Protein AF-0000000084981089 (afdb_homodimer)

Sequence (446 aa):
MIETFIQNKDAILKAFVETNLMMIISIVLSLIISIPLGTLLYALNRDFLIKNKVLYQIFSFLLNTLRSIPFLLFIFILIPVNRAIWKTSYGVISSIIPLTLVTVSIYTRFVEQAYININQNIIDRAISMGANKFQIIRYFLFPSITNDLVLSFTSTVISILSYSTVMGVIGAGGLGDYAFRYGYQEYNYQLMYLVILIFILYVFIIQSIGYFIAKKLNKFKGRMIETFIQNKDAILKAFVETNLMMIISIVLSLIISIPLGTLLYALNRDFLIKNKVLYQIFSFLLNTLRSIPFLLFIFILIPVNRAIWKTSYGVISSIIPLTLVTVSIYTRFVEQAYININQNIIDRAISMGANKFQIIRYFLFPSITNDLVLSFTSTVISILSYSTVMGVIGAGGLGDYAFRYGYQEYNYQLMYLVILIFILYVFIIQSIGYFIAKKLNKFKGR

Radius of gyration: 23.17 Å; Cα contacts (8 Å, |Δi|>4): 561; chains: 2; bounding box: 49×65×62 Å

InterPro domains:
  IPR000515 ABC transporter type 1, transmembrane domain MetI-like [PF00528] (35-217)
  IPR000515 ABC transporter type 1, transmembrane domain MetI-like [PS50928] (16-210)
  IPR000515 ABC transporter type 1, transmembrane domain MetI-like [cd06261] (51-206)
  IPR035906 MetI-like superfamily [G3DSA:1.10.3720.10] (7-220)
  IPR035906 MetI-like superfamily [SSF161098] (10-204)
  IPR051322 Amino Acid ABC Transporter Permease [PTHR30450] (4-219)

Nearest PDB structures (foldseek):
  3tuz-assembly2_F  TM=9.517E-01  e=4.193E-11  Escherichia coli K-12
  3tui-assembly2_E  TM=9.534E-01  e=6.677E-11  Escherichia coli K-12
  7mc0-assembly1_B  TM=9.555E-01  e=6.995E-11  Neisseria meningitidis MC58
  3dhw-assembly1_B  TM=9.164E-01  e=2.764E-09  Escherichia coli K-12
  4ymw-assembly1_C  TM=8.299E-01  e=9.519E-06  Caldanaerobacter subterraneus subsp. tengcongensis MB4

Solvent-accessible surface area (backbone atoms only — not comparable to full-atom values): 22230 Å² total; per-residue (Å²): 103,66,66,58,43,66,74,39,41,70,62,49,49,51,16,46,50,39,39,48,50,40,47,51,54,19,49,54,55,19,50,69,49,13,52,58,49,7,52,46,47,44,32,19,73,28,82,88,47,69,44,37,64,66,61,33,49,51,54,50,48,54,34,50,53,56,63,62,44,34,61,74,55,45,46,58,67,40,35,66,56,28,30,71,74,70,71,34,62,44,32,50,75,40,41,36,62,56,50,19,54,51,44,28,37,50,47,15,50,48,42,25,47,39,60,67,67,53,60,64,63,59,56,51,51,37,53,73,72,66,51,50,59,68,49,35,40,64,69,48,48,51,67,70,28,49,51,53,48,38,50,51,45,34,55,45,52,51,48,50,56,31,52,44,34,58,40,7,73,62,46,19,40,16,50,31,17,48,30,45,53,58,5,57,73,62,66,29,58,66,57,26,51,50,47,47,50,52,50,52,50,49,45,52,51,48,50,52,51,28,52,50,54,30,51,55,51,48,57,55,66,81,94,104,67,64,57,44,66,76,41,40,71,61,48,50,50,17,46,49,39,41,49,50,38,46,51,55,20,48,54,54,20,50,66,48,14,52,59,49,8,52,46,46,43,31,18,72,27,83,86,47,68,44,37,63,66,62,32,49,52,54,51,48,53,32,49,55,55,63,64,46,35,60,73,56,46,47,60,68,39,34,66,55,28,32,70,74,70,70,33,60,45,30,48,75,41,41,38,61,56,49,18,54,51,43,27,37,49,46,15,51,49,43,25,48,39,61,68,68,51,58,64,66,58,55,50,50,37,54,73,72,65,49,50,59,69,49,35,41,66,69,49,49,52,67,70,29,49,51,51,48,38,50,51,45,36,56,46,52,51,48,49,56,33,52,44,35,58,41,9,74,62,47,21,41,14,47,32,18,47,30,44,53,58,5,58,73,60,65,28,58,68,56,26,52,48,48,47,51,52,51,53,50,49,44,52,50,49,49,52,51,27,52,50,54,30,52,57,50,49,56,56,65,81,94

Structure (mmCIF, N/CA/C/O backbone):
data_AF-0000000084981089-model_v1
#
loop_
_entity.id
_entity.type
_entity.pdbx_description
1 polymer 'ABC transmembrane type-1 domain-containing protein'
#
loop_
_atom_site.group_PDB
_atom_site.id
_atom_site.type_symbol
_atom_site.label_atom_id
_atom_site.label_alt_id
_atom_site.label_comp_id
_atom_site.label_asym_id
_atom_site.label_entity_id
_atom_site.label_seq_id
_atom_site.pdbx_PDB_ins_code
_atom_site.Cartn_x
_atom_site.Cartn_y
_atom_site.Cartn_z
_atom_site.occupancy
_atom_site.B_iso_or_equiv
_atom_site.auth_seq_id
_atom_site.auth_comp_id
_atom_site.auth_asym_id
_atom_site.auth_atom_id
_atom_site.pdbx_PDB_model_num
ATOM 1 N N . MET A 1 1 ? 4.016 -6.711 -31.047 1 76.06 1 MET A N 1
ATOM 2 C CA . MET A 1 1 ? 3.018 -6.371 -30.047 1 76.06 1 MET A CA 1
ATOM 3 C C . MET A 1 1 ? 1.632 -6.254 -30.672 1 76.06 1 MET A C 1
ATOM 5 O O . MET A 1 1 ? 0.676 -6.871 -30.188 1 76.06 1 MET A O 1
ATOM 9 N N . ILE A 1 2 ? 1.58 -5.699 -31.781 1 75.06 2 ILE A N 1
ATOM 10 C CA . ILE A 1 2 ? 0.289 -5.535 -32.438 1 75.06 2 ILE A CA 1
ATOM 11 C C . ILE A 1 2 ? -0.218 -6.887 -32.938 1 75.06 2 ILE A C 1
ATOM 13 O O . ILE A 1 2 ? -1.4 -7.207 -32.781 1 75.06 2 ILE A O 1
ATOM 17 N N . GLU A 1 3 ? 0.605 -7.633 -33.469 1 81.5 3 GLU A N 1
ATOM 18 C CA . GLU A 1 3 ? 0.234 -8.961 -33.938 1 81.5 3 GLU A CA 1
ATOM 19 C C . GLU A 1 3 ? -0.214 -9.859 -32.781 1 81.5 3 GLU A C 1
ATOM 21 O O . GLU A 1 3 ? -1.192 -10.594 -32.906 1 81.5 3 GLU A O 1
ATOM 26 N N . THR A 1 4 ? 0.502 -9.742 -31.719 1 82.62 4 THR A N 1
ATOM 27 C CA . THR A 1 4 ? 0.154 -10.516 -30.531 1 82.62 4 THR A CA 1
ATOM 28 C C . THR A 1 4 ? -1.212 -10.102 -29.984 1 82.62 4 THR A C 1
ATOM 30 O O . THR A 1 4 ? -1.994 -10.938 -29.547 1 82.62 4 THR A O 1
ATOM 33 N N . PHE A 1 5 ? -1.491 -8.859 -30.109 1 83.06 5 PHE A N 1
ATOM 34 C CA . PHE A 1 5 ? -2.789 -8.359 -29.672 1 83.06 5 PHE A CA 1
ATOM 35 C C . PHE A 1 5 ? -3.904 -8.906 -30.562 1 83.06 5 PHE A C 1
ATOM 37 O O . PHE A 1 5 ? -4.934 -9.367 -30.062 1 83.06 5 PHE A O 1
ATOM 44 N N . ILE A 1 6 ? -3.654 -8.914 -31.828 1 79.75 6 ILE A N 1
ATOM 45 C CA . ILE A 1 6 ? -4.664 -9.367 -32.781 1 79.75 6 ILE A CA 1
ATOM 46 C C . ILE A 1 6 ? -4.93 -10.859 -32.594 1 79.75 6 ILE A C 1
ATOM 48 O O . ILE A 1 6 ? -6.082 -11.297 -32.594 1 79.75 6 ILE A O 1
ATOM 52 N N . GLN A 1 7 ? -3.928 -11.547 -32.25 1 85.06 7 GLN A N 1
ATOM 53 C CA . GLN A 1 7 ? -4.043 -12.992 -32.094 1 85.06 7 GLN A CA 1
ATOM 54 C C . GLN A 1 7 ? -4.762 -13.359 -30.812 1 85.06 7 GLN A C 1
ATOM 56 O O . GLN A 1 7 ? -5.445 -14.383 -30.734 1 85.06 7 GLN A O 1
ATOM 61 N N . ASN A 1 8 ? -4.648 -12.484 -29.766 1 89.06 8 ASN A N 1
ATOM 62 C CA . ASN A 1 8 ? -5.203 -12.773 -28.453 1 89.06 8 ASN A CA 1
ATOM 63 C C . ASN A 1 8 ? -6.293 -11.773 -28.078 1 89.06 8 ASN A C 1
ATOM 65 O O . ASN A 1 8 ? -6.602 -11.602 -26.891 1 89.06 8 ASN A O 1
ATOM 69 N N . LYS A 1 9 ? -6.848 -11.148 -29.062 1 89.81 9 LYS A N 1
ATOM 70 C CA . LYS A 1 9 ? -7.77 -10.031 -28.844 1 89.81 9 LYS A CA 1
ATOM 71 C C . LYS A 1 9 ? -8.984 -10.477 -28.031 1 89.81 9 LYS A C 1
ATOM 73 O O . LYS A 1 9 ? -9.375 -9.812 -27.078 1 89.81 9 LYS A O 1
ATOM 78 N N . ASP A 1 10 ? -9.586 -11.586 -28.406 1 92.5 10 ASP A N 1
ATOM 79 C CA . ASP A 1 10 ? -10.789 -12.047 -27.719 1 92.5 10 ASP A CA 1
ATOM 80 C C . ASP A 1 10 ? -10.492 -12.414 -26.266 1 92.5 10 ASP A C 1
ATOM 82 O O . ASP A 1 10 ? -11.258 -12.078 -25.375 1 92.5 10 ASP A O 1
ATOM 86 N N . ALA A 1 11 ? -9.375 -13.086 -26.047 1 93.69 11 ALA A N 1
ATOM 87 C CA . ALA A 1 11 ? -8.984 -13.484 -24.703 1 93.69 11 ALA A CA 1
ATOM 88 C C . ALA A 1 11 ? -8.633 -12.266 -23.859 1 93.69 11 ALA A C 1
ATOM 90 O O . ALA A 1 11 ? -8.992 -12.211 -22.672 1 93.69 11 ALA A O 1
ATOM 91 N N . ILE A 1 12 ? -8 -11.336 -24.469 1 94.94 12 ILE A N 1
ATOM 92 C CA . ILE A 1 12 ? -7.602 -10.125 -23.75 1 94.94 12 ILE A CA 1
ATOM 93 C C . ILE A 1 12 ? -8.836 -9.297 -23.406 1 94.94 12 ILE A C 1
ATOM 95 O O . ILE A 1 12 ? -8.93 -8.742 -22.312 1 94.94 12 ILE A O 1
ATOM 99 N N . LEU A 1 13 ? -9.758 -9.242 -24.281 1 95.31 13 LEU A N 1
ATOM 100 C CA . LEU A 1 13 ? -10.992 -8.508 -24.031 1 95.31 13 LEU A CA 1
ATOM 101 C C . LEU A 1 13 ? -11.789 -9.156 -22.906 1 95.31 13 LEU A C 1
ATOM 103 O O . LEU A 1 13 ? -12.359 -8.453 -22.062 1 95.31 13 LEU A O 1
ATOM 107 N N . LYS A 1 14 ? -11.867 -10.43 -22.953 1 96.31 14 LYS A N 1
ATOM 108 C CA . LYS A 1 14 ? -12.539 -11.141 -21.875 1 96.31 14 LYS A CA 1
ATOM 109 C C . LYS A 1 14 ? -11.859 -10.867 -20.531 1 96.31 14 LYS A C 1
ATOM 111 O O . LYS A 1 14 ? -12.539 -10.578 -19.531 1 96.31 14 LYS A O 1
ATOM 116 N N . ALA A 1 15 ? -10.539 -10.992 -20.5 1 97.19 15 ALA A N 1
ATOM 117 C CA . ALA A 1 15 ? -9.766 -10.719 -19.297 1 97.19 15 ALA A CA 1
ATOM 118 C C . ALA A 1 15 ? -9.961 -9.273 -18.844 1 97.19 15 ALA A C 1
ATOM 120 O O . ALA A 1 15 ? -10.023 -9.008 -17.641 1 97.19 15 ALA A O 1
ATOM 121 N N . PHE A 1 16 ? -10.062 -8.391 -19.828 1 97.19 16 PHE A N 1
ATOM 122 C CA . PHE A 1 16 ? -10.289 -6.98 -19.562 1 97.19 16 PHE A CA 1
ATOM 123 C C . PHE A 1 16 ? -11.641 -6.77 -18.891 1 97.19 16 PHE A C 1
ATOM 125 O O . PHE A 1 16 ? -11.75 -6.035 -17.906 1 97.19 16 PHE A O 1
ATOM 132 N N . VAL A 1 17 ? -12.641 -7.395 -19.344 1 97.56 17 VAL A N 1
ATOM 133 C CA . VAL A 1 17 ? -13.992 -7.285 -18.797 1 97.56 17 VAL A CA 1
ATOM 134 C C . VAL A 1 17 ? -14.023 -7.871 -17.391 1 97.56 17 VAL A C 1
ATOM 136 O O . VAL A 1 17 ? -14.641 -7.293 -16.5 1 97.56 17 VAL A O 1
ATOM 139 N N . GLU A 1 18 ? -13.359 -8.977 -17.219 1 98.06 18 GLU A N 1
ATOM 140 C CA . GLU A 1 18 ? -13.312 -9.617 -15.898 1 98.06 18 GLU A CA 1
ATOM 141 C C . GLU A 1 18 ? -12.625 -8.711 -14.875 1 98.06 18 GLU A C 1
ATOM 143 O O . GLU A 1 18 ? -13.086 -8.602 -13.734 1 98.06 18 GLU A O 1
ATOM 148 N N . THR A 1 19 ? -11.5 -8.086 -15.305 1 97.94 19 THR A N 1
ATOM 149 C CA . THR A 1 19 ? -10.812 -7.148 -14.422 1 97.94 19 THR A CA 1
ATOM 150 C C . THR A 1 19 ? -11.727 -5.996 -14.031 1 97.94 19 THR A C 1
ATOM 152 O O . THR A 1 19 ? -11.812 -5.633 -12.859 1 97.94 19 THR A O 1
ATOM 155 N N . ASN A 1 20 ? -12.461 -5.461 -14.984 1 97.94 20 ASN A N 1
ATOM 156 C CA . ASN A 1 20 ? -13.359 -4.344 -14.719 1 97.94 20 ASN A CA 1
ATOM 157 C C . ASN A 1 20 ? -14.508 -4.758 -13.805 1 97.94 20 ASN A C 1
ATOM 159 O O . ASN A 1 20 ? -14.922 -3.988 -12.93 1 97.94 20 ASN A O 1
ATOM 163 N N . LEU A 1 21 ? -15 -5.934 -13.977 1 97.69 21 LEU A N 1
ATOM 164 C CA . LEU A 1 21 ? -16.094 -6.426 -13.141 1 97.69 21 LEU A CA 1
ATOM 165 C C . LEU A 1 21 ? -15.648 -6.547 -11.688 1 97.69 21 LEU A C 1
ATOM 167 O O . LEU A 1 21 ? -16.359 -6.109 -10.781 1 97.69 21 LEU A O 1
ATOM 171 N N . MET A 1 22 ? -14.445 -7.164 -11.461 1 96.56 22 MET A N 1
ATOM 172 C CA . MET A 1 22 ? -13.922 -7.293 -10.102 1 96.56 22 MET A CA 1
ATOM 173 C C . MET A 1 22 ? -13.711 -5.922 -9.477 1 96.56 22 MET A C 1
ATOM 175 O O . MET A 1 22 ? -14.023 -5.715 -8.305 1 96.56 22 MET A O 1
ATOM 179 N N . MET A 1 23 ? -13.219 -5.043 -10.281 1 97.31 23 MET A N 1
ATOM 180 C CA . MET A 1 23 ? -12.898 -3.711 -9.781 1 97.31 23 MET A CA 1
ATOM 181 C C . MET A 1 23 ? -14.164 -2.93 -9.453 1 97.31 23 MET A C 1
ATOM 183 O O . MET A 1 23 ? -14.289 -2.361 -8.367 1 97.31 23 MET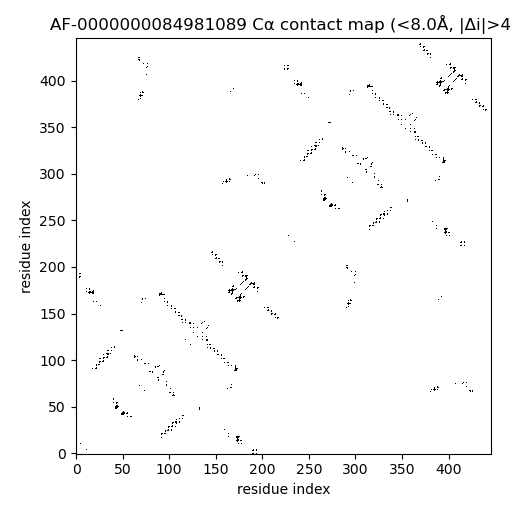 A O 1
ATOM 187 N N . ILE A 1 24 ? -15.148 -2.928 -10.359 1 97.94 24 ILE A N 1
ATOM 188 C CA . ILE A 1 24 ? -16.344 -2.117 -10.211 1 97.94 24 ILE A CA 1
ATOM 189 C C . ILE A 1 24 ? -17.141 -2.582 -8.984 1 97.94 24 ILE A C 1
ATOM 191 O O . ILE A 1 24 ? -17.531 -1.767 -8.148 1 97.94 24 ILE A O 1
ATOM 195 N N . ILE A 1 25 ? -17.281 -3.84 -8.82 1 98.06 25 ILE A N 1
ATOM 196 C CA . ILE A 1 25 ? -18.062 -4.379 -7.715 1 98.06 25 ILE A CA 1
ATOM 197 C C . ILE A 1 25 ? -17.359 -4.07 -6.395 1 98.06 25 ILE A C 1
ATOM 199 O O . ILE A 1 25 ? -17.984 -3.59 -5.449 1 98.06 25 ILE A O 1
ATOM 203 N N . SER A 1 26 ? -16.047 -4.332 -6.316 1 98.06 26 SER A N 1
ATOM 204 C CA . SER A 1 26 ? -15.297 -4.105 -5.09 1 98.06 26 SER A CA 1
ATOM 205 C C . SER A 1 26 ? -15.242 -2.623 -4.734 1 98.06 26 SER A C 1
ATOM 207 O O . SER A 1 26 ? -15.305 -2.258 -3.559 1 98.06 26 SER A O 1
ATOM 209 N N . ILE A 1 27 ? -15.148 -1.764 -5.781 1 97.88 27 ILE A N 1
ATOM 210 C CA . ILE A 1 27 ? -15.094 -0.32 -5.582 1 97.88 27 ILE A CA 1
ATOM 211 C C . ILE A 1 27 ? -16.422 0.173 -5 1 97.88 27 ILE A C 1
ATOM 213 O O . ILE A 1 27 ? -16.422 0.902 -4.004 1 97.88 27 ILE A O 1
ATOM 217 N N . VAL A 1 28 ? -17.516 -0.241 -5.57 1 98.25 28 VAL A N 1
ATOM 218 C CA . VAL A 1 28 ? -18.844 0.205 -5.145 1 98.25 28 VAL A CA 1
ATOM 219 C C . VAL A 1 28 ? -19.094 -0.247 -3.707 1 98.25 28 VAL A C 1
ATOM 221 O O . VAL A 1 28 ? -19.5 0.553 -2.861 1 98.25 28 VAL A O 1
ATOM 224 N N . LEU A 1 29 ? -18.781 -1.465 -3.43 1 98.25 29 LEU A N 1
ATOM 225 C CA . LEU A 1 29 ? -19 -1.995 -2.088 1 98.25 29 LEU A CA 1
ATOM 226 C C . LEU A 1 29 ? -18.094 -1.306 -1.074 1 98.25 29 LEU A C 1
ATOM 228 O O . LEU A 1 29 ? -18.531 -0.994 0.039 1 98.25 29 LEU A O 1
ATOM 232 N N . SER A 1 30 ? -16.859 -1.09 -1.481 1 97.94 30 SER A N 1
ATOM 233 C CA . SER A 1 30 ? -15.906 -0.47 -0.568 1 97.94 30 SER A CA 1
ATOM 234 C C . SER A 1 30 ? -16.281 0.977 -0.271 1 97.94 30 SER A C 1
ATOM 236 O O . SER A 1 30 ? -16.109 1.453 0.853 1 97.94 30 SER A O 1
ATOM 238 N N . LEU A 1 31 ? -16.828 1.69 -1.269 1 97.12 31 LEU A N 1
ATOM 239 C CA . LEU A 1 31 ? -17.234 3.08 -1.08 1 97.12 31 LEU A CA 1
ATOM 240 C C . LEU A 1 31 ? -18.391 3.18 -0.093 1 97.12 31 LEU A C 1
ATOM 242 O O . LEU A 1 31 ? -18.391 4.055 0.776 1 97.12 31 LEU A O 1
ATOM 246 N N . ILE A 1 32 ? -19.281 2.307 -0.213 1 97.94 32 ILE A N 1
ATOM 247 C CA . ILE A 1 32 ? -20.484 2.293 0.624 1 97.94 32 ILE A CA 1
ATOM 248 C C . ILE A 1 32 ? -20.094 2.068 2.082 1 97.94 32 ILE A C 1
ATOM 250 O O . ILE A 1 32 ? -20.688 2.648 2.99 1 97.94 32 ILE A O 1
ATOM 254 N N . ILE A 1 33 ? -19.031 1.335 2.279 1 98.31 33 ILE A N 1
ATOM 255 C CA . ILE A 1 33 ? -18.641 0.968 3.635 1 98.31 33 ILE A CA 1
ATOM 256 C C . ILE A 1 33 ? -17.625 1.97 4.164 1 98.31 33 ILE A C 1
ATOM 258 O O . ILE A 1 33 ? -17.734 2.436 5.301 1 98.31 33 ILE A O 1
ATOM 262 N N . SER A 1 34 ? -16.672 2.344 3.342 1 98.56 34 SER A N 1
ATOM 263 C CA . SER A 1 34 ? -15.5 3.102 3.789 1 98.56 34 SER A CA 1
ATOM 264 C C . SER A 1 34 ? -15.883 4.535 4.148 1 98.56 34 SER A C 1
ATOM 266 O O . SER A 1 34 ? -15.359 5.098 5.113 1 98.56 34 SER A O 1
ATOM 268 N N . ILE A 1 35 ? -16.797 5.176 3.396 1 98 35 ILE A N 1
ATOM 269 C CA . ILE A 1 35 ? -17.141 6.574 3.637 1 98 35 ILE A CA 1
ATOM 270 C C . ILE A 1 35 ? -17.844 6.707 4.984 1 98 35 ILE A C 1
ATOM 272 O O . ILE A 1 35 ? -17.406 7.48 5.844 1 98 35 ILE A O 1
ATOM 276 N N . PRO A 1 36 ? -18.891 5.918 5.254 1 97.88 36 PRO A N 1
ATOM 277 C CA . PRO A 1 36 ? -19.516 5.996 6.57 1 97.88 36 PRO A CA 1
ATOM 278 C C . PRO A 1 36 ? -18.578 5.582 7.703 1 97.88 36 PRO A C 1
ATOM 280 O O . PRO A 1 36 ? -18.578 6.199 8.773 1 97.88 36 PRO A O 1
ATOM 283 N N . LEU A 1 37 ? -17.781 4.578 7.484 1 98.25 37 LEU A N 1
ATOM 284 C CA . LEU A 1 37 ? -16.906 4.078 8.531 1 98.25 37 LEU A CA 1
ATOM 285 C C . LEU A 1 37 ? -15.797 5.078 8.836 1 98.25 37 LEU A C 1
ATOM 287 O O . LEU A 1 37 ? -15.43 5.273 10 1 98.25 37 LEU A O 1
ATOM 291 N N . GLY A 1 38 ? -15.219 5.645 7.773 1 98.25 38 GLY A N 1
ATOM 292 C CA . GLY A 1 38 ? -14.219 6.684 7.98 1 98.25 38 GLY A CA 1
ATOM 293 C C . GLY A 1 38 ? -14.773 7.895 8.711 1 98.25 38 GLY A C 1
ATOM 294 O O . GLY A 1 38 ? -14.102 8.461 9.57 1 98.25 38 GLY A O 1
ATOM 295 N N . THR A 1 39 ? -16 8.273 8.367 1 97.69 39 THR A N 1
ATOM 296 C CA . THR A 1 39 ? -16.672 9.375 9.039 1 97.69 39 THR A CA 1
ATOM 297 C C . THR A 1 39 ? -16.922 9.039 10.508 1 97.69 39 THR A C 1
ATOM 299 O O . THR A 1 39 ? -16.719 9.875 11.383 1 97.69 39 THR A O 1
ATOM 302 N N . LEU A 1 40 ? -17.312 7.809 10.703 1 97.5 40 LEU A N 1
ATOM 303 C CA . LEU A 1 40 ? -17.578 7.352 12.062 1 97.5 40 LEU A CA 1
ATOM 304 C C . LEU A 1 40 ? -16.297 7.352 12.891 1 97.5 40 LEU A C 1
ATOM 306 O O . LEU A 1 40 ? -16.312 7.777 14.047 1 97.5 40 LEU A O 1
ATOM 310 N N . LEU A 1 41 ? -15.266 6.906 12.367 1 97.88 41 LEU A N 1
ATOM 311 C CA . LEU A 1 41 ? -13.992 6.863 13.078 1 97.88 41 LEU A CA 1
ATOM 312 C C . LEU A 1 41 ? -13.547 8.266 13.484 1 97.88 41 LEU A C 1
ATOM 314 O O . LEU A 1 41 ? -13.102 8.477 14.609 1 97.88 41 LEU A O 1
ATOM 318 N N . TYR A 1 42 ? -13.672 9.164 12.516 1 97.38 42 TYR A N 1
ATOM 319 C CA . TYR A 1 42 ? -13.344 10.547 12.852 1 97.38 42 TYR A CA 1
ATOM 320 C C . TYR A 1 42 ? -14.227 11.062 13.984 1 97.38 42 TYR A C 1
ATOM 322 O O . TYR A 1 42 ? -13.727 11.68 14.93 1 97.38 42 TYR A O 1
ATOM 330 N N . ALA A 1 43 ? -15.508 10.781 13.898 1 96.5 43 ALA A N 1
ATOM 331 C CA . ALA A 1 43 ? -16.469 11.266 14.875 1 96.5 43 ALA A CA 1
ATOM 332 C C . ALA A 1 43 ? -16.219 10.648 16.25 1 96.5 43 ALA A C 1
ATOM 334 O O . ALA A 1 43 ? -16.453 11.297 17.281 1 96.5 43 ALA A O 1
ATOM 335 N N . LEU A 1 44 ? -15.75 9.414 16.25 1 96.25 44 LEU A N 1
ATOM 336 C CA . LEU A 1 44 ? -15.523 8.695 17.5 1 96.25 44 LEU A CA 1
ATOM 337 C C . LEU A 1 44 ? -14.305 9.242 18.234 1 96.25 44 LEU A C 1
ATOM 339 O O . LEU A 1 44 ? -14.148 9.023 19.438 1 96.25 44 LEU A O 1
ATOM 343 N N . ASN A 1 45 ? -13.516 9.961 17.531 1 93.12 45 ASN A N 1
ATOM 344 C CA . ASN A 1 45 ? -12.258 10.414 18.109 1 93.12 45 ASN A CA 1
ATOM 345 C C . ASN A 1 45 ? -12.266 11.914 18.375 1 93.12 45 ASN A C 1
ATOM 347 O O . ASN A 1 45 ? -11.211 12.508 18.625 1 93.12 45 ASN A O 1
ATOM 351 N N . ARG A 1 46 ? -13.391 12.531 18.188 1 91.44 46 ARG A N 1
ATOM 352 C CA . ARG A 1 46 ? -13.484 13.977 18.375 1 91.44 46 ARG A CA 1
ATOM 353 C C . ARG A 1 46 ? -14.469 14.312 19.484 1 91.44 46 ARG A C 1
ATOM 355 O O . ARG A 1 46 ? -15.609 13.844 19.484 1 91.44 46 ARG A O 1
ATOM 362 N N . ASP A 1 47 ? -14.023 15.211 20.328 1 88.62 47 ASP A N 1
ATOM 363 C CA . ASP A 1 47 ? -14.812 15.57 21.5 1 88.62 47 ASP A CA 1
ATOM 364 C C . ASP A 1 47 ? -16.109 16.281 21.109 1 88.62 47 ASP A C 1
ATOM 366 O O . ASP A 1 47 ? -17.141 16.109 21.766 1 88.62 47 ASP A O 1
ATOM 370 N N . PHE A 1 48 ? -16.078 17.031 20.031 1 89.75 48 PHE A N 1
ATOM 371 C CA . PHE A 1 48 ? -17.234 17.844 19.656 1 89.75 48 PHE A CA 1
ATOM 372 C C . PHE A 1 48 ? -18.234 17.031 18.844 1 89.75 48 PHE A C 1
ATOM 374 O O . PHE A 1 48 ? -19.312 17.531 18.5 1 89.75 48 PHE A O 1
ATOM 381 N N . LEU A 1 49 ? -17.938 15.711 18.688 1 94.81 49 LEU A N 1
ATOM 382 C CA . LEU A 1 49 ? -18.859 14.82 17.984 1 94.81 49 LEU A CA 1
ATOM 383 C C . LEU A 1 49 ? -19.297 13.672 18.891 1 94.81 49 LEU A C 1
ATOM 385 O O . LEU A 1 49 ? -19.875 13.906 19.953 1 94.81 49 LEU A O 1
ATOM 389 N N . ILE A 1 50 ? -19.141 12.414 18.562 1 90.19 50 ILE A N 1
ATOM 390 C CA . ILE A 1 50 ? -19.656 11.289 19.328 1 90.19 50 ILE A CA 1
ATOM 391 C C . ILE A 1 50 ? -18.703 10.922 20.453 1 90.19 50 ILE A C 1
ATOM 393 O O . ILE A 1 50 ? -19.125 10.633 21.562 1 90.19 50 ILE A O 1
ATOM 397 N N . LYS A 1 51 ? -17.516 11.086 20.344 1 91.06 51 LYS A N 1
ATOM 398 C CA . LYS A 1 51 ? -16.422 10.742 21.25 1 91.06 51 LYS A CA 1
ATOM 399 C C . LYS A 1 51 ? -16.672 9.406 21.922 1 91.06 51 LYS A C 1
ATOM 401 O O . LYS A 1 51 ? -17.453 9.312 22.875 1 91.06 51 LYS A O 1
ATOM 406 N N . ASN A 1 52 ? -16.094 8.352 21.531 1 95.69 52 ASN A N 1
ATOM 407 C CA . ASN A 1 52 ? -16.125 7 22.094 1 95.69 52 ASN A CA 1
ATOM 408 C C . ASN A 1 52 ? -14.812 6.258 21.812 1 95.69 52 ASN A C 1
ATOM 410 O O . ASN A 1 52 ? -14.68 5.598 20.781 1 95.69 52 ASN A O 1
ATOM 414 N N . LYS A 1 53 ? -14.008 6.23 22.719 1 94.5 53 LYS A N 1
ATOM 415 C CA . LYS A 1 53 ? -12.648 5.723 22.547 1 94.5 53 LYS A CA 1
ATOM 416 C C . LYS A 1 53 ? -12.648 4.207 22.375 1 94.5 53 LYS A C 1
ATOM 418 O O . LYS A 1 53 ? -11.852 3.672 21.594 1 94.5 53 LYS A O 1
ATOM 423 N N . VAL A 1 54 ? -13.539 3.58 23.062 1 96.25 54 VAL A N 1
ATOM 424 C CA . VAL A 1 54 ? -13.578 2.123 23 1 96.25 54 VAL A CA 1
ATOM 425 C C . VAL A 1 54 ? -14 1.675 21.609 1 96.25 54 VAL A C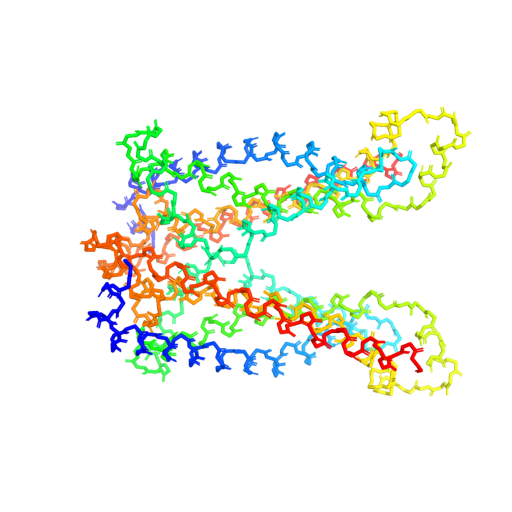 1
ATOM 427 O O . VAL A 1 54 ? -13.352 0.82 21 1 96.25 54 VAL A O 1
ATOM 430 N N . LEU A 1 55 ? -15.031 2.277 21.094 1 96.69 55 LEU A N 1
ATOM 431 C CA . LEU A 1 55 ? -15.508 1.93 19.766 1 96.69 55 LEU A CA 1
ATOM 432 C C . LEU A 1 55 ? -14.477 2.303 18.703 1 96.69 55 LEU A C 1
ATOM 434 O O . LEU A 1 55 ? -14.297 1.578 17.719 1 96.69 55 LEU A O 1
ATOM 438 N N . TYR A 1 56 ? -13.859 3.428 18.906 1 97.19 56 TYR A N 1
ATOM 439 C CA . TYR A 1 56 ? -12.789 3.836 18 1 97.19 56 TYR A CA 1
ATOM 440 C C . TYR A 1 56 ? -11.68 2.791 17.953 1 97.19 56 TYR A C 1
ATOM 442 O O . TYR A 1 56 ? -11.234 2.398 16.875 1 97.19 56 TYR A O 1
ATOM 450 N N . GLN A 1 57 ? -11.336 2.326 19.109 1 95.19 57 GLN A N 1
ATOM 451 C CA . GLN A 1 57 ? -10.234 1.378 19.219 1 95.19 57 GLN A CA 1
ATOM 452 C C . GLN A 1 57 ? -10.602 0.039 18.578 1 95.19 57 GLN A C 1
ATOM 454 O O . GLN A 1 57 ? -9.758 -0.612 17.953 1 95.19 57 GLN A O 1
ATOM 459 N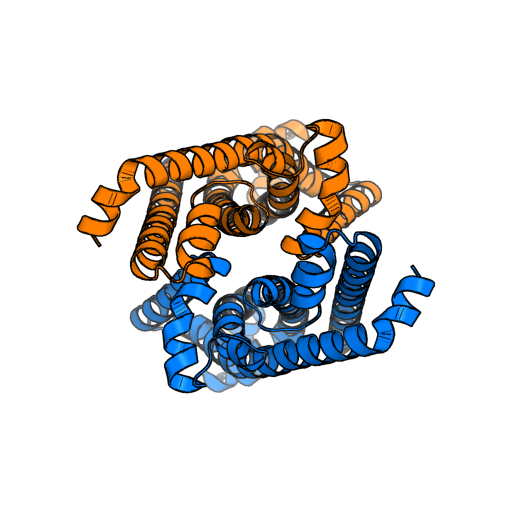 N . ILE A 1 58 ? -11.766 -0.32 18.719 1 96.38 58 ILE A N 1
ATOM 460 C CA . ILE A 1 58 ? -12.219 -1.583 18.156 1 96.38 58 ILE A CA 1
ATOM 461 C C . ILE A 1 58 ? -12.164 -1.515 16.625 1 96.38 58 ILE A C 1
ATOM 463 O O . ILE A 1 58 ? -11.555 -2.371 15.984 1 96.38 58 ILE A O 1
ATOM 467 N N . PHE A 1 59 ? -12.758 -0.457 16.062 1 97 59 PHE A N 1
ATOM 468 C CA . PHE A 1 59 ? -12.766 -0.315 14.609 1 97 59 PHE A CA 1
ATOM 469 C C . PHE A 1 59 ? -11.359 -0.105 14.07 1 97 59 PHE A C 1
ATOM 471 O O . PHE A 1 59 ? -10.984 -0.671 13.039 1 97 59 PHE A O 1
ATOM 478 N N . SER A 1 60 ? -10.641 0.646 14.805 1 94.38 60 SER A N 1
ATOM 479 C CA . SER A 1 60 ? -9.258 0.915 14.414 1 94.38 60 SER A CA 1
ATOM 480 C C . SER A 1 60 ? -8.43 -0.362 14.414 1 94.38 60 SER A C 1
ATOM 482 O O . SER A 1 60 ? -7.641 -0.597 13.492 1 94.38 60 SER A O 1
ATOM 484 N N . PHE A 1 61 ? -8.664 -1.149 15.391 1 90.69 61 PHE A N 1
ATOM 485 C CA . PHE A 1 61 ? -7.941 -2.408 15.508 1 90.69 61 PHE A CA 1
ATOM 486 C C . PHE A 1 61 ? -8.312 -3.354 14.367 1 90.69 61 PHE A C 1
ATOM 488 O O . PHE A 1 61 ? -7.438 -3.992 13.773 1 90.69 61 PHE A O 1
ATOM 495 N N . LEU A 1 62 ? -9.492 -3.42 14.062 1 94.56 62 LEU A N 1
ATOM 496 C CA . LEU A 1 62 ? -9.961 -4.297 13 1 94.56 62 LEU A CA 1
ATOM 497 C C . LEU A 1 62 ? -9.383 -3.871 11.656 1 94.56 62 LEU A C 1
ATOM 499 O O . LEU A 1 62 ? -8.922 -4.711 10.883 1 94.56 62 LEU A O 1
ATOM 503 N N . LEU A 1 63 ? -9.352 -2.598 11.406 1 94.81 63 LEU A N 1
ATOM 504 C CA . LEU A 1 63 ? -8.836 -2.08 10.148 1 94.81 63 LEU A CA 1
ATOM 505 C C . LEU A 1 63 ? -7.328 -2.297 10.047 1 94.81 63 LEU A C 1
ATOM 507 O O . LEU A 1 63 ? -6.82 -2.691 9 1 94.81 63 LEU A O 1
ATOM 511 N N . ASN A 1 64 ? -6.684 -2.184 11.141 1 87.75 64 ASN A N 1
ATOM 512 C CA . ASN A 1 64 ? -5.234 -2.371 11.172 1 87.75 64 ASN A CA 1
ATOM 513 C C . ASN A 1 64 ? -4.855 -3.836 10.984 1 87.75 64 ASN A C 1
ATOM 515 O O . ASN A 1 64 ? -3.863 -4.141 10.32 1 87.75 64 ASN A O 1
ATOM 519 N N . THR A 1 65 ? -5.609 -4.621 11.562 1 87.25 65 THR A N 1
ATOM 520 C CA . THR A 1 65 ? -5.371 -6.055 11.43 1 87.25 65 THR A CA 1
ATOM 521 C C . THR A 1 65 ? -5.547 -6.492 9.977 1 87.25 65 THR A C 1
ATOM 523 O O . THR A 1 65 ? -4.73 -7.254 9.453 1 87.25 65 THR A O 1
ATOM 526 N N . LEU A 1 66 ? -6.535 -5.992 9.352 1 91.5 66 LEU A N 1
ATOM 527 C CA . LEU A 1 66 ? -6.789 -6.328 7.957 1 91.5 66 LEU A CA 1
ATOM 528 C C . LEU A 1 66 ? -5.656 -5.836 7.062 1 91.5 66 LEU A C 1
ATOM 530 O O . LEU A 1 66 ? -5.246 -6.535 6.133 1 91.5 66 LEU A O 1
ATOM 534 N N . ARG A 1 67 ? -5.148 -4.758 7.387 1 85.69 67 ARG A N 1
ATOM 535 C CA . ARG A 1 67 ? -4.133 -4.133 6.551 1 85.69 67 ARG A CA 1
ATOM 536 C C . ARG A 1 67 ? -2.77 -4.785 6.766 1 85.69 67 ARG A C 1
ATOM 538 O O . ARG A 1 67 ? -1.906 -4.734 5.887 1 85.69 67 ARG A O 1
ATOM 545 N N . SER A 1 68 ? -2.611 -5.391 7.918 1 83.25 68 SER A N 1
ATOM 546 C CA . SER A 1 68 ? -1.314 -5.953 8.281 1 83.25 68 SER A CA 1
ATOM 547 C C . SER A 1 68 ? -1.109 -7.328 7.648 1 83.25 68 SER A C 1
ATOM 549 O O . SER A 1 68 ? 0.014 -7.832 7.594 1 83.25 68 SER A O 1
ATOM 551 N N . ILE A 1 69 ? -2.135 -7.941 7.176 1 91 69 ILE A N 1
ATOM 552 C CA . ILE A 1 69 ? -2.039 -9.258 6.559 1 91 69 ILE A CA 1
ATOM 553 C C . ILE A 1 69 ? -1.604 -9.117 5.102 1 91 69 ILE A C 1
ATOM 555 O O . ILE A 1 69 ? -2.262 -8.43 4.312 1 91 69 ILE A O 1
ATOM 559 N N . PRO A 1 70 ? -0.479 -9.734 4.777 1 93.88 70 PRO A N 1
ATOM 560 C CA . PRO A 1 70 ? -0.108 -9.719 3.359 1 93.88 70 PRO A CA 1
ATOM 561 C C . PRO A 1 70 ? -1.234 -10.203 2.449 1 93.88 70 PRO A C 1
ATOM 563 O O . PRO A 1 70 ? -1.863 -11.227 2.73 1 93.88 70 PRO A O 1
ATOM 566 N N . PHE A 1 71 ? -1.469 -9.555 1.372 1 96.06 71 PHE A N 1
ATOM 567 C CA . PHE A 1 71 ? -2.684 -9.742 0.59 1 96.06 71 PHE A CA 1
ATOM 568 C C . PHE A 1 71 ? -2.77 -11.172 0.053 1 96.06 71 PHE A C 1
ATOM 570 O O . PHE A 1 71 ? -3.844 -11.773 0.051 1 96.06 71 PHE A O 1
ATOM 577 N N . LEU A 1 72 ? -1.673 -11.68 -0.435 1 95.5 72 LEU A N 1
ATOM 578 C CA . LEU A 1 72 ? -1.692 -13.047 -0.956 1 95.5 72 LEU A CA 1
ATOM 579 C C . LEU A 1 72 ? -2.172 -14.031 0.109 1 95.5 72 LEU A C 1
ATOM 581 O O . LEU A 1 72 ? -2.986 -14.906 -0.175 1 95.5 72 LEU A O 1
ATOM 585 N N . LEU A 1 73 ? -1.673 -13.836 1.259 1 94.94 73 LEU A N 1
ATOM 586 C CA . LEU A 1 73 ? -2.055 -14.719 2.355 1 94.94 73 LEU A CA 1
ATOM 587 C C . LEU A 1 73 ? -3.494 -14.453 2.789 1 94.94 73 LEU A C 1
ATOM 589 O O . LEU A 1 73 ? -4.195 -15.375 3.215 1 94.94 73 LEU A O 1
ATOM 593 N N . PHE A 1 74 ? -3.832 -13.203 2.668 1 95.94 74 PHE A N 1
ATOM 594 C CA . PHE A 1 74 ? -5.207 -12.836 2.988 1 95.94 74 PHE A CA 1
ATOM 595 C C . PHE A 1 74 ? -6.188 -13.57 2.082 1 95.94 74 PHE A C 1
ATOM 597 O O . PHE A 1 74 ? -7.227 -14.047 2.543 1 95.94 74 PHE A O 1
ATOM 604 N N . ILE A 1 75 ? -5.84 -13.688 0.792 1 96.44 75 ILE A N 1
ATOM 605 C CA . ILE A 1 75 ? -6.656 -14.43 -0.164 1 96.44 75 ILE A CA 1
ATOM 606 C C . ILE A 1 75 ? -6.781 -15.883 0.283 1 96.44 75 ILE A C 1
ATOM 608 O O . ILE A 1 75 ? -7.875 -16.453 0.253 1 96.44 75 ILE A O 1
ATOM 612 N N . PHE A 1 76 ? -5.684 -16.453 0.747 1 95 76 PHE A N 1
ATOM 613 C CA . PHE A 1 76 ? -5.688 -17.844 1.183 1 95 76 PHE A CA 1
ATOM 614 C C . PHE A 1 76 ? -6.598 -18.031 2.391 1 95 76 PHE A C 1
ATOM 616 O O . PHE A 1 76 ? -7.336 -19.016 2.475 1 95 76 PHE A O 1
ATOM 623 N N . ILE A 1 77 ? -6.508 -17.078 3.273 1 94.5 77 ILE A N 1
ATOM 624 C CA . ILE A 1 77 ? -7.312 -17.125 4.488 1 94.5 77 ILE A CA 1
ATOM 625 C C . ILE A 1 77 ? -8.797 -17.141 4.129 1 94.5 77 ILE A C 1
ATOM 627 O O . ILE A 1 77 ? -9.594 -17.797 4.797 1 94.5 77 ILE A O 1
ATOM 631 N N . LEU A 1 78 ? -9.188 -16.547 3.041 1 96 78 LEU A N 1
ATOM 632 C CA . LEU A 1 78 ? -10.586 -16.328 2.709 1 96 78 LEU A CA 1
ATOM 633 C C . LEU A 1 78 ? -11.109 -17.422 1.792 1 96 78 LEU A C 1
ATOM 635 O O . LEU A 1 78 ? -12.281 -17.422 1.415 1 96 78 LEU A O 1
ATOM 639 N N . ILE A 1 79 ? -10.258 -18.406 1.46 1 94.69 79 ILE A N 1
ATOM 640 C CA . ILE A 1 79 ? -10.656 -19.484 0.562 1 94.69 79 ILE A CA 1
ATOM 641 C C . ILE A 1 79 ? -11.859 -20.219 1.142 1 94.69 79 ILE A C 1
ATOM 643 O O . ILE A 1 79 ? -12.883 -20.375 0.471 1 94.69 79 ILE A O 1
ATOM 647 N N . PRO A 1 80 ? -11.805 -20.609 2.438 1 93.56 80 PRO A N 1
ATOM 648 C CA . PRO A 1 80 ? -12.969 -21.312 2.984 1 93.56 80 PRO A CA 1
ATOM 649 C C . PRO A 1 80 ? -14.219 -20.438 3.031 1 93.56 80 PRO A C 1
ATOM 651 O O . PRO A 1 80 ? -15.328 -20.938 2.871 1 93.56 80 PRO A O 1
ATOM 654 N N . VAL A 1 81 ? -14.055 -19.172 3.219 1 95.81 81 VAL A N 1
ATOM 655 C CA . VAL A 1 81 ? -15.172 -18.234 3.25 1 95.81 81 VAL A CA 1
ATOM 656 C C . VAL A 1 81 ? -15.805 -18.141 1.862 1 95.81 81 VAL A C 1
ATOM 658 O O . VAL A 1 81 ? -17.031 -18.219 1.72 1 95.81 81 VAL A O 1
ATOM 661 N N . ASN A 1 82 ? -14.992 -18.016 0.86 1 96 82 ASN A N 1
ATOM 662 C CA . ASN A 1 82 ? -15.477 -17.938 -0.514 1 96 82 ASN A CA 1
ATOM 663 C C . ASN A 1 82 ? -16.188 -19.219 -0.919 1 96 82 ASN A C 1
ATOM 665 O O . ASN A 1 82 ? -17.234 -19.188 -1.568 1 96 82 ASN A O 1
ATOM 669 N N . ARG A 1 83 ? -15.594 -20.344 -0.536 1 95.06 83 ARG A N 1
ATOM 670 C CA . ARG A 1 83 ? -16.219 -21.625 -0.859 1 95.06 83 ARG A CA 1
ATOM 671 C C . ARG A 1 83 ? -17.578 -21.75 -0.178 1 95.06 83 ARG A C 1
ATOM 673 O O . ARG A 1 83 ? -18.516 -22.297 -0.766 1 95.06 83 ARG A O 1
ATOM 680 N N . ALA A 1 84 ? -17.672 -21.312 1.015 1 96.06 84 ALA A N 1
ATOM 681 C CA . ALA A 1 84 ? -18.906 -21.406 1.777 1 96.06 84 ALA A CA 1
ATOM 682 C C . ALA A 1 84 ? -19.984 -20.5 1.186 1 96.06 84 ALA A C 1
ATOM 684 O O . ALA A 1 84 ? -21.156 -20.891 1.109 1 96.06 84 ALA A O 1
ATOM 685 N N . ILE A 1 85 ? -19.625 -19.312 0.705 1 96.31 85 ILE A N 1
ATOM 686 C CA . ILE A 1 85 ? -20.594 -18.312 0.271 1 96.31 85 ILE A CA 1
ATOM 687 C C . ILE A 1 85 ? -20.891 -18.5 -1.217 1 96.31 85 ILE A C 1
ATOM 689 O O . ILE A 1 85 ? -22.047 -18.516 -1.626 1 96.31 85 ILE A O 1
ATOM 693 N N . TRP A 1 86 ? -19.797 -18.656 -2.01 1 95.62 86 TRP A N 1
ATOM 694 C CA . TRP A 1 86 ? -19.953 -18.672 -3.461 1 95.62 86 TRP A CA 1
ATOM 695 C C . TRP A 1 86 ? -19.828 -20.094 -4.012 1 95.62 86 TRP A C 1
ATOM 697 O O . TRP A 1 86 ? -20 -20.312 -5.211 1 95.62 86 TRP A O 1
ATOM 707 N N . LYS A 1 87 ? -19.438 -21.109 -3.182 1 95.12 87 LYS A N 1
ATOM 708 C CA . LYS A 1 87 ? -19.25 -22.5 -3.555 1 95.12 87 LYS A CA 1
ATOM 709 C C . LYS A 1 87 ? -18.031 -22.672 -4.453 1 95.12 87 LYS A C 1
ATOM 711 O O . LYS A 1 87 ? -17.875 -23.703 -5.121 1 95.12 87 LYS A O 1
ATOM 716 N N . THR A 1 88 ? -17.25 -21.578 -4.547 1 93.19 88 THR A N 1
ATOM 717 C CA . THR A 1 88 ? -15.992 -21.625 -5.293 1 93.19 88 THR A CA 1
ATOM 718 C C . THR A 1 88 ? -14.953 -20.719 -4.652 1 93.19 88 THR A C 1
ATOM 720 O O . THR A 1 88 ? -15.305 -19.797 -3.906 1 93.19 88 THR A O 1
ATOM 723 N N . SER A 1 89 ? -13.703 -21.047 -4.949 1 91.5 89 SER A N 1
ATOM 724 C CA . SER A 1 89 ? -12.609 -20.203 -4.473 1 91.5 89 SER A CA 1
ATOM 725 C C . SER A 1 89 ? -11.844 -19.578 -5.637 1 91.5 89 SER A C 1
ATOM 727 O O . SER A 1 89 ? -10.797 -18.969 -5.434 1 91.5 89 SER A O 1
ATOM 729 N N . TYR A 1 90 ? -12.289 -19.781 -6.855 1 92.12 90 TYR A N 1
ATOM 730 C CA . TYR A 1 90 ? -11.688 -19.219 -8.055 1 92.12 90 TYR A CA 1
ATOM 731 C C . TYR A 1 90 ? -12.727 -18.484 -8.891 1 92.12 90 TYR A C 1
ATOM 733 O O . TYR A 1 90 ? -13.906 -18.438 -8.531 1 92.12 90 TYR A O 1
ATOM 741 N N . GLY A 1 91 ? -12.281 -17.797 -9.852 1 95.62 91 GLY A N 1
ATOM 742 C CA . GLY A 1 91 ? -13.195 -17.016 -10.68 1 95.62 91 GLY A CA 1
ATOM 743 C C . GLY A 1 91 ? -13.383 -15.594 -10.195 1 95.62 91 GLY A C 1
ATOM 744 O O . GLY A 1 91 ? -13.031 -15.266 -9.062 1 95.62 91 GLY A O 1
ATOM 745 N N . VAL A 1 92 ? -14.039 -14.844 -11 1 96.75 92 VAL A N 1
ATOM 746 C CA . VAL A 1 92 ? -14.195 -13.414 -10.758 1 96.75 92 VAL A CA 1
ATOM 747 C C . VAL A 1 92 ? -14.93 -13.195 -9.438 1 96.75 92 VAL A C 1
ATOM 749 O O . VAL A 1 92 ? -14.57 -12.305 -8.664 1 96.75 92 VAL A O 1
ATOM 752 N N . ILE A 1 93 ? -15.844 -14.047 -9.102 1 96.81 93 ILE A N 1
ATOM 753 C CA . ILE A 1 93 ? -16.703 -13.867 -7.938 1 96.81 93 ILE A CA 1
ATOM 754 C C . ILE A 1 93 ? -15.875 -14.031 -6.664 1 96.81 93 ILE A C 1
ATOM 756 O O . ILE A 1 93 ? -16.188 -13.414 -5.637 1 96.81 93 ILE A O 1
ATOM 760 N N . SER A 1 94 ? -14.836 -14.844 -6.746 1 96.75 94 SER A N 1
ATOM 761 C CA . SER A 1 94 ? -14 -15.109 -5.582 1 96.75 94 SER A CA 1
ATOM 762 C C . SER A 1 94 ? -13.195 -13.875 -5.18 1 96.75 94 SER A C 1
ATOM 764 O O . SER A 1 94 ? -12.648 -13.812 -4.078 1 96.75 94 SER A O 1
ATOM 766 N N . SER A 1 95 ? -13.109 -12.852 -6.062 1 97.75 95 SER A N 1
ATOM 767 C CA . SER A 1 95 ? -12.297 -11.664 -5.82 1 97.75 95 SER A CA 1
ATOM 768 C C . SER A 1 95 ? -13.062 -10.625 -5.016 1 97.75 95 SER A C 1
ATOM 770 O O . SER A 1 95 ? -12.461 -9.703 -4.449 1 97.75 95 SER A O 1
ATOM 772 N N . ILE A 1 96 ? -14.344 -10.727 -4.879 1 97.5 96 ILE A N 1
ATOM 773 C CA . ILE A 1 96 ? -15.211 -9.68 -4.344 1 97.5 96 ILE A 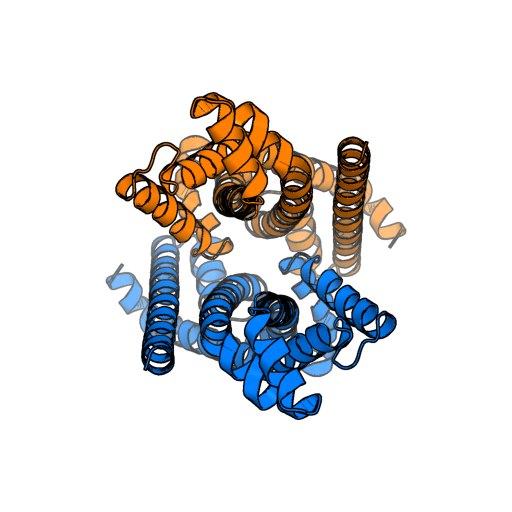CA 1
ATOM 774 C C . ILE A 1 96 ? -14.891 -9.453 -2.867 1 97.5 96 ILE A C 1
ATOM 776 O O . ILE A 1 96 ? -14.625 -8.32 -2.453 1 97.5 96 ILE A O 1
ATOM 780 N N . ILE A 1 97 ? -14.828 -10.516 -2.123 1 97.94 97 ILE A N 1
ATOM 781 C CA . ILE A 1 97 ? -14.68 -10.383 -0.677 1 97.94 97 ILE A CA 1
ATOM 782 C C . ILE A 1 97 ? -13.273 -9.898 -0.344 1 97.94 97 ILE A C 1
ATOM 784 O O . ILE A 1 97 ? -13.109 -8.883 0.335 1 97.94 97 ILE A O 1
ATOM 788 N N . PRO A 1 98 ? -12.211 -10.539 -0.877 1 97.94 98 PRO A N 1
ATOM 789 C CA . PRO A 1 98 ? -10.859 -10.078 -0.531 1 97.94 98 PRO A CA 1
ATOM 790 C C . PRO A 1 98 ? -10.594 -8.648 -0.979 1 97.94 98 PRO A C 1
ATOM 792 O O . PRO A 1 98 ? -10.055 -7.848 -0.21 1 97.94 98 PRO A O 1
ATOM 795 N N . LEU A 1 99 ? -11.023 -8.305 -2.209 1 98.25 99 LEU A N 1
ATOM 796 C CA . LEU A 1 99 ? -10.773 -6.969 -2.732 1 98.25 99 LEU A CA 1
ATOM 797 C C . LEU A 1 99 ? -11.562 -5.918 -1.953 1 98.25 99 LEU A C 1
ATOM 799 O O . LEU A 1 99 ? -11.039 -4.84 -1.66 1 98.25 99 LEU A O 1
ATOM 803 N N . THR A 1 100 ? -12.742 -6.238 -1.595 1 98.5 100 THR A N 1
ATOM 804 C CA . THR A 1 100 ? -13.578 -5.301 -0.854 1 98.5 100 THR A CA 1
ATOM 805 C C . THR A 1 100 ? -13.008 -5.051 0.539 1 98.5 100 THR A C 1
ATOM 807 O O . THR A 1 100 ? -12.852 -3.9 0.952 1 98.5 100 THR A O 1
ATOM 810 N N . LEU A 1 101 ? -12.625 -6.078 1.204 1 98.12 101 LEU A N 1
ATOM 811 C CA . LEU A 1 101 ? -12.172 -5.953 2.586 1 98.12 101 LEU A CA 1
ATOM 812 C C . LEU A 1 101 ? -10.852 -5.195 2.66 1 98.12 101 LEU A C 1
ATOM 814 O O . LEU A 1 101 ? -10.68 -4.324 3.518 1 98.12 101 LEU A O 1
ATOM 818 N N . VAL A 1 102 ? -9.969 -5.531 1.751 1 97.12 102 VAL A N 1
ATOM 819 C CA . VAL A 1 102 ? -8.688 -4.836 1.768 1 97.12 102 VAL A CA 1
ATOM 820 C C . VAL A 1 102 ? -8.891 -3.365 1.415 1 97.12 102 VAL A C 1
ATOM 822 O O . VAL A 1 102 ? -8.266 -2.484 2.016 1 97.12 102 VAL A O 1
ATOM 825 N N . THR A 1 103 ? -9.734 -3.098 0.5 1 97.69 103 THR A N 1
ATOM 826 C CA . THR A 1 103 ? -10.008 -1.732 0.066 1 97.69 103 THR A CA 1
ATOM 827 C C . THR A 1 103 ? -10.664 -0.931 1.187 1 97.69 103 THR A C 1
ATOM 829 O O . THR A 1 103 ? -10.352 0.243 1.385 1 97.69 103 THR A O 1
ATOM 832 N N . VAL A 1 104 ? -11.547 -1.567 1.911 1 98.12 104 VAL A N 1
ATOM 833 C CA . VAL A 1 104 ? -12.195 -0.911 3.039 1 98.12 104 VAL A CA 1
ATOM 834 C C . VAL A 1 104 ? -11.148 -0.509 4.078 1 98.12 104 VAL A C 1
ATOM 836 O O . VAL A 1 104 ? -11.203 0.596 4.621 1 98.12 104 VAL A O 1
ATOM 839 N N . SER A 1 105 ? -10.234 -1.391 4.305 1 96.56 105 SER A N 1
ATOM 840 C CA . SER A 1 105 ? -9.203 -1.115 5.305 1 96.56 105 SER A CA 1
ATOM 841 C C . SER A 1 105 ? -8.328 0.062 4.887 1 96.56 105 SER A C 1
ATOM 843 O O . SER A 1 105 ? -7.848 0.813 5.738 1 96.56 105 SER A O 1
ATOM 845 N N . ILE A 1 106 ? -8.203 0.252 3.615 1 95.38 106 ILE A N 1
ATOM 846 C CA . ILE A 1 106 ? -7.336 1.298 3.09 1 95.38 106 ILE A CA 1
ATOM 847 C C . ILE A 1 106 ? -8.109 2.611 2.99 1 95.38 106 ILE A C 1
ATOM 849 O O . ILE A 1 106 ? -7.723 3.611 3.604 1 95.38 106 ILE A O 1
ATOM 853 N N . TYR A 1 107 ? -9.188 2.59 2.354 1 97.75 107 TYR A N 1
ATOM 854 C CA . TYR A 1 107 ? -9.883 3.828 2.018 1 97.75 107 TYR A CA 1
ATOM 855 C C . TYR A 1 107 ? -10.547 4.434 3.25 1 97.75 107 TYR A C 1
ATOM 857 O O . TYR A 1 107 ? -10.648 5.66 3.365 1 97.75 107 TYR A O 1
ATOM 865 N N . THR A 1 108 ? -10.953 3.594 4.227 1 98.44 108 THR A N 1
ATOM 866 C CA . THR A 1 108 ? -11.523 4.105 5.465 1 98.44 108 THR A CA 1
ATOM 867 C C . THR A 1 108 ? -10.539 5.031 6.176 1 98.44 108 THR A C 1
ATOM 869 O O . THR A 1 108 ? -10.922 6.098 6.664 1 98.44 108 THR A O 1
ATOM 872 N N . ARG A 1 109 ? -9.352 4.641 6.121 1 95.12 109 ARG A N 1
ATOM 873 C CA . ARG A 1 109 ? -8.32 5.445 6.766 1 95.12 109 ARG A CA 1
ATOM 874 C C . ARG A 1 109 ? -8.094 6.75 6.008 1 95.12 109 ARG A C 1
ATOM 876 O O . ARG A 1 109 ? -7.828 7.789 6.613 1 95.12 109 ARG A O 1
ATOM 883 N N . PHE A 1 110 ? -8.156 6.656 4.738 1 95.5 110 PHE A N 1
ATOM 884 C CA . PHE A 1 110 ? -8.016 7.863 3.936 1 95.5 110 PHE A CA 1
ATOM 885 C C . PHE A 1 110 ? -9.156 8.836 4.215 1 95.5 110 PHE A C 1
ATOM 887 O O . PHE A 1 110 ? -8.93 10.047 4.316 1 95.5 110 PHE A O 1
ATOM 894 N N . VAL A 1 111 ? -10.312 8.281 4.383 1 97.56 111 VAL A N 1
ATOM 895 C CA . VAL A 1 111 ? -11.469 9.117 4.695 1 97.56 111 VAL A CA 1
ATOM 896 C C . VAL A 1 111 ? -11.273 9.773 6.062 1 97.56 111 VAL A C 1
ATOM 898 O O . VAL A 1 111 ? -11.469 10.984 6.207 1 97.56 111 VAL A O 1
ATOM 901 N N . GLU A 1 112 ? -10.898 9 7.008 1 97.19 112 GLU A N 1
ATOM 902 C CA . GLU A 1 112 ? -10.648 9.531 8.344 1 97.19 112 GLU A CA 1
ATOM 903 C C . GLU A 1 112 ? -9.586 10.625 8.312 1 97.19 112 GLU A C 1
ATOM 905 O O . GLU A 1 112 ? -9.766 11.68 8.93 1 97.19 112 GLU A O 1
ATOM 910 N N . GLN A 1 113 ? -8.547 10.328 7.531 1 93.19 113 GLN A N 1
ATOM 911 C CA . GLN A 1 113 ? -7.445 11.273 7.438 1 93.19 113 GLN A CA 1
ATOM 912 C C . GLN A 1 113 ? -7.891 12.578 6.773 1 93.19 113 GLN A C 1
ATOM 914 O O . GLN A 1 113 ? -7.434 13.656 7.145 1 93.19 113 GLN A O 1
ATOM 919 N N . ALA A 1 114 ? -8.695 12.461 5.781 1 94.94 114 ALA A N 1
ATOM 920 C CA . ALA A 1 114 ? -9.219 13.656 5.121 1 94.94 114 ALA A CA 1
ATOM 921 C C . ALA A 1 114 ? -9.938 14.562 6.117 1 94.94 114 ALA A C 1
ATOM 923 O O . ALA A 1 114 ? -9.789 15.789 6.074 1 94.94 114 ALA A O 1
ATOM 924 N N . TYR A 1 115 ? -10.672 13.992 7.059 1 96.44 115 TYR A N 1
ATOM 925 C CA . TYR A 1 115 ? -11.375 14.75 8.086 1 96.44 115 TYR A CA 1
ATOM 926 C C . TYR A 1 115 ? -10.398 15.391 9.055 1 96.44 115 TYR A C 1
ATOM 928 O O . TYR A 1 115 ? -10.594 16.531 9.492 1 96.44 115 TYR A O 1
ATOM 936 N N . ILE A 1 116 ? -9.391 14.664 9.367 1 93.81 116 ILE A N 1
ATOM 937 C CA . ILE A 1 116 ? -8.414 15.125 10.344 1 93.81 116 ILE A CA 1
ATOM 938 C C . ILE A 1 116 ? -7.688 16.359 9.805 1 93.81 116 ILE A C 1
ATOM 940 O O . ILE A 1 116 ? -7.344 17.266 10.562 1 93.81 116 ILE A O 1
ATOM 944 N N . ASN A 1 117 ? -7.574 16.469 8.531 1 89.75 117 ASN A N 1
ATOM 945 C CA . ASN A 1 117 ? -6.797 17.531 7.898 1 89.75 117 ASN A CA 1
ATOM 946 C C . ASN A 1 117 ? -7.617 18.797 7.734 1 89.75 117 ASN A C 1
ATOM 948 O O . ASN A 1 117 ? -7.098 19.828 7.285 1 89.75 117 ASN A O 1
ATOM 952 N N . ILE A 1 118 ? -8.797 18.797 8.172 1 93.69 118 ILE A N 1
ATOM 953 C CA . ILE A 1 118 ? -9.664 19.953 8.023 1 93.69 118 ILE A CA 1
ATOM 954 C C . ILE A 1 118 ? -9.164 21.094 8.906 1 93.69 118 ILE A C 1
ATOM 956 O O . ILE A 1 118 ? -8.758 20.859 10.055 1 93.69 118 ILE A O 1
ATOM 960 N N . ASN A 1 119 ? -9.203 22.25 8.383 1 91.81 119 ASN A N 1
ATOM 961 C CA . ASN A 1 119 ? -8.836 23.438 9.148 1 91.81 119 ASN A CA 1
ATOM 962 C C . ASN A 1 119 ? -9.773 23.656 10.336 1 91.81 119 ASN A C 1
ATOM 964 O O . ASN A 1 119 ? -11 23.578 10.188 1 91.81 119 ASN A O 1
ATOM 968 N N . GLN A 1 120 ? -9.188 23.984 11.367 1 92.5 120 GLN A N 1
ATOM 969 C CA . GLN A 1 120 ? -9.93 24.188 12.602 1 92.5 120 GLN A CA 1
ATOM 970 C C . GLN A 1 120 ? -10.945 25.328 12.461 1 92.5 120 GLN A C 1
ATOM 972 O O . GLN A 1 120 ? -12 25.297 13.094 1 92.5 120 GLN A O 1
ATOM 977 N N . ASN A 1 121 ? -10.688 26.203 11.539 1 93.69 121 ASN A N 1
ATOM 978 C CA . ASN A 1 121 ? -11.586 27.328 11.336 1 93.69 121 ASN A CA 1
ATOM 979 C C . ASN A 1 121 ? -12.969 26.875 10.883 1 93.69 121 ASN A C 1
ATOM 981 O O . ASN A 1 121 ? -13.984 27.469 11.258 1 93.69 121 ASN A O 1
ATOM 985 N N . ILE A 1 122 ? -13.023 25.875 10.117 1 94.75 122 ILE A N 1
ATOM 986 C CA . ILE A 1 122 ? -14.281 25.344 9.609 1 94.75 122 ILE A CA 1
ATOM 987 C C . ILE A 1 122 ? -15.086 24.734 10.758 1 94.75 122 ILE A C 1
ATOM 989 O O . ILE A 1 122 ? -16.297 24.938 10.852 1 94.75 122 ILE A O 1
ATOM 993 N N . ILE A 1 123 ? -14.414 24.078 11.664 1 94.69 123 ILE A N 1
ATOM 994 C CA . ILE A 1 123 ? -15.039 23.438 12.812 1 94.69 123 ILE A CA 1
ATOM 995 C C . ILE A 1 123 ? -15.57 24.5 13.773 1 94.69 123 ILE A C 1
ATOM 997 O O . ILE A 1 123 ? -16.719 24.438 14.211 1 94.69 123 ILE A O 1
ATOM 1001 N N . ASP A 1 124 ? -14.742 25.5 14.031 1 94.88 124 ASP A N 1
ATOM 1002 C CA . ASP A 1 124 ? -15.117 26.578 14.945 1 94.88 124 ASP A CA 1
ATOM 1003 C C . ASP A 1 124 ? -16.328 27.344 14.43 1 94.88 124 ASP A C 1
ATOM 1005 O O . ASP A 1 124 ? -17.219 27.703 15.211 1 94.88 124 ASP A O 1
ATOM 1009 N N . ARG A 1 125 ? -16.297 27.562 13.141 1 95.44 125 ARG A N 1
ATOM 1010 C CA . ARG A 1 125 ? -17.422 28.266 12.523 1 95.44 125 ARG A CA 1
ATOM 1011 C C . ARG A 1 125 ? -18.703 27.469 12.672 1 95.44 125 ARG A C 1
ATOM 1013 O O . ARG A 1 125 ? -19.766 28.031 13 1 95.44 125 ARG A O 1
ATOM 1020 N N . ALA A 1 126 ? -18.656 26.203 12.445 1 95.19 126 ALA A N 1
ATOM 1021 C CA . ALA A 1 126 ? -19.828 25.359 12.562 1 95.19 126 ALA A CA 1
ATOM 1022 C C . ALA A 1 126 ? -20.375 25.344 13.984 1 95.19 126 ALA A C 1
ATOM 1024 O O . ALA A 1 126 ? -21.594 25.453 14.195 1 95.19 126 ALA A O 1
ATOM 1025 N N . ILE A 1 127 ? -19.453 25.297 14.969 1 94.56 127 ILE A N 1
ATOM 1026 C CA . ILE A 1 127 ? -19.828 25.281 16.375 1 94.56 127 ILE A CA 1
ATOM 1027 C C . ILE A 1 127 ? -20.438 26.625 16.781 1 94.56 127 ILE A C 1
ATOM 1029 O O . ILE A 1 127 ? -21.438 26.672 17.484 1 94.56 127 ILE A O 1
ATOM 1033 N N . SER A 1 128 ? -19.828 27.672 16.281 1 96.25 128 SER A N 1
ATOM 1034 C CA . SER A 1 128 ? -20.312 29 16.594 1 96.25 128 SER A CA 1
ATOM 1035 C C . SER A 1 128 ? -21.719 29.219 16.047 1 96.25 128 SER A C 1
ATOM 1037 O O . SER A 1 128 ? -22.5 29.984 16.609 1 96.25 128 SER A O 1
ATOM 1039 N N . MET A 1 129 ? -22.078 28.578 14.961 1 96.38 129 MET A N 1
ATOM 1040 C CA . MET A 1 129 ? -23.375 28.688 14.32 1 96.38 129 MET A CA 1
ATOM 1041 C C . MET A 1 129 ? -24.422 27.828 15.031 1 96.38 129 MET A C 1
ATOM 1043 O O . MET A 1 129 ? -25.609 27.891 14.711 1 96.38 129 MET A O 1
ATOM 1047 N N . GLY A 1 130 ? -24.016 27.031 16.031 1 93.81 130 GLY A N 1
ATOM 1048 C CA . GLY A 1 130 ? -24.922 26.203 16.812 1 93.81 130 GLY A CA 1
ATOM 1049 C C . GLY A 1 130 ? -25.328 24.938 16.078 1 93.81 130 GLY A C 1
ATOM 1050 O O . GLY A 1 130 ? -26.391 24.375 16.359 1 93.81 130 GLY A O 1
ATOM 1051 N N . ALA A 1 131 ? -24.547 24.5 15.086 1 95.19 131 ALA A N 1
ATOM 1052 C CA . ALA A 1 131 ? -24.844 23.281 14.344 1 95.19 131 ALA A CA 1
ATOM 1053 C C . ALA A 1 131 ? -24.75 22.047 15.242 1 95.19 131 ALA A C 1
ATOM 1055 O O . ALA A 1 131 ? -23.859 21.969 16.109 1 95.19 131 ALA A O 1
ATOM 1056 N N . ASN A 1 132 ? -25.734 21.109 15.047 1 94.81 132 ASN A N 1
ATOM 1057 C CA . ASN A 1 132 ? -25.625 19.844 15.773 1 94.81 132 ASN A CA 1
ATOM 1058 C C . ASN A 1 132 ? -24.625 18.906 15.117 1 94.81 132 ASN A C 1
ATOM 1060 O O . ASN A 1 132 ? -24.078 19.203 14.055 1 94.81 132 ASN A O 1
ATOM 1064 N N . LYS A 1 133 ? -24.359 17.781 15.68 1 94.88 133 LYS A N 1
ATOM 1065 C CA . LYS A 1 133 ? -23.297 16.875 15.25 1 94.88 133 LYS A CA 1
ATOM 1066 C C . LYS A 1 133 ? -23.516 16.422 13.812 1 94.88 133 LYS A C 1
ATOM 1068 O O . LYS A 1 133 ? -22.578 16.406 13.016 1 94.88 133 LYS A O 1
ATOM 1073 N N . PHE A 1 134 ? -24.688 16.078 13.508 1 95.62 134 PHE A N 1
ATOM 1074 C CA . PHE A 1 134 ? -25 15.609 12.156 1 95.62 134 PHE A CA 1
ATOM 1075 C C . PHE A 1 134 ? -24.859 16.75 11.156 1 95.62 134 PHE A C 1
ATOM 1077 O O . PHE A 1 134 ? -24.359 16.547 10.047 1 95.62 134 PHE A O 1
ATOM 1084 N N . GLN A 1 135 ? -25.219 17.984 11.547 1 95.81 135 GLN A N 1
ATOM 1085 C CA . GLN A 1 135 ? -25.125 19.156 10.695 1 95.81 135 GLN A CA 1
ATOM 1086 C C . GLN A 1 135 ? -23.656 19.531 10.461 1 95.81 135 GLN A C 1
ATOM 1088 O O . GLN A 1 135 ? -23.281 19.906 9.352 1 95.81 135 GLN A O 1
ATOM 1093 N N . ILE A 1 136 ? -22.906 19.391 11.516 1 96.38 136 ILE A N 1
ATOM 1094 C CA . ILE A 1 136 ? -21.484 19.703 11.406 1 96.38 136 ILE A CA 1
ATOM 1095 C C . ILE A 1 136 ? -20.828 18.797 10.359 1 96.38 136 ILE A C 1
ATOM 1097 O O . ILE A 1 136 ? -20.109 19.266 9.484 1 96.38 136 ILE A O 1
ATOM 1101 N N . ILE A 1 137 ? -21.219 17.531 10.383 1 96.94 137 ILE A N 1
ATOM 1102 C CA . ILE A 1 137 ? -20.609 16.547 9.484 1 96.94 137 ILE A CA 1
ATOM 1103 C C . ILE A 1 137 ? -21.141 16.75 8.07 1 96.94 137 ILE A C 1
ATOM 1105 O O . ILE A 1 137 ? -20.375 16.875 7.117 1 96.94 137 ILE A O 1
ATOM 1109 N N . ARG A 1 138 ? -22.391 16.875 7.945 1 96.12 138 ARG A N 1
ATOM 1110 C CA . ARG A 1 138 ? -23.047 16.844 6.645 1 96.12 138 ARG A CA 1
ATOM 1111 C C . ARG A 1 138 ? -22.812 18.156 5.891 1 96.12 138 ARG A C 1
ATOM 1113 O O . ARG A 1 138 ? -22.578 18.141 4.68 1 96.12 138 ARG A O 1
ATOM 1120 N N . TYR A 1 139 ? -22.734 19.297 6.629 1 95.69 139 TYR A N 1
ATOM 1121 C CA . TYR A 1 139 ? -22.766 20.578 5.941 1 95.69 139 TYR A CA 1
ATOM 1122 C C . TYR A 1 139 ? -21.406 21.266 6 1 95.69 139 TYR A C 1
ATOM 1124 O O . TYR A 1 139 ? -21.109 22.156 5.184 1 95.69 139 TYR A O 1
ATOM 1132 N N . PHE A 1 140 ? -20.578 20.922 6.926 1 95.56 140 PHE A N 1
ATOM 1133 C CA . PHE A 1 140 ? -19.328 21.641 7.07 1 95.56 140 PHE A CA 1
ATOM 1134 C C . PHE A 1 140 ? -18.141 20.719 6.793 1 95.56 140 PHE A C 1
ATOM 1136 O O . PHE A 1 140 ? -17.297 21 5.938 1 95.56 140 PHE A O 1
ATOM 1143 N N . LEU A 1 141 ? -18.156 19.562 7.398 1 96.56 141 LEU A N 1
ATOM 1144 C CA . LEU A 1 141 ? -16.984 18.703 7.324 1 96.56 141 LEU A CA 1
ATOM 1145 C C . LEU A 1 141 ? -16.938 17.953 6 1 96.56 141 LEU A C 1
ATOM 1147 O O . LEU A 1 141 ? -15.953 18.031 5.266 1 96.56 141 LEU A O 1
ATOM 1151 N N . PHE A 1 142 ? -18.016 17.297 5.621 1 96.56 142 PHE A N 1
ATOM 1152 C CA . PHE A 1 142 ? -18.031 16.422 4.453 1 96.56 142 PHE A CA 1
ATOM 1153 C C . PHE A 1 142 ? -17.781 17.234 3.182 1 96.56 142 PHE A C 1
ATOM 1155 O O . PHE A 1 142 ? -16.938 16.844 2.359 1 96.56 142 PHE A O 1
ATOM 1162 N N . PRO A 1 143 ? -18.422 18.391 3.035 1 95.25 143 PRO A N 1
ATOM 1163 C CA . PRO A 1 143 ? -18.172 19.203 1.834 1 95.25 143 PRO A CA 1
ATOM 1164 C C . PRO A 1 143 ? -16.734 19.703 1.746 1 95.25 143 PRO A C 1
ATOM 1166 O O . PRO A 1 143 ? -16.234 19.953 0.647 1 95.25 143 PRO A O 1
ATOM 1169 N N . SER A 1 144 ? -16.062 19.828 2.854 1 95 144 SER A N 1
ATOM 1170 C CA . SER A 1 144 ? -14.734 20.406 2.893 1 95 144 SER A CA 1
ATOM 1171 C C . SER A 1 144 ? -13.672 19.391 2.486 1 95 144 SER A C 1
ATOM 1173 O O . SER A 1 144 ? -12.539 19.766 2.18 1 95 144 SER A O 1
ATOM 1175 N N . ILE A 1 145 ? -14.062 18.078 2.387 1 95.62 145 ILE A N 1
ATOM 1176 C CA . ILE A 1 145 ? -13.023 17.078 2.152 1 95.62 145 ILE A CA 1
ATOM 1177 C C . ILE A 1 145 ? -13.273 16.375 0.821 1 95.62 145 ILE A C 1
ATOM 1179 O O . ILE A 1 145 ? -12.648 15.352 0.529 1 95.62 145 ILE A O 1
ATOM 1183 N N . THR A 1 146 ? -14.141 16.906 0.016 1 95 146 THR A N 1
ATOM 1184 C CA . THR A 1 146 ? -14.547 16.25 -1.218 1 95 146 THR A CA 1
ATOM 1185 C C . THR A 1 146 ? -13.367 16.094 -2.164 1 95 146 THR A C 1
ATOM 1187 O O . THR A 1 146 ? -13.188 15.031 -2.773 1 95 146 THR A O 1
ATOM 1190 N N . ASN A 1 147 ? -12.5 17.094 -2.248 1 93.62 147 ASN A N 1
ATOM 1191 C CA . ASN A 1 147 ? -11.312 17.016 -3.096 1 93.62 147 ASN A CA 1
ATOM 1192 C C . ASN A 1 147 ? -10.328 15.969 -2.584 1 93.62 147 ASN A C 1
ATOM 1194 O O . ASN A 1 147 ? -9.797 15.172 -3.363 1 93.62 147 ASN A O 1
ATOM 1198 N N . ASP A 1 148 ? -10.164 15.93 -1.287 1 93.25 148 ASP A N 1
ATOM 1199 C CA . ASP A 1 148 ? -9.281 14.945 -0.668 1 93.25 148 ASP A CA 1
ATOM 1200 C C . ASP A 1 148 ? -9.812 13.531 -0.871 1 93.25 148 ASP A C 1
ATOM 1202 O O . ASP A 1 148 ? -9.031 12.594 -1.074 1 93.25 148 ASP A O 1
ATOM 1206 N N . LEU A 1 149 ? -11.109 13.43 -0.873 1 96.25 149 LEU A N 1
ATOM 1207 C CA . LEU A 1 149 ? -11.734 12.125 -1.049 1 96.25 149 LEU A CA 1
ATOM 1208 C C . LEU A 1 149 ? -11.531 11.617 -2.473 1 96.25 149 LEU A C 1
ATOM 1210 O O . LEU A 1 149 ? -11.266 10.43 -2.68 1 96.25 149 LEU A O 1
ATOM 1214 N N . VAL A 1 150 ? -11.602 12.531 -3.367 1 95.56 150 VAL A N 1
ATOM 1215 C CA . VAL A 1 150 ? -11.445 12.141 -4.766 1 95.56 150 VAL A CA 1
ATOM 1216 C C . VAL A 1 150 ? -10 11.711 -5.027 1 95.56 150 VAL A C 1
ATOM 1218 O O . VAL A 1 150 ? -9.766 10.68 -5.66 1 95.56 150 VAL A O 1
ATOM 1221 N N . LEU A 1 151 ? -9.094 12.43 -4.57 1 92.75 151 LEU A N 1
ATOM 1222 C CA . LEU A 1 151 ? -7.684 12.125 -4.793 1 92.75 151 LEU A CA 1
ATOM 1223 C C . LEU A 1 151 ? -7.297 10.82 -4.098 1 92.75 151 LEU A C 1
ATOM 1225 O O . LEU A 1 151 ? -6.633 9.969 -4.691 1 92.75 151 LEU A O 1
ATOM 1229 N N . SER A 1 152 ? -7.773 10.672 -2.867 1 94.75 152 SER A N 1
ATOM 1230 C CA . SER A 1 152 ? -7.457 9.445 -2.145 1 94.75 152 SER A CA 1
ATOM 1231 C C . SER A 1 152 ? -8.172 8.25 -2.754 1 94.75 152 SER A C 1
ATOM 1233 O O . SER A 1 152 ? -7.645 7.133 -2.744 1 94.75 152 SER A O 1
ATOM 1235 N N . PHE A 1 153 ? -9.328 8.508 -3.275 1 96.5 153 PHE A N 1
ATOM 1236 C CA . PHE A 1 153 ? -10.062 7.441 -3.941 1 96.5 153 PHE A CA 1
ATOM 1237 C C . PHE A 1 153 ? -9.336 6.984 -5.203 1 96.5 153 PHE A C 1
ATOM 1239 O O . PHE A 1 153 ? -9.312 5.793 -5.516 1 96.5 153 PHE A O 1
ATOM 1246 N N . THR A 1 154 ? -8.812 7.922 -5.922 1 94.69 154 THR A N 1
ATOM 1247 C CA . THR A 1 154 ? -8.039 7.594 -7.113 1 94.69 154 THR A CA 1
ATOM 1248 C C . THR A 1 154 ? -6.883 6.66 -6.773 1 94.69 154 THR A C 1
ATOM 1250 O O . THR A 1 154 ? -6.68 5.641 -7.438 1 94.69 154 THR A O 1
ATOM 1253 N N . SER A 1 155 ? -6.176 6.934 -5.699 1 92.69 155 SER A N 1
ATOM 1254 C CA . SER A 1 155 ? -5.082 6.082 -5.242 1 92.69 155 SER A CA 1
ATOM 1255 C C . SER A 1 155 ? -5.59 4.707 -4.828 1 92.69 155 SER A C 1
ATOM 1257 O O . SER A 1 155 ? -4.922 3.695 -5.066 1 92.69 155 SER A O 1
ATOM 1259 N N . THR A 1 156 ? -6.762 4.715 -4.262 1 95.69 156 THR A N 1
ATOM 1260 C CA . THR A 1 156 ? -7.363 3.461 -3.8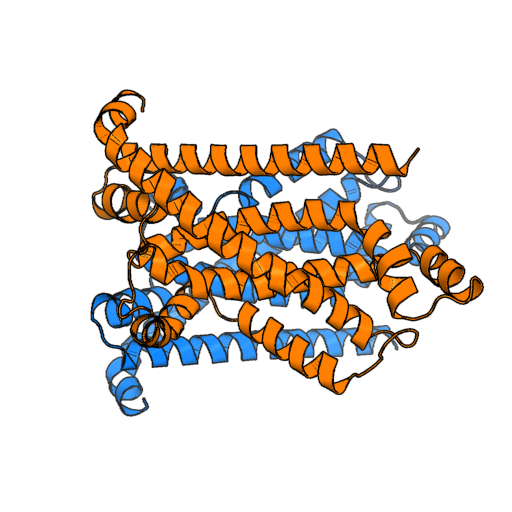26 1 95.69 156 THR A CA 1
ATOM 1261 C C . THR A 1 156 ? -7.73 2.592 -5.023 1 95.69 156 THR A C 1
ATOM 1263 O O . THR A 1 156 ? -7.52 1.377 -5.004 1 95.69 156 THR A O 1
ATOM 1266 N N . VAL A 1 157 ? -8.281 3.227 -6.027 1 96.62 157 VAL A N 1
ATOM 1267 C CA . VAL A 1 157 ? -8.656 2.496 -7.234 1 96.62 157 VAL A CA 1
ATOM 1268 C C . VAL A 1 157 ? -7.41 1.877 -7.871 1 96.62 157 VAL A C 1
ATOM 1270 O O . VAL A 1 157 ? -7.449 0.734 -8.336 1 96.62 157 VAL A O 1
ATOM 1273 N N . ILE A 1 158 ? -6.367 2.572 -7.875 1 94.75 158 ILE A N 1
ATOM 1274 C CA . ILE A 1 158 ? -5.109 2.059 -8.414 1 94.75 158 ILE A CA 1
ATOM 1275 C C . ILE A 1 158 ? -4.633 0.88 -7.566 1 94.75 158 ILE A C 1
ATOM 1277 O O . ILE A 1 158 ? -4.137 -0.114 -8.102 1 94.75 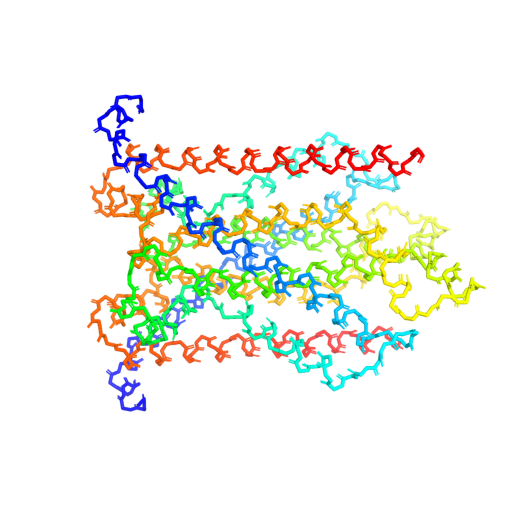158 ILE A O 1
ATOM 1281 N N . SER A 1 159 ? -4.84 0.943 -6.273 1 94.44 159 SER A N 1
ATOM 1282 C CA . SER A 1 159 ? -4.488 -0.16 -5.383 1 94.44 159 SER A CA 1
ATOM 1283 C C . SER A 1 159 ? -5.316 -1.403 -5.695 1 94.44 159 SER A C 1
ATOM 1285 O O . SER A 1 159 ? -4.785 -2.518 -5.715 1 94.44 159 SER A O 1
ATOM 1287 N N . ILE A 1 160 ? -6.582 -1.185 -5.934 1 97 160 ILE A N 1
ATOM 1288 C CA . ILE A 1 160 ? -7.461 -2.305 -6.258 1 97 160 ILE A CA 1
ATOM 1289 C C . ILE A 1 160 ? -6.992 -2.973 -7.547 1 97 160 ILE A C 1
ATOM 1291 O O . ILE A 1 160 ? -6.988 -4.203 -7.648 1 97 160 ILE A O 1
ATOM 1295 N N . LEU A 1 161 ? -6.656 -2.145 -8.5 1 96.81 161 LEU A N 1
ATOM 1296 C CA . LEU A 1 161 ? -6.113 -2.672 -9.742 1 96.81 161 LEU A CA 1
ATOM 1297 C C . LEU A 1 161 ? -4.887 -3.535 -9.484 1 96.81 161 LEU A C 1
ATOM 1299 O O . LEU A 1 161 ? -4.758 -4.625 -10.047 1 96.81 161 LEU A O 1
ATOM 1303 N N . SER A 1 162 ? -4.035 -3.088 -8.617 1 95.75 162 SER A N 1
ATOM 1304 C CA . SER A 1 162 ? -2.828 -3.822 -8.25 1 95.75 162 SER A CA 1
ATOM 1305 C C . SER A 1 162 ? -3.17 -5.137 -7.562 1 95.75 162 SER A C 1
ATOM 1307 O O . SER A 1 162 ? -2.613 -6.188 -7.898 1 95.75 162 SER A O 1
ATOM 1309 N N . TYR A 1 163 ? -4.086 -5.078 -6.637 1 96.81 163 TYR A N 1
ATOM 1310 C CA . TYR A 1 163 ? -4.484 -6.273 -5.902 1 96.81 163 TYR A CA 1
ATOM 1311 C C . TYR A 1 163 ? -5.168 -7.277 -6.824 1 96.81 163 TYR A C 1
ATOM 1313 O O . TYR A 1 163 ? -5.059 -8.492 -6.625 1 96.81 163 TYR A O 1
ATOM 1321 N N . SER A 1 164 ? -5.855 -6.742 -7.828 1 97.25 164 SER A N 1
ATOM 1322 C CA . SER A 1 164 ? -6.543 -7.621 -8.766 1 97.25 164 SER A CA 1
ATOM 1323 C C . SER A 1 164 ? -5.559 -8.508 -9.523 1 97.25 164 SER A C 1
ATOM 1325 O O . SER A 1 164 ? -5.895 -9.625 -9.914 1 97.25 164 SER A O 1
ATOM 1327 N N . THR A 1 165 ? -4.352 -8.039 -9.75 1 96.81 165 THR A N 1
ATOM 1328 C CA . THR A 1 165 ? -3.342 -8.852 -10.422 1 96.81 165 THR A CA 1
ATOM 1329 C C . THR A 1 165 ? -2.961 -10.055 -9.562 1 96.81 165 THR A C 1
ATOM 1331 O O . THR A 1 165 ? -2.732 -11.148 -10.086 1 96.81 165 THR A O 1
ATOM 1334 N N . VAL A 1 166 ? -2.932 -9.875 -8.258 1 96.69 166 VAL A N 1
ATOM 1335 C CA . VAL A 1 166 ? -2.586 -10.961 -7.34 1 96.69 166 VAL A CA 1
ATOM 1336 C C . VAL A 1 166 ? -3.732 -11.961 -7.273 1 96.69 166 VAL A C 1
ATOM 1338 O O . VAL A 1 166 ? -3.502 -13.172 -7.152 1 96.69 166 VAL A O 1
ATOM 1341 N N . MET A 1 167 ? -4.961 -11.438 -7.387 1 96.75 167 MET A N 1
ATOM 1342 C CA . MET A 1 167 ? -6.109 -12.336 -7.469 1 96.75 167 MET A CA 1
ATOM 1343 C C . MET A 1 167 ? -5.98 -13.273 -8.664 1 96.75 167 MET A C 1
ATOM 1345 O O . MET A 1 167 ? -6.453 -14.414 -8.617 1 96.75 167 MET A O 1
ATOM 1349 N N . GLY A 1 168 ? -5.383 -12.781 -9.703 1 96 168 GLY A N 1
ATOM 1350 C CA . GLY A 1 168 ? -5.184 -13.578 -10.898 1 96 168 GLY A CA 1
ATOM 1351 C C . GLY A 1 168 ? -4.328 -14.805 -10.656 1 96 168 GLY A C 1
ATOM 1352 O O . GLY A 1 168 ? -4.484 -15.82 -11.344 1 96 168 GLY A O 1
ATOM 1353 N N . VAL A 1 169 ? -3.488 -14.719 -9.672 1 95.25 169 VAL A N 1
ATOM 1354 C CA . VAL A 1 169 ? -2.564 -15.805 -9.367 1 95.25 169 VAL A CA 1
ATOM 1355 C C . VAL A 1 169 ? -3.342 -17.031 -8.883 1 95.25 169 VAL A C 1
ATOM 1357 O O . VAL A 1 169 ? -2.934 -18.172 -9.117 1 95.25 169 VAL A O 1
ATOM 1360 N N . ILE A 1 170 ? -4.523 -16.766 -8.258 1 93.94 170 ILE A N 1
ATOM 1361 C CA . ILE A 1 170 ? -5.281 -17.891 -7.715 1 93.94 170 ILE A CA 1
ATOM 1362 C C . ILE A 1 170 ? -6.43 -18.25 -8.664 1 93.94 170 ILE A C 1
ATOM 1364 O O . ILE A 1 170 ? -7.383 -18.922 -8.273 1 93.94 170 ILE A O 1
ATOM 1368 N N . GLY A 1 171 ? -6.422 -17.703 -9.828 1 95.12 171 GLY A N 1
ATOM 1369 C CA . GLY A 1 171 ? -7.395 -18.109 -10.836 1 95.12 171 GLY A CA 1
ATOM 1370 C C . GLY A 1 171 ? -8.68 -17.297 -10.781 1 95.12 171 GLY A C 1
ATOM 1371 O O . GLY A 1 171 ? -9.75 -17.797 -11.117 1 95.12 171 GLY A O 1
ATOM 1372 N N . ALA A 1 172 ? -8.57 -16.094 -10.305 1 96.06 172 ALA A N 1
ATOM 1373 C CA . ALA A 1 172 ? -9.758 -15.242 -10.242 1 96.06 172 ALA A CA 1
ATOM 1374 C C . ALA A 1 172 ? -10.117 -14.711 -11.625 1 96.06 172 ALA A C 1
ATOM 1376 O O . ALA A 1 172 ? -11.18 -14.102 -11.797 1 96.06 172 ALA A O 1
ATOM 1377 N N . GLY A 1 173 ? -9.258 -14.914 -12.562 1 96.38 173 GLY A N 1
ATOM 1378 C CA . GLY A 1 173 ? -9.484 -14.367 -13.891 1 96.38 173 GLY A CA 1
ATOM 1379 C C . GLY A 1 173 ? -8.953 -12.953 -14.055 1 96.38 173 GLY A C 1
ATOM 1380 O O . GLY A 1 173 ? -8.188 -12.477 -13.211 1 96.38 173 GLY A O 1
ATOM 1381 N N . GLY A 1 174 ? -9.227 -12.352 -15.234 1 97.12 174 GLY A N 1
ATOM 1382 C CA . GLY A 1 174 ? -8.789 -10.984 -15.5 1 97.12 174 GLY A CA 1
ATOM 1383 C C . GLY A 1 174 ? -7.434 -10.914 -16.172 1 97.12 174 GLY A C 1
ATOM 1384 O O . GLY A 1 174 ? -6.828 -11.945 -16.484 1 97.12 174 GLY A O 1
ATOM 1385 N N . LEU A 1 175 ? -7.043 -9.75 -16.359 1 96.69 175 LEU A N 1
ATOM 1386 C CA . LEU A 1 175 ? -5.773 -9.5 -17.031 1 96.69 175 LEU A CA 1
ATOM 1387 C C . LEU A 1 175 ? -4.609 -10.047 -16.203 1 96.69 175 LEU A C 1
ATOM 1389 O O . LEU A 1 175 ? -3.613 -10.516 -16.766 1 96.69 175 LEU A O 1
ATOM 1393 N N . GLY A 1 176 ? -4.746 -9.953 -14.906 1 95.38 176 GLY A N 1
ATOM 1394 C CA . GLY A 1 176 ? -3.711 -10.508 -14.055 1 95.38 176 GLY A CA 1
ATOM 1395 C C . GLY A 1 176 ? -3.516 -12 -14.242 1 95.38 176 GLY A C 1
ATOM 1396 O O . GLY A 1 176 ? -2.383 -12.477 -14.352 1 95.38 176 GLY A O 1
ATOM 1397 N N . ASP A 1 177 ? -4.602 -12.703 -14.266 1 96.81 177 ASP A N 1
ATOM 1398 C CA . ASP A 1 177 ? -4.57 -14.141 -14.508 1 96.81 177 ASP A CA 1
ATOM 1399 C C . ASP A 1 177 ? -3.99 -14.453 -15.891 1 96.81 177 ASP A C 1
ATOM 1401 O O . ASP A 1 177 ? -3.197 -15.391 -16.031 1 96.81 177 ASP A O 1
ATOM 1405 N N . TYR A 1 178 ? -4.422 -13.68 -16.828 1 95.75 178 TYR A N 1
ATOM 1406 C CA . TYR A 1 178 ? -3.963 -13.883 -18.203 1 95.75 178 TYR A CA 1
ATOM 1407 C C . TYR A 1 178 ? -2.457 -13.672 -18.312 1 95.75 178 TYR A C 1
ATOM 1409 O O . TYR A 1 178 ? -1.76 -14.445 -18.969 1 95.75 178 TYR A O 1
ATOM 1417 N N . ALA A 1 179 ? -1.931 -12.664 -17.688 1 94.88 179 ALA A N 1
ATOM 1418 C CA . ALA A 1 179 ? -0.495 -12.398 -17.672 1 94.88 179 ALA A CA 1
ATOM 1419 C C . ALA A 1 179 ? 0.264 -13.492 -16.922 1 94.88 179 ALA A C 1
ATOM 1421 O O . ALA A 1 179 ? 1.35 -13.898 -17.344 1 94.88 179 ALA A O 1
ATOM 1422 N N . PHE A 1 180 ? -0.297 -13.984 -15.883 1 95.38 180 PHE A N 1
ATOM 1423 C CA . PHE A 1 180 ? 0.365 -14.977 -15.039 1 95.38 180 PHE A CA 1
ATOM 1424 C C . PHE A 1 180 ? 0.397 -16.328 -15.727 1 95.38 180 PHE A C 1
ATOM 1426 O O . PHE A 1 180 ? 1.466 -16.922 -15.891 1 95.38 180 PHE A O 1
ATOM 1433 N N . ARG A 1 181 ? -0.688 -16.781 -16.219 1 94.69 181 ARG A N 1
ATOM 1434 C CA . ARG A 1 181 ? -0.802 -18.125 -16.766 1 94.69 181 ARG A CA 1
ATOM 1435 C C . ARG A 1 181 ? -0.241 -18.188 -18.188 1 94.69 181 ARG A C 1
ATOM 1437 O O . ARG A 1 181 ? 0.616 -19.016 -18.484 1 94.69 181 ARG A O 1
ATOM 1444 N N . TYR A 1 182 ? -0.702 -17.25 -19 1 93.88 182 TYR A N 1
ATOM 1445 C CA . TYR A 1 182 ? -0.398 -17.359 -20.422 1 93.88 182 TYR A CA 1
ATOM 1446 C C . TYR A 1 182 ? 0.813 -16.516 -20.797 1 93.88 182 TYR A C 1
ATOM 1448 O O . TYR A 1 182 ? 1.42 -16.719 -21.844 1 93.88 182 TYR A O 1
ATOM 1456 N N . GLY A 1 183 ? 1.158 -15.633 -19.984 1 93.25 183 GLY A N 1
ATOM 1457 C CA . GLY A 1 183 ? 2.373 -14.859 -20.188 1 93.25 183 GLY A CA 1
ATOM 1458 C C . GLY A 1 183 ? 3.574 -15.438 -19.453 1 93.25 183 GLY A C 1
ATOM 1459 O O . GLY A 1 183 ? 4.5 -15.945 -20.078 1 93.25 183 GLY A O 1
ATOM 1460 N N . TYR A 1 184 ? 3.502 -15.508 -18.188 1 93.19 184 TYR A N 1
ATOM 1461 C CA . TYR A 1 184 ? 4.641 -15.852 -17.344 1 93.19 184 TYR A CA 1
ATOM 1462 C C . TYR A 1 184 ? 4.855 -17.359 -17.312 1 93.19 184 TYR A C 1
ATOM 1464 O O . TYR A 1 184 ? 5.938 -17.844 -17.656 1 93.19 184 TYR A O 1
ATOM 1472 N N . GLN A 1 185 ? 3.814 -18.141 -17.016 1 92.44 185 GLN A N 1
ATOM 1473 C CA . GLN A 1 185 ? 3.975 -19.578 -16.828 1 92.44 185 GLN A CA 1
ATOM 1474 C C . GLN A 1 185 ? 4.254 -20.266 -18.172 1 92.44 185 GLN A C 1
ATOM 1476 O O . GLN A 1 185 ? 4.965 -21.266 -18.203 1 92.44 185 GLN A O 1
ATOM 1481 N N . GLU A 1 186 ? 3.762 -19.703 -19.25 1 93.75 186 GLU A N 1
ATOM 1482 C CA . GLU A 1 186 ? 3.971 -20.297 -20.562 1 93.75 186 GLU A CA 1
ATOM 1483 C C . GLU A 1 186 ? 5.168 -19.672 -21.266 1 93.75 186 GLU A C 1
ATOM 1485 O O . GLU A 1 186 ? 5.422 -19.953 -22.438 1 93.75 186 GLU A O 1
ATOM 1490 N N . TYR A 1 187 ? 5.758 -18.734 -20.656 1 91.31 187 TYR A N 1
ATOM 1491 C CA . TYR A 1 187 ? 6.965 -18.078 -21.141 1 91.31 187 TYR A CA 1
ATOM 1492 C C . TYR A 1 187 ? 6.695 -17.328 -22.438 1 91.31 187 TYR A C 1
ATOM 1494 O O . TYR A 1 187 ? 7.523 -17.328 -23.344 1 91.31 187 TYR A O 1
ATOM 1502 N N . ASN A 1 188 ? 5.492 -16.844 -22.562 1 93.19 188 ASN A N 1
ATOM 1503 C CA . ASN A 1 188 ? 5.133 -15.938 -23.656 1 93.19 188 ASN A CA 1
ATOM 1504 C C . ASN A 1 188 ? 5.359 -14.477 -23.266 1 93.19 188 ASN A C 1
ATOM 1506 O O . ASN A 1 188 ? 4.414 -13.773 -22.922 1 93.19 188 ASN A O 1
ATOM 1510 N N . TYR A 1 189 ? 6.547 -14.07 -23.453 1 90.19 189 TYR A N 1
ATOM 1511 C CA . TYR A 1 189 ? 6.969 -12.758 -22.969 1 90.19 189 TYR A CA 1
ATOM 1512 C C . TYR A 1 189 ? 6.293 -11.641 -23.75 1 90.19 189 TYR A C 1
ATOM 1514 O O . TYR A 1 189 ? 6 -10.578 -23.203 1 90.19 189 TYR A O 1
ATOM 1522 N N . GLN A 1 190 ? 6.066 -11.891 -24.984 1 91.44 190 GLN A N 1
ATOM 1523 C CA . GLN A 1 190 ? 5.391 -10.875 -25.797 1 91.44 190 GLN A CA 1
ATOM 1524 C C . GLN A 1 190 ? 4 -10.57 -25.25 1 91.44 190 GLN A C 1
ATOM 1526 O O . GLN A 1 190 ? 3.621 -9.406 -25.109 1 91.44 190 GLN A O 1
ATOM 1531 N N . LEU A 1 191 ? 3.305 -11.625 -24.922 1 92.94 191 LEU A N 1
ATOM 1532 C CA . LEU A 1 191 ? 1.974 -11.461 -24.344 1 92.94 191 LEU A CA 1
ATOM 1533 C C . LEU A 1 191 ? 2.051 -10.797 -22.984 1 92.94 191 LEU A C 1
ATOM 1535 O O . LEU A 1 191 ? 1.233 -9.93 -22.656 1 92.94 191 LEU A O 1
ATOM 1539 N N . MET A 1 192 ? 3.025 -11.25 -22.219 1 92.75 192 MET A N 1
ATOM 1540 C CA . MET A 1 192 ? 3.211 -10.711 -20.875 1 92.75 192 MET A CA 1
ATOM 1541 C C . MET A 1 192 ? 3.418 -9.203 -20.922 1 92.75 192 MET A C 1
ATOM 1543 O O . MET A 1 192 ? 2.758 -8.461 -20.188 1 92.75 192 MET A O 1
ATOM 1547 N N . TYR A 1 193 ? 4.254 -8.758 -21.797 1 93 193 TYR A N 1
ATOM 1548 C CA . TYR A 1 193 ? 4.582 -7.336 -21.859 1 93 193 TYR A CA 1
ATOM 1549 C C . TYR A 1 193 ? 3.424 -6.539 -22.453 1 93 193 TYR A C 1
ATOM 1551 O O . TYR A 1 193 ? 3.207 -5.379 -22.094 1 93 193 TYR A O 1
ATOM 1559 N N . LEU A 1 194 ? 2.674 -7.168 -23.312 1 94 194 LEU A N 1
ATOM 1560 C CA . LEU A 1 194 ? 1.478 -6.516 -23.828 1 94 194 LEU A CA 1
ATOM 1561 C C . LEU A 1 194 ? 0.483 -6.234 -22.703 1 94 194 LEU A C 1
ATOM 1563 O O . LEU A 1 194 ? -0.064 -5.129 -22.625 1 94 194 LEU A O 1
ATOM 1567 N N . VAL A 1 195 ? 0.24 -7.234 -21.844 1 94.69 195 VAL A N 1
ATOM 1568 C CA . VAL A 1 195 ? -0.699 -7.074 -20.734 1 94.69 195 VAL A CA 1
ATOM 1569 C C . VAL A 1 195 ? -0.174 -6.023 -19.766 1 94.69 195 VAL A C 1
ATOM 1571 O O . VAL A 1 195 ? -0.944 -5.215 -19.234 1 94.69 195 VAL A O 1
ATOM 1574 N N . ILE A 1 196 ? 1.14 -6.02 -19.562 1 93.94 196 ILE A N 1
ATOM 1575 C CA . ILE A 1 196 ? 1.764 -5.027 -18.688 1 93.94 196 ILE A CA 1
ATOM 1576 C C . ILE A 1 196 ? 1.514 -3.625 -19.25 1 93.94 196 ILE A C 1
ATOM 1578 O O . ILE A 1 196 ? 1.166 -2.711 -18.484 1 93.94 196 ILE A O 1
ATOM 1582 N N . LEU A 1 197 ? 1.637 -3.465 -20.516 1 94.06 197 LEU A N 1
ATOM 1583 C CA . LEU A 1 197 ? 1.39 -2.178 -21.141 1 94.06 197 LEU A CA 1
ATOM 1584 C C . LEU A 1 197 ? -0.06 -1.745 -20.953 1 94.06 197 LEU A C 1
ATOM 1586 O O . LEU A 1 197 ? -0.335 -0.567 -20.719 1 94.06 197 LEU A O 1
ATOM 1590 N N . ILE A 1 198 ? -0.943 -2.676 -21.047 1 95 198 ILE A N 1
ATOM 1591 C CA . ILE A 1 198 ? -2.359 -2.391 -20.844 1 95 198 ILE A CA 1
ATOM 1592 C C . ILE A 1 198 ? -2.584 -1.899 -19.406 1 95 198 ILE A C 1
ATOM 1594 O O . ILE A 1 198 ? -3.318 -0.935 -19.188 1 95 198 ILE A O 1
ATOM 1598 N N . PHE A 1 199 ? -1.92 -2.555 -18.453 1 94.62 199 PHE A N 1
ATOM 1599 C CA . PHE A 1 199 ? -2.059 -2.148 -17.062 1 94.62 199 PHE A CA 1
ATOM 1600 C C . PHE A 1 199 ? -1.493 -0.751 -16.844 1 94.62 199 PHE A C 1
ATOM 1602 O O . PHE A 1 199 ? -2.07 0.051 -16.109 1 94.62 199 PHE A O 1
ATOM 1609 N N . ILE A 1 200 ? -0.367 -0.48 -17.484 1 91.94 200 ILE A N 1
ATOM 1610 C CA . ILE A 1 200 ? 0.243 0.839 -17.375 1 91.94 200 ILE A CA 1
ATOM 1611 C C . ILE A 1 200 ? -0.713 1.901 -17.906 1 91.94 200 ILE A C 1
ATOM 1613 O O . ILE A 1 200 ? -0.929 2.934 -17.266 1 91.94 200 ILE A O 1
ATOM 1617 N N . LEU A 1 201 ? -1.311 1.632 -19 1 93.88 201 LEU A N 1
ATOM 1618 C CA . LEU A 1 201 ? -2.287 2.547 -19.578 1 93.88 201 LEU A CA 1
ATOM 1619 C C . LEU A 1 201 ? -3.494 2.711 -18.672 1 93.88 201 LEU A C 1
ATOM 1621 O O . LEU A 1 201 ? -4.027 3.812 -18.531 1 93.88 201 LEU A O 1
ATOM 1625 N N . TYR A 1 202 ? -3.877 1.604 -18.047 1 94.81 202 TYR A N 1
ATOM 1626 C CA . TYR A 1 202 ? -4.996 1.62 -17.109 1 94.81 202 TYR A CA 1
ATOM 1627 C C . TYR A 1 202 ? -4.723 2.57 -15.953 1 94.81 202 TYR A C 1
ATOM 1629 O O . TYR A 1 202 ? -5.582 3.375 -15.586 1 94.81 202 TYR A O 1
ATOM 1637 N N . VAL A 1 203 ? -3.559 2.496 -15.406 1 92.75 203 VAL A N 1
ATOM 1638 C CA . VAL A 1 203 ? -3.16 3.326 -14.273 1 92.75 203 VAL A CA 1
ATOM 1639 C C . VAL A 1 203 ? -3.156 4.797 -14.688 1 92.75 203 VAL A C 1
ATOM 1641 O O . VAL A 1 203 ? -3.66 5.652 -13.961 1 92.75 203 VAL A O 1
ATOM 1644 N N . PHE A 1 204 ? -2.684 5.094 -15.883 1 91.44 204 PHE A N 1
ATOM 1645 C CA . PHE A 1 204 ? -2.635 6.465 -16.375 1 91.44 204 PHE A CA 1
ATOM 1646 C C . PHE A 1 204 ? -4.043 7.016 -16.578 1 91.44 204 PHE A C 1
ATOM 1648 O O . PHE A 1 204 ? -4.305 8.18 -16.281 1 91.44 204 PHE A O 1
ATOM 1655 N N . ILE A 1 205 ? -4.871 6.23 -17.062 1 95.38 205 ILE A N 1
ATOM 1656 C CA . ILE A 1 205 ? -6.25 6.648 -17.297 1 95.38 205 ILE A CA 1
ATOM 1657 C C . ILE A 1 205 ? -6.938 6.949 -15.977 1 95.38 205 ILE A C 1
ATOM 1659 O O . ILE A 1 205 ? -7.574 7.992 -15.82 1 95.38 205 ILE A O 1
ATOM 1663 N N . ILE A 1 206 ? -6.762 6.043 -15 1 94.88 206 ILE A N 1
ATOM 1664 C CA . ILE A 1 206 ? -7.371 6.223 -13.688 1 94.88 206 ILE A CA 1
ATOM 1665 C C . ILE A 1 206 ? -6.836 7.5 -13.047 1 94.88 206 ILE A C 1
ATOM 1667 O O . ILE A 1 206 ? -7.605 8.297 -12.508 1 94.88 206 ILE A O 1
ATOM 1671 N N . GLN A 1 207 ? -5.574 7.648 -13.141 1 90.44 207 GLN A N 1
ATOM 1672 C CA . GLN A 1 207 ? -4.949 8.836 -12.562 1 90.44 207 GLN A CA 1
ATOM 1673 C C . GLN A 1 207 ? -5.461 10.109 -13.234 1 90.44 207 GLN A C 1
ATOM 1675 O O . GLN A 1 207 ? -5.793 11.078 -12.562 1 90.44 207 GLN A O 1
ATOM 1680 N N . SER A 1 208 ? -5.555 10.148 -14.531 1 92.62 208 SER A N 1
ATOM 1681 C CA . SER A 1 208 ? -6.004 11.312 -15.281 1 92.62 208 SER A CA 1
ATOM 1682 C C . SER A 1 208 ? -7.453 11.664 -14.953 1 92.62 208 SER A C 1
ATOM 1684 O O . SER A 1 208 ? -7.789 12.836 -14.773 1 92.62 208 SER A O 1
ATOM 1686 N N . ILE A 1 209 ? -8.219 10.672 -14.805 1 95 209 ILE A N 1
ATOM 1687 C CA . ILE A 1 209 ? -9.617 10.883 -14.469 1 95 209 ILE A CA 1
ATOM 1688 C C . ILE A 1 209 ? -9.734 11.461 -13.062 1 95 209 ILE A C 1
ATOM 1690 O O . ILE A 1 209 ? -10.461 12.43 -12.836 1 95 209 ILE A O 1
ATOM 1694 N N . GLY A 1 210 ? -8.984 10.844 -12.172 1 92.31 210 GLY A N 1
ATOM 1695 C CA . GLY A 1 210 ? -9 11.336 -10.805 1 92.31 210 GLY A CA 1
ATOM 1696 C C . GLY A 1 210 ? -8.555 12.789 -10.68 1 92.31 210 GLY A C 1
ATOM 1697 O O . GLY A 1 210 ? -9.211 13.586 -10.008 1 92.31 210 GLY A O 1
ATOM 1698 N N . TYR A 1 211 ? -7.52 13.141 -11.344 1 88.81 211 TYR A N 1
ATOM 1699 C CA . TYR A 1 211 ? -7 14.508 -11.32 1 88.81 211 TYR A CA 1
ATOM 1700 C C . TYR A 1 211 ? -7.992 15.477 -11.953 1 88.81 211 TYR A C 1
ATOM 1702 O O . TYR A 1 211 ? -8.18 16.594 -11.461 1 88.81 211 TYR A O 1
ATOM 1710 N N . PHE A 1 212 ? -8.594 15.07 -12.992 1 93 212 PHE A N 1
ATOM 1711 C CA . PHE A 1 212 ? -9.562 15.914 -13.688 1 93 212 PHE A CA 1
ATOM 1712 C C . PHE A 1 212 ? -10.758 16.203 -12.797 1 93 212 PHE A C 1
ATOM 1714 O O . PHE A 1 212 ? -11.211 17.359 -12.711 1 93 212 PHE A O 1
ATOM 1721 N N . ILE A 1 213 ? -11.219 15.203 -12.125 1 94.56 213 ILE A N 1
ATOM 1722 C CA . ILE A 1 213 ? -12.375 15.367 -11.25 1 94.56 213 ILE A CA 1
ATOM 1723 C C . ILE A 1 213 ? -12 16.281 -10.07 1 94.56 213 ILE A C 1
ATOM 1725 O O . ILE A 1 213 ? -12.773 17.156 -9.695 1 94.56 213 ILE A O 1
ATOM 1729 N N . ALA A 1 214 ? -10.852 16.078 -9.547 1 90.44 214 ALA A N 1
ATOM 1730 C CA . ALA A 1 214 ? -10.383 16.875 -8.422 1 90.44 214 ALA A CA 1
ATOM 1731 C C . ALA A 1 214 ? -10.242 18.344 -8.82 1 90.44 214 ALA A C 1
ATOM 1733 O O . ALA A 1 214 ? -10.609 19.25 -8.055 1 90.44 214 ALA A O 1
ATOM 1734 N N . LYS A 1 215 ? -9.789 18.641 -9.961 1 90.06 215 LYS A N 1
ATOM 1735 C CA . LYS A 1 215 ? -9.617 20 -10.461 1 90.06 215 LYS A CA 1
ATOM 1736 C C . LYS A 1 215 ? -10.961 20.688 -10.672 1 90.06 215 LYS A C 1
ATOM 1738 O O . LYS A 1 215 ? -11.117 21.875 -10.367 1 90.06 215 LYS A O 1
ATOM 1743 N N . LYS A 1 216 ? -11.805 19.953 -11.148 1 91.62 216 LYS A N 1
ATOM 1744 C CA . LYS A 1 216 ? -13.133 20.516 -11.391 1 91.62 216 LYS A CA 1
ATOM 1745 C C . LYS A 1 216 ? -13.828 20.859 -10.078 1 91.62 216 LYS A C 1
ATOM 1747 O O . LYS A 1 216 ? -14.516 21.891 -9.984 1 91.62 216 LYS A O 1
ATOM 1752 N N . LEU A 1 217 ? -13.625 20.031 -9.117 1 88.56 217 LEU A N 1
ATOM 1753 C CA . LEU A 1 217 ? -14.219 20.281 -7.809 1 88.56 217 LEU A CA 1
ATOM 1754 C C . LEU A 1 217 ? -13.594 21.5 -7.148 1 88.56 217 LEU A C 1
ATOM 1756 O O . LEU A 1 217 ? -14.281 22.266 -6.461 1 88.56 217 LEU A O 1
ATOM 1760 N N . ASN A 1 218 ? -12.32 21.656 -7.242 1 81.25 218 ASN A N 1
ATOM 1761 C CA . ASN A 1 218 ? -11.625 22.797 -6.672 1 81.25 218 ASN A CA 1
ATOM 1762 C C . ASN A 1 218 ? -12.07 24.109 -7.328 1 81.25 218 ASN A C 1
ATOM 1764 O O . ASN A 1 218 ? -12.164 25.141 -6.66 1 81.25 218 ASN A O 1
ATOM 1768 N N . LYS A 1 219 ? -12.367 24.109 -8.5 1 72.5 219 LYS A N 1
ATOM 1769 C CA . LYS A 1 219 ? -12.836 25.297 -9.211 1 72.5 219 LYS A CA 1
ATOM 1770 C C . LYS A 1 219 ? -14.203 25.75 -8.688 1 72.5 219 LYS A C 1
ATOM 1772 O O . LYS A 1 219 ? -14.469 26.953 -8.578 1 72.5 219 LYS A O 1
ATOM 1777 N N . PHE A 1 220 ? -14.797 24.828 -8.297 1 63.09 220 PHE A N 1
ATOM 1778 C CA . PHE A 1 220 ? -16.109 25.156 -7.773 1 63.09 220 PHE A CA 1
ATOM 1779 C C . PHE A 1 220 ? -16.016 25.703 -6.355 1 63.09 220 PHE A C 1
ATOM 1781 O O . PHE A 1 220 ? -16.781 26.594 -5.969 1 63.09 220 PHE A O 1
ATOM 1788 N N . LYS A 1 221 ? -15.016 25.25 -5.582 1 62.25 221 LYS A N 1
ATOM 1789 C CA . LYS A 1 221 ? -14.875 25.703 -4.203 1 62.25 221 LYS A CA 1
ATOM 1790 C C . LYS A 1 221 ? -14.227 27.078 -4.148 1 62.25 221 LYS A C 1
ATOM 1792 O O . LYS A 1 221 ? -14.469 27.859 -3.215 1 62.25 221 LYS A O 1
ATOM 1797 N N . GLY A 1 222 ? -13.227 27.484 -4.949 1 48.09 222 GLY A N 1
ATOM 1798 C CA . GLY A 1 222 ? -12.664 28.812 -5.02 1 48.09 222 GLY A CA 1
ATOM 1799 C C . GLY A 1 222 ? -13.641 29.844 -5.539 1 48.09 222 GLY A C 1
ATOM 1800 O O . GLY A 1 222 ? -13.359 31.047 -5.508 1 48.09 222 GLY A O 1
ATOM 1801 N N . ARG A 1 223 ? -14.758 29.406 -6.09 1 40 223 ARG A N 1
ATOM 1802 C CA . ARG A 1 223 ? -15.75 30.422 -6.422 1 40 223 ARG A CA 1
ATOM 1803 C C . ARG A 1 223 ? -16.781 30.562 -5.309 1 40 223 ARG A C 1
ATOM 1805 O O . ARG A 1 223 ? -17.172 29.578 -4.691 1 40 223 ARG A O 1
ATOM 1812 N N . MET B 1 1 ? -1.6 -28.688 13.734 1 75.94 1 MET B N 1
ATOM 1813 C CA . MET B 1 1 ? -0.678 -27.594 13.414 1 75.94 1 MET B CA 1
ATOM 1814 C C . MET B 1 1 ? 0.716 -27.891 13.953 1 75.94 1 MET B C 1
ATOM 1816 O O . MET B 1 1 ? 1.703 -27.797 13.227 1 75.94 1 MET B O 1
ATOM 1820 N N . ILE B 1 2 ? 0.768 -28.422 15.07 1 75.06 2 ILE B N 1
ATOM 1821 C CA . ILE B 1 2 ? 2.064 -28.719 15.672 1 75.06 2 ILE B CA 1
ATOM 1822 C C . ILE B 1 2 ? 2.715 -29.891 14.938 1 75.06 2 ILE B C 1
ATOM 1824 O O . ILE B 1 2 ? 3.914 -29.875 14.648 1 75.06 2 ILE B O 1
ATOM 1828 N N . GLU B 1 3 ? 1.977 -30.844 14.648 1 81.44 3 GLU B N 1
ATOM 1829 C CA . GLU B 1 3 ? 2.488 -32 13.914 1 81.44 3 GLU B CA 1
ATOM 1830 C C . GLU B 1 3 ? 2.967 -31.609 12.523 1 81.44 3 GLU B C 1
ATOM 1832 O O . GLU B 1 3 ? 4.02 -32.062 12.07 1 81.44 3 GLU B O 1
ATOM 1837 N N . THR B 1 4 ? 2.199 -30.781 11.906 1 82.88 4 THR B N 1
ATOM 1838 C CA . THR B 1 4 ? 2.564 -30.297 10.578 1 82.88 4 THR B CA 1
ATOM 1839 C C . THR B 1 4 ? 3.857 -29.484 10.633 1 82.88 4 THR B C 1
ATOM 1841 O O . THR B 1 4 ? 4.695 -29.578 9.734 1 82.88 4 THR B O 1
ATOM 1844 N N . PHE B 1 5 ? 4.031 -28.797 11.688 1 83.25 5 PHE B N 1
ATOM 1845 C CA . PHE B 1 5 ? 5.254 -28.016 11.875 1 83.25 5 PHE B CA 1
ATOM 1846 C C . PHE B 1 5 ? 6.457 -28.938 12.047 1 83.25 5 PHE B C 1
ATOM 1848 O O . PHE B 1 5 ? 7.5 -28.719 11.422 1 83.25 5 PHE B O 1
ATOM 1855 N N . ILE B 1 6 ? 6.27 -29.953 12.812 1 79.94 6 ILE B N 1
ATOM 1856 C CA . ILE B 1 6 ? 7.359 -30.875 13.094 1 79.94 6 ILE B CA 1
ATOM 1857 C C . ILE B 1 6 ? 7.758 -31.625 11.812 1 79.94 6 ILE B C 1
ATOM 1859 O O . ILE B 1 6 ? 8.945 -31.781 11.531 1 79.94 6 ILE B O 1
ATOM 1863 N N . GLN B 1 7 ? 6.809 -31.891 11.016 1 85.19 7 GLN B N 1
ATOM 1864 C CA . GLN B 1 7 ? 7.051 -32.625 9.789 1 85.19 7 GLN B CA 1
ATOM 1865 C C . GLN B 1 7 ? 7.738 -31.781 8.742 1 85.19 7 GLN B C 1
ATOM 1867 O O . GLN B 1 7 ? 8.508 -32.281 7.918 1 85.19 7 GLN B O 1
ATOM 1872 N N . ASN B 1 8 ? 7.5 -30.438 8.781 1 89.25 8 ASN B N 1
ATOM 1873 C CA . ASN B 1 8 ? 8.016 -29.531 7.766 1 89.25 8 ASN B CA 1
ATOM 1874 C C . ASN B 1 8 ? 8.992 -28.531 8.359 1 89.25 8 ASN B C 1
ATOM 1876 O O . ASN B 1 8 ? 9.227 -27.469 7.777 1 89.25 8 ASN B O 1
ATOM 1880 N N . LYS B 1 9 ? 9.539 -28.859 9.484 1 90 9 LYS B N 1
ATOM 1881 C CA . LYS B 1 9 ? 10.344 -27.922 10.258 1 90 9 LYS B CA 1
ATOM 1882 C C . LYS B 1 9 ? 11.562 -27.453 9.461 1 90 9 LYS B C 1
ATOM 1884 O O . LYS B 1 9 ? 11.844 -26.25 9.406 1 90 9 LYS B O 1
ATOM 1889 N N . ASP B 1 10 ? 12.266 -28.375 8.859 1 92.56 10 ASP B N 1
ATOM 1890 C CA . ASP B 1 10 ? 13.477 -28.016 8.125 1 92.56 10 ASP B CA 1
ATOM 1891 C C . ASP B 1 10 ? 13.148 -27.141 6.922 1 92.56 10 ASP B C 1
ATOM 1893 O O . ASP B 1 10 ? 13.844 -26.156 6.66 1 92.56 10 ASP B O 1
ATOM 1897 N N . ALA B 1 11 ? 12.094 -27.469 6.207 1 93.75 11 ALA B N 1
ATOM 1898 C CA . ALA B 1 11 ? 11.68 -26.703 5.039 1 93.75 11 ALA B CA 1
ATOM 1899 C C . ALA B 1 11 ? 11.18 -25.312 5.449 1 93.75 11 ALA B C 1
ATOM 1901 O O . ALA B 1 11 ? 11.477 -24.328 4.777 1 93.75 11 ALA B O 1
ATOM 1902 N N . ILE B 1 12 ? 10.5 -25.281 6.535 1 95 12 ILE B N 1
ATOM 1903 C CA . ILE B 1 12 ? 9.961 -24.016 7.031 1 95 12 ILE B CA 1
ATOM 1904 C C . ILE B 1 12 ? 11.094 -23.125 7.516 1 95 12 ILE B C 1
ATOM 1906 O O . ILE B 1 12 ? 11.094 -21.922 7.27 1 95 12 ILE B O 1
ATOM 1910 N N . LEU B 1 13 ? 12.047 -23.703 8.141 1 95.38 13 LEU B N 1
ATOM 1911 C CA . LEU B 1 13 ? 13.195 -22.938 8.609 1 95.38 13 LEU B CA 1
ATOM 1912 C C . LEU B 1 13 ? 14 -22.375 7.438 1 95.38 13 LEU B C 1
ATOM 1914 O O . LEU B 1 13 ? 14.469 -21.234 7.488 1 95.38 13 LEU B O 1
ATOM 1918 N N . LYS B 1 14 ? 14.188 -23.203 6.473 1 96.38 14 LYS B N 1
ATOM 1919 C CA . LYS B 1 14 ? 14.875 -22.719 5.27 1 96.38 14 LYS B CA 1
ATOM 1920 C C . LYS B 1 14 ? 14.117 -21.562 4.629 1 96.38 14 LYS B C 1
ATOM 1922 O O . LYS B 1 14 ? 14.719 -20.547 4.266 1 96.38 14 LYS B O 1
ATOM 1927 N N . ALA B 1 15 ? 12.812 -21.75 4.461 1 97.25 15 ALA B N 1
ATOM 1928 C CA . ALA B 1 15 ? 11.961 -20.703 3.896 1 97.25 15 ALA B CA 1
ATOM 1929 C C . ALA B 1 15 ? 12 -19.438 4.746 1 97.25 15 ALA B C 1
ATOM 1931 O O . ALA B 1 15 ? 11.984 -18.328 4.219 1 97.25 15 ALA B O 1
ATOM 1932 N N . PHE B 1 16 ? 12.07 -19.656 6.059 1 97.25 16 PHE B N 1
ATOM 1933 C CA . PHE B 1 16 ? 12.156 -18.547 7.004 1 97.25 16 PHE B CA 1
ATOM 1934 C C . PHE B 1 16 ? 13.453 -17.781 6.812 1 97.25 16 PHE B C 1
ATOM 1936 O O . PHE B 1 16 ? 13.453 -16.547 6.781 1 97.25 16 PHE B O 1
ATOM 1943 N N . VAL B 1 17 ? 14.531 -18.438 6.648 1 97.56 17 VAL B N 1
ATOM 1944 C CA . VAL B 1 17 ? 15.836 -17.812 6.453 1 97.56 17 VAL B CA 1
ATOM 1945 C C . VAL B 1 17 ? 15.859 -17.062 5.121 1 97.56 17 VAL B C 1
ATOM 1947 O O . VAL B 1 17 ? 16.375 -15.945 5.039 1 97.56 17 VAL B O 1
ATOM 1950 N N . GLU B 1 18 ? 15.297 -17.672 4.117 1 98.12 18 GLU B N 1
ATOM 1951 C CA . GLU B 1 18 ? 15.242 -17.031 2.801 1 98.12 18 GLU B CA 1
ATOM 1952 C C . GLU B 1 18 ? 14.43 -15.75 2.838 1 98.12 18 GLU B C 1
ATOM 1954 O O . GLU B 1 18 ? 14.828 -14.742 2.238 1 98.12 18 GLU B O 1
ATOM 1959 N N . THR B 1 19 ? 13.273 -15.797 3.547 1 97.94 19 THR B N 1
ATOM 1960 C CA . THR B 1 19 ? 12.461 -14.594 3.703 1 97.94 19 THR B CA 1
ATOM 1961 C C . THR B 1 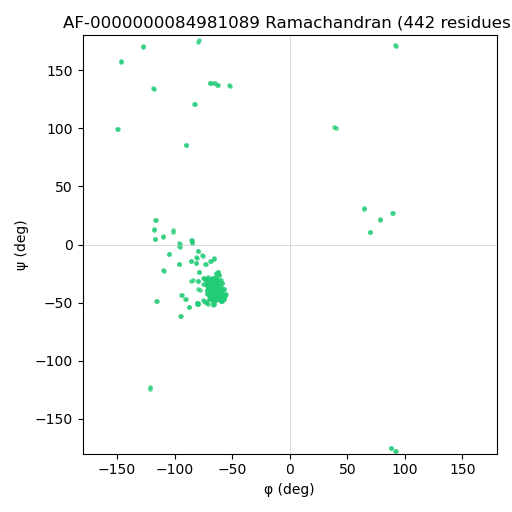19 ? 13.25 -13.492 4.402 1 97.94 19 THR B C 1
ATOM 1963 O O . THR B 1 19 ? 13.242 -12.344 3.959 1 97.94 19 THR B O 1
ATOM 1966 N N . ASN B 1 20 ? 13.977 -13.844 5.441 1 97.88 20 ASN B N 1
ATOM 1967 C CA . ASN B 1 20 ? 14.758 -12.859 6.184 1 97.88 20 ASN B CA 1
ATOM 1968 C C . ASN B 1 20 ? 15.891 -12.297 5.34 1 97.88 20 ASN B C 1
ATOM 1970 O O . ASN B 1 20 ? 16.203 -11.102 5.422 1 97.88 20 ASN B O 1
ATOM 1974 N N . LEU B 1 21 ? 16.484 -13.109 4.551 1 97.75 21 LEU B N 1
ATOM 1975 C CA . LEU B 1 21 ? 17.578 -12.656 3.691 1 97.75 21 LEU B CA 1
ATOM 1976 C C . LEU B 1 21 ? 17.078 -11.633 2.674 1 97.75 21 LEU B C 1
ATOM 1978 O O . LEU B 1 21 ? 17.719 -10.594 2.48 1 97.75 21 LEU B O 1
ATOM 1982 N N . MET B 1 22 ? 15.945 -11.953 2.002 1 96.62 22 MET B N 1
ATOM 1983 C CA . MET B 1 22 ? 15.375 -11.016 1.038 1 96.62 22 MET B CA 1
ATOM 1984 C C . MET B 1 22 ? 15.008 -9.695 1.711 1 96.62 22 MET B C 1
ATOM 1986 O O . MET B 1 22 ? 15.25 -8.625 1.157 1 96.62 22 MET B O 1
ATOM 1990 N N . MET B 1 23 ? 14.477 -9.836 2.883 1 97.31 23 MET B N 1
ATOM 1991 C CA . MET B 1 23 ? 14.008 -8.648 3.596 1 97.31 23 MET B CA 1
ATOM 1992 C C . MET B 1 23 ? 15.188 -7.797 4.062 1 97.31 23 MET B C 1
ATOM 1994 O O . MET B 1 23 ? 15.203 -6.586 3.844 1 97.31 23 MET B O 1
ATOM 1998 N N . ILE B 1 24 ? 16.203 -8.406 4.668 1 97.94 24 ILE B N 1
ATOM 1999 C CA . ILE B 1 24 ? 17.312 -7.672 5.262 1 97.94 24 ILE B CA 1
ATOM 2000 C C . ILE B 1 24 ? 18.078 -6.926 4.172 1 97.94 24 ILE B C 1
ATOM 2002 O O . ILE B 1 24 ? 18.359 -5.734 4.309 1 97.94 24 ILE B O 1
ATOM 2006 N N . ILE B 1 25 ? 18.344 -7.562 3.09 1 98.06 25 ILE B N 1
ATOM 2007 C CA . ILE B 1 25 ? 19.109 -6.953 2.012 1 98.06 25 ILE B CA 1
ATOM 2008 C C . ILE B 1 25 ? 18.328 -5.797 1.403 1 98.06 25 ILE B C 1
ATOM 2010 O O . ILE B 1 25 ? 18.859 -4.703 1.219 1 98.06 25 ILE B O 1
ATOM 2014 N N . SER B 1 26 ? 17.047 -6.027 1.099 1 98.06 26 SER B N 1
ATOM 2015 C CA . SER B 1 26 ? 16.203 -5.004 0.48 1 98.06 26 SER B CA 1
ATOM 2016 C C . SER B 1 26 ? 16 -3.816 1.417 1 98.06 26 SER B C 1
ATOM 2018 O O . SER B 1 26 ? 15.977 -2.666 0.973 1 98.06 26 SER B O 1
ATOM 2020 N N . ILE B 1 27 ? 15.875 -4.109 2.736 1 97.88 27 ILE B N 1
ATOM 2021 C CA . ILE B 1 27 ? 15.68 -3.07 3.74 1 97.88 27 ILE B CA 1
ATOM 2022 C C . ILE B 1 27 ? 16.922 -2.186 3.82 1 97.88 27 ILE B C 1
ATOM 2024 O O . ILE B 1 27 ? 16.812 -0.957 3.771 1 97.88 27 ILE B O 1
ATOM 2028 N N . VAL B 1 28 ? 18.078 -2.781 3.9 1 98.25 28 VAL B N 1
ATOM 2029 C CA . VAL B 1 28 ? 19.344 -2.047 4.043 1 98.25 28 VAL B CA 1
ATOM 2030 C C . VAL B 1 28 ? 19.578 -1.179 2.811 1 98.25 28 VAL B C 1
ATOM 2032 O O . VAL B 1 28 ? 19.859 0.013 2.928 1 98.25 28 VAL B O 1
ATOM 2035 N N . LEU B 1 29 ? 19.359 -1.744 1.667 1 98.25 29 LEU B N 1
ATOM 2036 C CA . LEU B 1 29 ? 19.578 -1.002 0.43 1 98.25 29 LEU B CA 1
ATOM 2037 C C . LEU B 1 29 ? 18.562 0.133 0.298 1 98.25 29 LEU B C 1
ATOM 2039 O O . LEU B 1 29 ? 18.922 1.236 -0.127 1 98.25 29 LEU B O 1
ATOM 2043 N N . SER B 1 30 ? 17.328 -0.172 0.665 1 97.94 30 SER B N 1
ATOM 2044 C CA . SER B 1 30 ? 16.281 0.837 0.538 1 97.94 30 SER B CA 1
ATOM 2045 C C . SER B 1 30 ? 16.5 1.995 1.503 1 97.94 30 SER B C 1
ATOM 2047 O O . SER B 1 30 ? 16.234 3.15 1.169 1 97.94 30 SER B O 1
ATOM 2049 N N . LEU B 1 31 ? 17.031 1.705 2.713 1 97.19 31 LEU B N 1
ATOM 2050 C CA . LEU B 1 31 ? 17.281 2.746 3.701 1 97.19 31 LEU B CA 1
ATOM 2051 C C . LEU B 1 31 ? 18.391 3.686 3.221 1 97.19 31 LEU B C 1
ATOM 2053 O O . LEU B 1 31 ? 18.281 4.906 3.363 1 97.19 31 LEU B O 1
ATOM 2057 N N . ILE B 1 32 ? 19.375 3.141 2.646 1 97.94 32 ILE B N 1
ATOM 2058 C CA . ILE B 1 32 ? 20.516 3.898 2.168 1 97.94 32 ILE B CA 1
ATOM 2059 C C . ILE B 1 32 ? 20.078 4.863 1.07 1 97.94 32 ILE B C 1
ATOM 2061 O O . ILE B 1 32 ? 20.578 5.988 0.991 1 97.94 32 ILE B O 1
ATOM 2065 N N . ILE B 1 33 ? 19.094 4.465 0.328 1 98.31 33 ILE B N 1
ATOM 2066 C CA . ILE B 1 33 ? 18.672 5.262 -0.818 1 98.31 33 ILE B CA 1
ATOM 2067 C C . ILE B 1 33 ? 17.547 6.199 -0.407 1 98.31 33 ILE B C 1
ATOM 2069 O O . ILE B 1 33 ? 17.562 7.387 -0.743 1 98.31 33 ILE B O 1
ATOM 2073 N N . SER B 1 34 ? 16.594 5.699 0.357 1 98.56 34 SER B N 1
ATOM 2074 C CA . SER B 1 34 ? 15.352 6.406 0.622 1 98.56 34 SER B CA 1
ATOM 2075 C C . SER B 1 34 ? 15.578 7.605 1.537 1 98.56 34 SER B C 1
ATOM 2077 O O . SER B 1 34 ? 14.969 8.656 1.354 1 98.56 34 SER B O 1
ATOM 2079 N N . ILE B 1 35 ? 16.469 7.504 2.551 1 98 35 ILE B N 1
ATOM 2080 C CA . ILE B 1 35 ? 16.672 8.578 3.51 1 98 35 ILE B CA 1
ATOM 2081 C C . ILE B 1 35 ? 17.297 9.781 2.809 1 98 35 ILE B C 1
ATOM 2083 O O . ILE B 1 35 ? 16.766 10.891 2.861 1 98 35 ILE B O 1
ATOM 2087 N N . PRO B 1 36 ? 18.406 9.602 2.07 1 97.88 36 PRO B N 1
ATOM 2088 C CA . PRO B 1 36 ? 18.969 10.742 1.339 1 97.88 36 PRO B CA 1
ATOM 2089 C C . PRO B 1 36 ? 18.016 11.281 0.271 1 97.88 36 PRO B C 1
ATOM 2091 O O . PRO B 1 36 ? 17.922 12.5 0.094 1 97.88 36 PRO B O 1
ATOM 2094 N N . LEU B 1 37 ? 17.312 10.422 -0.415 1 98.25 37 LEU B N 1
ATOM 2095 C CA . LEU B 1 37 ? 16.438 10.852 -1.496 1 98.25 37 LEU B CA 1
ATOM 2096 C C . LEU B 1 37 ? 15.234 11.602 -0.948 1 98.25 37 LEU B C 1
ATOM 2098 O O . LEU B 1 37 ? 14.797 12.602 -1.533 1 98.25 37 LEU B O 1
ATOM 2102 N N . GLY B 1 38 ? 14.648 11.062 0.125 1 98.25 38 GLY B N 1
ATOM 2103 C CA . GLY B 1 38 ? 13.555 11.773 0.767 1 98.25 38 GLY B CA 1
ATOM 2104 C C . GLY B 1 38 ? 13.961 13.141 1.288 1 98.25 38 GLY B C 1
ATOM 2105 O O . GLY B 1 38 ? 13.203 14.102 1.166 1 98.25 38 GLY B O 1
ATOM 2106 N N . THR B 1 39 ? 15.156 13.227 1.851 1 97.69 39 THR B N 1
ATOM 2107 C CA . THR B 1 39 ? 15.703 14.492 2.324 1 97.69 39 THR B CA 1
ATOM 2108 C C . THR B 1 39 ? 15.914 15.461 1.161 1 97.69 39 THR B C 1
ATOM 2110 O O . THR B 1 39 ? 15.586 16.641 1.259 1 97.69 39 THR B O 1
ATOM 2113 N N . LEU B 1 40 ? 16.406 14.883 0.094 1 97.5 40 LEU B N 1
ATOM 2114 C CA . LEU B 1 40 ? 16.656 15.695 -1.097 1 97.5 40 LEU B CA 1
ATOM 2115 C C . LEU B 1 40 ? 15.344 16.219 -1.668 1 97.5 40 LEU B C 1
ATOM 2117 O O . LEU B 1 40 ? 15.258 17.391 -2.055 1 97.5 40 LEU B O 1
ATOM 2121 N N . LEU B 1 41 ? 14.375 15.438 -1.74 1 97.88 41 LEU B N 1
ATOM 2122 C CA . LEU B 1 41 ? 13.078 15.852 -2.273 1 97.88 41 LEU B CA 1
ATOM 2123 C C . LEU B 1 41 ? 12.492 16.984 -1.444 1 97.88 41 LEU B C 1
ATOM 2125 O O . LEU B 1 41 ? 11.969 17.953 -1.998 1 97.88 41 LEU B O 1
ATOM 2129 N N . TYR B 1 42 ? 12.578 16.797 -0.136 1 97.31 42 TYR B N 1
ATOM 2130 C CA . TYR B 1 42 ? 12.109 17.875 0.727 1 97.31 42 TYR B CA 1
ATOM 2131 C C . TYR B 1 42 ? 12.883 19.172 0.46 1 97.31 42 TYR B C 1
ATOM 2133 O O . TYR B 1 42 ? 12.289 20.234 0.336 1 97.31 42 TYR B O 1
ATOM 2141 N N . ALA B 1 43 ? 14.18 19.047 0.358 1 96.44 43 ALA B N 1
ATOM 2142 C CA . ALA B 1 43 ? 15.055 20.203 0.173 1 96.44 43 ALA B CA 1
ATOM 2143 C C . ALA B 1 43 ? 14.805 20.875 -1.174 1 96.44 43 ALA B C 1
ATOM 2145 O O . ALA B 1 43 ? 14.914 22.109 -1.297 1 96.44 43 ALA B O 1
ATOM 2146 N N . LEU B 1 44 ? 14.445 20.078 -2.156 1 96.19 44 LEU B N 1
ATOM 2147 C CA . LEU B 1 44 ? 14.234 20.594 -3.506 1 96.19 44 LEU B CA 1
ATOM 2148 C C . LEU B 1 44 ? 12.938 21.391 -3.588 1 96.19 44 LEU B C 1
ATOM 2150 O O . LEU B 1 44 ? 12.75 22.188 -4.512 1 96.19 44 LEU B O 1
ATOM 2154 N N . ASN B 1 45 ? 12.117 21.203 -2.631 1 93 45 ASN B N 1
ATOM 2155 C CA . ASN B 1 45 ? 10.797 21.828 -2.697 1 93 45 ASN B CA 1
ATOM 2156 C C . ASN B 1 45 ? 10.648 22.953 -1.678 1 93 45 ASN B C 1
ATOM 2158 O O . ASN B 1 45 ? 9.539 23.406 -1.409 1 93 45 ASN B O 1
ATOM 2162 N N . ARG B 1 46 ? 11.719 23.281 -1.04 1 91.31 46 ARG B N 1
ATOM 2163 C CA . ARG B 1 46 ? 11.672 24.328 -0.026 1 91.31 46 ARG B CA 1
ATOM 2164 C C . ARG B 1 46 ? 12.578 25.5 -0.404 1 91.31 46 ARG B C 1
ATOM 2166 O O . ARG B 1 46 ? 13.758 25.312 -0.714 1 91.31 46 ARG B O 1
ATOM 2173 N N . ASP B 1 47 ? 12.016 26.672 -0.237 1 88.38 47 ASP B N 1
ATOM 2174 C CA . ASP B 1 47 ? 12.711 27.875 -0.651 1 88.38 47 ASP B CA 1
ATOM 2175 C C . ASP B 1 47 ? 13.945 28.125 0.208 1 88.38 47 ASP B C 1
ATOM 2177 O O . ASP B 1 47 ? 14.961 28.625 -0.284 1 88.38 47 ASP B O 1
ATOM 2181 N N . PHE B 1 48 ? 13.906 27.734 1.462 1 89.62 48 PHE B N 1
ATOM 2182 C CA . PHE B 1 48 ? 14.984 28.062 2.385 1 89.62 48 PHE B CA 1
ATOM 2183 C C . PHE B 1 48 ? 16.109 27.016 2.297 1 89.62 48 PHE B C 1
ATOM 2185 O O . PHE B 1 48 ? 17.141 27.156 2.951 1 89.62 48 PHE B O 1
ATOM 2192 N N . LEU B 1 49 ? 15.93 26.047 1.342 1 94.81 49 LEU B N 1
ATOM 2193 C CA . LEU B 1 49 ? 16.969 25.047 1.124 1 94.81 49 LEU B CA 1
ATOM 2194 C C . LEU B 1 49 ? 17.469 25.078 -0.315 1 94.81 49 LEU B C 1
ATOM 2196 O O . LEU B 1 49 ? 17.969 26.109 -0.773 1 94.81 49 LEU B O 1
ATOM 2200 N N . ILE B 1 50 ? 17.438 24.047 -1.104 1 89.94 50 ILE B N 1
ATOM 2201 C CA . ILE B 1 50 ? 18.031 24 -2.436 1 89.94 50 ILE B CA 1
ATOM 2202 C C . ILE B 1 50 ? 17.047 24.562 -3.459 1 89.94 50 ILE B C 1
ATOM 2204 O O . ILE B 1 50 ? 17.438 25.312 -4.355 1 89.94 50 ILE B O 1
ATOM 2208 N N . LYS B 1 51 ? 15.859 24.453 -3.33 1 90.94 51 LYS B N 1
ATOM 2209 C CA . LYS B 1 51 ? 14.758 24.859 -4.199 1 90.94 51 LYS B CA 1
ATOM 2210 C C . LYS B 1 51 ? 15.094 24.594 -5.668 1 90.94 51 LYS B C 1
ATOM 2212 O O . LYS B 1 51 ? 15.82 25.359 -6.293 1 90.94 51 LYS B O 1
ATOM 2217 N N . ASN B 1 52 ? 14.648 23.578 -6.27 1 95.62 52 ASN B N 1
ATOM 2218 C CA . ASN B 1 52 ? 14.773 23.188 -7.668 1 95.62 52 ASN B CA 1
ATOM 2219 C C . ASN B 1 52 ? 13.555 22.391 -8.133 1 95.62 52 ASN B C 1
ATOM 2221 O O . ASN B 1 52 ? 13.531 21.156 -8.016 1 95.62 52 ASN B O 1
ATOM 2225 N N . LYS B 1 53 ? 12.711 23 -8.758 1 94.44 53 LYS B N 1
ATOM 2226 C CA . LYS B 1 53 ? 11.414 22.438 -9.109 1 94.44 53 LYS B CA 1
ATOM 2227 C C . LYS B 1 53 ? 11.562 21.359 -10.18 1 94.44 53 LYS B C 1
ATOM 2229 O O . LYS B 1 53 ? 10.852 20.344 -10.156 1 94.44 53 LYS B O 1
ATOM 2234 N N . VAL B 1 54 ? 12.477 21.594 -11.055 1 96.19 54 VAL B N 1
ATOM 2235 C CA . VAL B 1 54 ? 12.656 20.656 -12.156 1 96.19 54 VAL B CA 1
ATOM 2236 C C . VAL B 1 54 ? 13.18 19.328 -11.625 1 96.19 54 VAL B C 1
ATOM 2238 O O . VAL B 1 54 ? 12.641 18.266 -11.945 1 96.19 54 VAL B O 1
ATOM 2241 N N . LEU B 1 55 ? 14.164 19.391 -10.797 1 96.62 55 LEU B N 1
ATOM 2242 C CA . LEU B 1 55 ? 14.734 18.188 -10.219 1 96.62 55 LEU B CA 1
ATOM 2243 C C . LEU B 1 55 ? 13.719 17.484 -9.312 1 96.62 55 LEU B C 1
ATOM 2245 O O . LEU B 1 55 ? 13.656 16.266 -9.281 1 96.62 55 LEU B O 1
ATOM 2249 N N . TYR B 1 56 ? 12.992 18.281 -8.602 1 97.12 56 TYR B N 1
ATOM 2250 C CA . TYR B 1 56 ? 11.938 17.734 -7.758 1 97.12 56 TYR B CA 1
ATOM 2251 C C . TYR B 1 56 ? 10.938 16.953 -8.594 1 97.12 56 TYR B C 1
ATOM 2253 O O . TYR B 1 56 ? 10.578 15.82 -8.25 1 97.12 56 TYR B O 1
ATOM 2261 N N . GLN B 1 57 ? 10.578 17.531 -9.688 1 95.19 57 GLN B N 1
ATOM 2262 C CA . GLN B 1 57 ? 9.562 16.922 -10.539 1 95.19 57 GLN B CA 1
ATOM 2263 C C . GLN B 1 57 ? 10.078 15.641 -11.18 1 95.19 57 GLN B C 1
ATOM 2265 O O . GLN B 1 57 ? 9.328 14.672 -11.344 1 95.19 57 GLN B O 1
ATOM 2270 N N . ILE B 1 58 ? 11.266 15.633 -11.5 1 96.38 58 ILE B N 1
ATOM 2271 C CA . ILE B 1 58 ? 11.867 14.453 -12.117 1 96.38 58 ILE B CA 1
ATOM 2272 C C . ILE B 1 58 ? 11.875 13.297 -11.125 1 96.38 58 ILE B C 1
ATOM 2274 O O . ILE B 1 58 ? 11.383 12.211 -11.422 1 96.38 58 ILE B O 1
ATOM 2278 N N . PHE B 1 59 ? 12.391 13.562 -9.914 1 97 59 PHE B N 1
ATOM 2279 C CA . PHE B 1 59 ? 12.453 12.516 -8.898 1 97 59 PHE B CA 1
ATOM 2280 C C . PHE B 1 59 ? 11.055 12.094 -8.469 1 97 59 PHE B C 1
ATOM 2282 O O . PHE B 1 59 ? 10.781 10.906 -8.289 1 97 59 PHE B O 1
ATOM 2289 N N . SER B 1 60 ? 10.234 13.062 -8.359 1 94.25 60 SER B N 1
ATOM 2290 C CA . SER B 1 60 ? 8.859 12.789 -7.965 1 94.25 60 SER B CA 1
ATOM 2291 C C . SER B 1 60 ? 8.141 11.93 -9 1 94.25 60 SER B C 1
ATOM 2293 O O . SER B 1 60 ? 7.422 11 -8.648 1 94.25 60 SER B O 1
ATOM 2295 N N . PHE B 1 61 ? 8.414 12.234 -10.203 1 90.62 61 PHE B N 1
ATOM 2296 C CA . PHE B 1 61 ? 7.805 11.484 -11.297 1 90.62 61 PHE B CA 1
ATOM 2297 C C . PHE B 1 61 ? 8.305 10.047 -11.312 1 90.62 61 PHE B C 1
ATOM 2299 O O . PHE B 1 61 ? 7.523 9.109 -11.477 1 90.62 61 PHE B O 1
ATOM 2306 N N . LEU B 1 62 ? 9.5 9.875 -11.133 1 94.62 62 LEU B N 1
ATOM 2307 C CA . LEU B 1 62 ? 10.094 8.539 -11.133 1 94.62 62 LEU B CA 1
ATOM 2308 C C . LEU B 1 62 ? 9.539 7.699 -9.992 1 94.62 62 LEU B C 1
ATOM 2310 O O . LEU B 1 62 ? 9.188 6.535 -10.188 1 94.62 62 LEU B O 1
ATOM 2314 N N . LEU B 1 63 ? 9.398 8.281 -8.844 1 94.75 63 LEU B N 1
ATOM 2315 C CA . LEU B 1 63 ? 8.898 7.57 -7.676 1 94.75 63 LEU B CA 1
ATOM 2316 C C . LEU B 1 63 ? 7.422 7.219 -7.848 1 94.75 63 LEU B C 1
ATOM 2318 O O . LEU B 1 63 ? 7 6.105 -7.527 1 94.75 63 LEU B O 1
ATOM 2322 N N . ASN B 1 64 ? 6.723 8.094 -8.469 1 87.56 64 ASN B N 1
ATOM 2323 C CA . ASN B 1 64 ? 5.297 7.871 -8.695 1 87.56 64 ASN B CA 1
ATOM 2324 C C . ASN B 1 64 ? 5.062 6.785 -9.742 1 87.56 64 ASN B C 1
ATOM 2326 O O . ASN B 1 64 ? 4.133 5.984 -9.617 1 87.56 64 ASN B O 1
ATOM 2330 N N . THR B 1 65 ? 5.859 6.82 -10.688 1 87.25 65 THR B N 1
ATOM 2331 C CA . THR B 1 65 ? 5.762 5.809 -11.734 1 87.25 65 THR B CA 1
ATOM 2332 C C . THR B 1 65 ? 6.039 4.418 -11.164 1 87.25 65 THR B C 1
ATOM 2334 O O . THR B 1 65 ? 5.324 3.463 -11.477 1 87.25 65 THR B O 1
ATOM 2337 N N . LEU B 1 66 ? 7.012 4.336 -10.344 1 91.5 66 LEU B N 1
ATOM 2338 C CA . LEU B 1 66 ? 7.359 3.059 -9.734 1 91.5 66 LEU B CA 1
ATOM 2339 C C . LEU B 1 66 ? 6.227 2.555 -8.844 1 91.5 66 LEU B C 1
ATOM 2341 O O . LEU B 1 66 ? 5.93 1.359 -8.828 1 91.5 66 LEU B O 1
ATOM 2345 N N . ARG B 1 67 ? 5.613 3.43 -8.227 1 85.5 67 ARG B N 1
ATOM 2346 C CA . ARG B 1 67 ? 4.578 3.064 -7.258 1 85.5 67 ARG B CA 1
ATOM 2347 C C . ARG B 1 67 ? 3.273 2.707 -7.965 1 85.5 67 ARG B C 1
ATOM 2349 O O . ARG B 1 67 ? 2.449 1.97 -7.422 1 85.5 67 ARG B O 1
ATOM 2356 N N . SER B 1 68 ? 3.105 3.217 -9.156 1 83.19 68 SER B N 1
ATOM 2357 C CA . SER B 1 68 ? 1.853 3.035 -9.875 1 83.19 68 SER B CA 1
ATOM 2358 C C . SER B 1 68 ? 1.805 1.675 -10.57 1 83.19 68 SER B C 1
ATOM 2360 O O . SER B 1 68 ? 0.736 1.218 -10.977 1 83.19 68 SER B O 1
ATOM 2362 N N . ILE B 1 69 ? 2.91 1.016 -10.711 1 91 69 ILE B N 1
ATOM 2363 C CA . ILE B 1 69 ? 2.965 -0.288 -11.359 1 91 69 ILE B CA 1
ATOM 2364 C C . ILE B 1 69 ? 2.588 -1.38 -10.359 1 91 69 ILE B C 1
ATOM 2366 O O . ILE B 1 69 ? 3.213 -1.509 -9.305 1 91 69 ILE B O 1
ATOM 2370 N N . PRO B 1 70 ? 1.538 -2.121 -10.695 1 93.81 70 PRO B N 1
ATOM 2371 C CA . PRO B 1 70 ? 1.234 -3.254 -9.812 1 93.81 70 PRO B CA 1
ATOM 2372 C C . PRO B 1 70 ? 2.441 -4.156 -9.578 1 93.81 70 PRO B C 1
ATOM 2374 O O . PRO B 1 70 ? 3.15 -4.508 -10.523 1 93.81 70 PRO B O 1
ATOM 2377 N N . PHE B 1 71 ? 2.664 -4.586 -8.398 1 96.12 71 PHE B N 1
ATOM 2378 C CA . PHE B 1 71 ? 3.928 -5.199 -8 1 96.12 71 PHE B CA 1
ATOM 2379 C C . PHE B 1 71 ? 4.168 -6.492 -8.773 1 96.12 71 PHE B C 1
ATOM 2381 O O . PHE B 1 71 ? 5.293 -6.766 -9.203 1 96.12 71 PHE B O 1
ATOM 2388 N N . LEU B 1 72 ? 3.154 -7.293 -8.93 1 95.5 72 LEU B N 1
ATOM 2389 C CA . LEU B 1 72 ? 3.322 -8.539 -9.664 1 95.5 72 LEU B CA 1
ATOM 2390 C C . LEU B 1 72 ? 3.834 -8.266 -11.078 1 95.5 72 LEU B C 1
ATOM 2392 O O . LEU B 1 72 ? 4.742 -8.953 -11.555 1 95.5 72 LEU B O 1
ATOM 2396 N N . LEU B 1 73 ? 3.271 -7.301 -11.664 1 95 73 LEU B N 1
ATOM 2397 C CA . LEU B 1 73 ? 3.678 -6.949 -13.016 1 95 73 LEU B CA 1
ATOM 2398 C C . LEU B 1 73 ? 5.062 -6.312 -13.023 1 95 73 LEU B C 1
ATOM 2400 O O . LEU B 1 73 ? 5.828 -6.484 -13.977 1 95 73 LEU B O 1
ATOM 2404 N N . PHE B 1 74 ? 5.293 -5.613 -11.953 1 95.88 74 PHE B N 1
ATOM 2405 C CA . PHE B 1 74 ? 6.613 -5.004 -11.812 1 95.88 74 PHE B CA 1
ATOM 2406 C C . PHE B 1 74 ? 7.699 -6.07 -11.781 1 95.88 74 PHE B C 1
ATOM 2408 O O . PHE B 1 74 ? 8.758 -5.906 -12.391 1 95.88 74 PHE B O 1
ATOM 2415 N N . ILE B 1 75 ? 7.418 -7.184 -11.094 1 96.44 75 ILE B N 1
ATOM 2416 C CA . ILE B 1 75 ? 8.344 -8.312 -11.039 1 96.44 75 ILE B CA 1
ATOM 2417 C C . ILE B 1 75 ? 8.586 -8.844 -12.453 1 96.44 75 ILE B C 1
ATOM 2419 O O . ILE B 1 75 ? 9.727 -9.117 -12.836 1 96.44 75 ILE B O 1
ATOM 2423 N N . PHE B 1 76 ? 7.527 -8.938 -13.234 1 95 76 PHE B N 1
ATOM 2424 C CA . PHE B 1 76 ? 7.637 -9.445 -14.594 1 95 76 PHE B CA 1
ATOM 2425 C C . PHE B 1 76 ? 8.5 -8.531 -15.453 1 95 76 PHE B C 1
ATOM 2427 O O . PHE B 1 76 ? 9.32 -9.008 -16.234 1 95 76 PHE B O 1
ATOM 2434 N N . ILE B 1 77 ? 8.289 -7.266 -15.258 1 94.5 77 ILE B N 1
ATOM 2435 C CA . ILE B 1 77 ? 9.039 -6.27 -16.016 1 94.5 77 ILE B CA 1
ATOM 2436 C C . ILE B 1 77 ? 10.531 -6.422 -15.734 1 94.5 77 ILE B C 1
ATOM 2438 O O . ILE B 1 77 ? 11.359 -6.227 -16.625 1 94.5 77 ILE B O 1
ATOM 2442 N N . LEU B 1 78 ? 10.906 -6.859 -14.57 1 96 78 LEU B N 1
ATOM 2443 C CA . LEU B 1 78 ? 12.297 -6.855 -14.133 1 96 78 LEU B CA 1
ATOM 2444 C C . LEU B 1 78 ? 12.961 -8.203 -14.406 1 96 78 LEU B C 1
ATOM 2446 O O . LEU B 1 78 ? 14.141 -8.391 -14.117 1 96 78 LEU B O 1
ATOM 2450 N N . ILE B 1 79 ? 12.211 -9.156 -15 1 94.62 79 ILE B N 1
ATOM 2451 C CA . ILE B 1 79 ? 12.75 -10.484 -15.266 1 94.62 79 ILE B CA 1
ATOM 2452 C C . ILE B 1 79 ? 13.984 -10.375 -16.156 1 94.62 79 ILE B C 1
ATOM 2454 O O . ILE B 1 79 ? 15.047 -10.898 -15.805 1 94.62 79 ILE B O 1
ATOM 2458 N N . PRO B 1 80 ? 13.914 -9.609 -17.266 1 93.44 80 PRO B N 1
ATOM 2459 C CA . PRO B 1 80 ? 15.109 -9.508 -18.094 1 93.44 80 PRO B CA 1
ATOM 2460 C C . PRO B 1 80 ? 16.266 -8.82 -17.391 1 93.44 80 PRO B C 1
ATOM 2462 O O . PRO B 1 80 ? 17.438 -9.148 -17.641 1 93.44 80 PRO B O 1
ATOM 2465 N N . VAL B 1 81 ? 15.984 -7.906 -16.531 1 95.81 81 VAL B N 1
ATOM 2466 C CA . VAL B 1 81 ? 17.016 -7.207 -15.766 1 95.81 81 VAL B CA 1
ATOM 2467 C C . VAL B 1 81 ? 17.688 -8.172 -14.797 1 95.81 81 VAL B C 1
ATOM 2469 O O . VAL B 1 81 ? 18.922 -8.219 -14.719 1 95.81 81 VAL B O 1
ATOM 2472 N N . ASN B 1 82 ? 16.922 -8.953 -14.102 1 95.94 82 ASN B N 1
ATOM 2473 C CA . ASN B 1 82 ? 17.453 -9.938 -13.172 1 95.94 82 ASN B CA 1
ATOM 2474 C C . ASN B 1 82 ? 18.312 -10.984 -13.898 1 95.94 82 ASN B C 1
ATOM 2476 O O . ASN B 1 82 ? 19.375 -11.359 -13.406 1 95.94 82 ASN B O 1
ATOM 2480 N N . ARG B 1 83 ? 17.797 -11.414 -15.031 1 95.06 83 ARG B N 1
ATOM 2481 C CA . ARG B 1 83 ? 18.547 -12.398 -15.805 1 95.06 83 ARG B CA 1
ATOM 2482 C C . ARG B 1 83 ? 19.891 -11.828 -16.281 1 95.06 83 ARG B C 1
ATOM 2484 O O . ARG B 1 83 ? 20.891 -12.531 -16.281 1 95.06 83 ARG B O 1
ATOM 2491 N N . ALA B 1 84 ? 19.875 -10.609 -16.656 1 96.06 84 ALA B N 1
ATOM 2492 C CA . ALA B 1 84 ? 21.094 -9.953 -17.156 1 96.06 84 ALA B CA 1
ATOM 2493 C C . ALA B 1 84 ? 22.109 -9.758 -16.031 1 96.06 84 ALA B C 1
ATOM 2495 O O . ALA B 1 84 ? 23.312 -9.945 -16.234 1 96.06 84 ALA B O 1
ATOM 2496 N N . ILE B 1 85 ? 21.656 -9.438 -14.828 1 96.38 85 ILE B N 1
ATOM 2497 C CA . ILE B 1 85 ? 22.531 -9.07 -13.727 1 96.38 85 ILE B CA 1
ATOM 2498 C C . ILE B 1 85 ? 22.922 -10.312 -12.93 1 96.38 85 ILE B C 1
ATOM 2500 O O . ILE B 1 85 ? 24.094 -10.547 -12.641 1 96.38 85 ILE B O 1
ATOM 2504 N N . TRP B 1 86 ? 21.891 -11.148 -12.617 1 95.69 86 TRP B N 1
ATOM 2505 C CA . TRP B 1 86 ? 22.109 -12.273 -11.719 1 95.69 86 TRP B CA 1
ATOM 2506 C C . TRP B 1 86 ? 22.156 -13.594 -12.484 1 95.69 86 TRP B C 1
ATOM 2508 O O . TRP B 1 86 ? 22.406 -14.648 -11.906 1 95.69 86 TRP B O 1
ATOM 2518 N N . LYS B 1 87 ? 21.828 -13.609 -13.82 1 95.12 87 LYS B N 1
ATOM 2519 C CA . LYS B 1 87 ? 21.781 -14.781 -14.688 1 95.12 87 LYS B CA 1
ATOM 2520 C C . LYS B 1 87 ? 20.625 -15.703 -14.32 1 95.12 87 LYS B C 1
ATOM 2522 O O . LYS B 1 87 ? 20.609 -16.875 -14.703 1 95.12 87 LYS B O 1
ATOM 2527 N N . THR B 1 88 ? 19.75 -15.164 -13.438 1 93.12 88 THR B N 1
ATOM 2528 C CA . THR B 1 88 ? 18.531 -15.891 -13.07 1 93.12 88 THR B CA 1
ATOM 2529 C C . THR B 1 88 ? 17.391 -14.93 -12.797 1 93.12 88 THR B C 1
ATOM 2531 O O . THR B 1 88 ? 17.609 -13.742 -12.523 1 93.12 88 THR B O 1
ATOM 2534 N N . SER B 1 89 ? 16.188 -15.484 -12.922 1 91.44 89 SER B N 1
ATOM 2535 C CA . SER B 1 89 ? 15.008 -14.695 -12.609 1 91.44 89 SER B CA 1
ATOM 2536 C C . SER B 1 89 ? 14.234 -15.289 -11.438 1 91.44 89 SER B C 1
ATOM 2538 O O . SER B 1 89 ? 13.133 -14.852 -11.125 1 91.44 89 SER B O 1
ATOM 2540 N N . TYR B 1 90 ? 14.758 -16.328 -10.828 1 92.25 90 TYR B N 1
ATOM 2541 C CA . TYR B 1 90 ? 14.156 -16.969 -9.664 1 92.25 90 TYR B CA 1
ATOM 2542 C C . TYR B 1 90 ? 15.164 -17.078 -8.523 1 92.25 90 TYR B C 1
ATOM 2544 O O . TYR B 1 90 ? 16.312 -16.656 -8.664 1 92.25 90 TYR B O 1
ATOM 2552 N N . GLY B 1 91 ? 14.695 -17.453 -7.395 1 95.62 91 GLY B N 1
ATOM 2553 C CA . GLY B 1 91 ? 15.578 -17.531 -6.238 1 95.62 91 GLY B CA 1
ATOM 2554 C C . GLY B 1 91 ? 15.609 -16.266 -5.418 1 95.62 91 GLY B C 1
ATOM 2555 O O . GLY B 1 91 ? 15.164 -15.203 -5.879 1 95.62 91 GLY B O 1
ATOM 2556 N N . VAL B 1 92 ? 16.219 -16.359 -4.297 1 96.75 92 VAL B N 1
ATOM 2557 C CA . VAL B 1 92 ? 16.234 -15.273 -3.324 1 96.75 92 VAL B CA 1
ATOM 2558 C C . VAL B 1 92 ? 16.875 -14.031 -3.941 1 96.75 92 VAL B C 1
ATOM 2560 O O . VAL B 1 92 ? 16.406 -12.914 -3.742 1 96.75 92 VAL B O 1
ATOM 2563 N N . ILE B 1 93 ? 17.844 -14.211 -4.781 1 96.81 93 ILE B N 1
ATOM 2564 C CA . ILE B 1 93 ? 18.641 -13.109 -5.328 1 96.81 93 ILE B CA 1
ATOM 2565 C C . ILE B 1 93 ? 17.766 -12.289 -6.281 1 96.81 93 ILE B C 1
ATOM 2567 O O . ILE B 1 93 ? 17.969 -11.078 -6.426 1 96.81 93 ILE B O 1
ATOM 2571 N N . SER B 1 94 ? 16.812 -12.945 -6.918 1 96.75 94 SER B N 1
ATOM 2572 C CA . SER B 1 94 ? 15.953 -12.273 -7.887 1 96.75 94 SER B CA 1
ATOM 2573 C C . SER B 1 94 ? 15.023 -11.273 -7.203 1 96.75 94 SER B C 1
ATOM 2575 O O . SER B 1 94 ? 14.43 -10.422 -7.863 1 96.75 94 SER B O 1
ATOM 2577 N N . SER B 1 95 ? 14.883 -11.344 -5.852 1 97.75 95 SER B N 1
ATOM 2578 C CA . SER B 1 95 ? 13.953 -10.5 -5.109 1 97.75 95 SER B CA 1
ATOM 2579 C C . SER B 1 95 ? 14.586 -9.156 -4.762 1 97.75 95 SER B C 1
ATOM 2581 O O . SER B 1 95 ? 13.883 -8.203 -4.43 1 97.75 95 SER B O 1
ATOM 2583 N N . ILE B 1 96 ? 15.867 -9 -4.879 1 97.44 96 ILE B N 1
ATOM 2584 C CA . ILE B 1 96 ? 16.609 -7.855 -4.359 1 97.44 96 ILE B CA 1
ATOM 2585 C C . ILE B 1 96 ? 16.203 -6.59 -5.105 1 97.44 96 ILE B C 1
ATOM 2587 O O . ILE B 1 96 ? 15.812 -5.594 -4.492 1 97.44 96 ILE B O 1
ATOM 2591 N N . ILE B 1 97 ? 16.203 -6.664 -6.398 1 97.94 97 ILE B N 1
ATOM 2592 C CA . ILE B 1 97 ? 15.977 -5.465 -7.203 1 97.94 97 ILE B CA 1
ATOM 2593 C C . ILE B 1 97 ? 14.516 -5.035 -7.09 1 97.94 97 ILE B C 1
ATOM 2595 O O . ILE B 1 97 ? 14.227 -3.893 -6.727 1 97.94 97 ILE B O 1
ATOM 2599 N N . PRO B 1 98 ? 13.539 -5.949 -7.305 1 97.94 98 PRO B N 1
ATOM 2600 C CA . PRO B 1 98 ? 12.141 -5.52 -7.227 1 97.94 98 PRO B CA 1
ATOM 2601 C C . PRO B 1 98 ? 11.758 -5.012 -5.836 1 97.94 98 PRO B C 1
ATOM 2603 O O . PRO B 1 98 ? 11.109 -3.969 -5.711 1 97.94 98 PRO B O 1
ATOM 2606 N N . LEU B 1 99 ? 12.211 -5.723 -4.781 1 98.25 99 LEU B N 1
ATOM 2607 C CA . LEU B 1 99 ? 11.859 -5.332 -3.42 1 98.25 99 LEU B CA 1
ATOM 2608 C C . LEU B 1 99 ? 12.508 -4.004 -3.049 1 98.25 99 LEU B C 1
ATOM 2610 O O . LEU B 1 99 ? 11.883 -3.158 -2.41 1 98.25 99 LEU B O 1
ATOM 2614 N N . THR B 1 100 ? 13.703 -3.809 -3.475 1 98.44 100 THR B N 1
ATOM 2615 C CA . THR B 1 100 ? 14.414 -2.574 -3.164 1 98.44 100 THR B CA 1
ATOM 2616 C C . THR B 1 100 ? 13.766 -1.384 -3.857 1 98.44 100 THR B C 1
ATOM 2618 O O . THR B 1 100 ? 13.477 -0.367 -3.221 1 98.44 100 THR B O 1
ATOM 2621 N N . LEU B 1 101 ? 13.445 -1.532 -5.09 1 98.12 101 LEU B N 1
ATOM 2622 C CA . LEU B 1 101 ? 12.93 -0.417 -5.871 1 98.12 101 LEU B CA 1
ATOM 2623 C C . LEU B 1 101 ? 11.539 -0.014 -5.387 1 98.12 101 LEU B C 1
ATOM 2625 O O . LEU B 1 101 ? 11.25 1.176 -5.246 1 98.12 101 LEU B O 1
ATOM 2629 N N . VAL B 1 102 ? 10.734 -1.011 -5.117 1 97.12 102 VAL B N 1
ATOM 2630 C CA . VAL B 1 102 ? 9.391 -0.691 -4.641 1 97.12 102 VAL B CA 1
ATOM 2631 C C . VAL B 1 102 ? 9.469 -0.043 -3.26 1 97.12 102 VAL B C 1
ATOM 2633 O O . VAL B 1 102 ? 8.742 0.909 -2.971 1 97.12 102 VAL B O 1
ATOM 2636 N N . THR B 1 103 ? 10.328 -0.518 -2.441 1 97.69 103 THR B N 1
ATOM 2637 C CA . THR B 1 103 ? 10.5 0.009 -1.092 1 97.69 103 THR B CA 1
ATOM 2638 C C . THR B 1 103 ? 11.023 1.439 -1.132 1 97.69 103 THR B C 1
ATOM 2640 O O . THR B 1 103 ? 10.594 2.289 -0.351 1 97.69 103 THR B O 1
ATOM 2643 N N . VAL B 1 104 ? 11.922 1.699 -2.051 1 98.06 104 VAL B N 1
ATOM 2644 C CA . VAL B 1 104 ? 12.453 3.047 -2.211 1 98.06 104 VAL B CA 1
ATOM 2645 C C . VAL B 1 104 ? 11.328 4.008 -2.586 1 98.06 104 VAL B C 1
ATOM 2647 O O . VAL B 1 104 ? 11.258 5.121 -2.057 1 98.06 104 VAL B O 1
ATOM 2650 N N . SER B 1 105 ? 10.5 3.557 -3.455 1 96.5 105 SER B N 1
ATOM 2651 C CA . SER B 1 105 ? 9.406 4.414 -3.904 1 96.5 105 SER B CA 1
ATOM 2652 C C . SER B 1 105 ? 8.445 4.73 -2.764 1 96.5 105 SER B C 1
ATOM 2654 O O . SER B 1 105 ? 7.855 5.812 -2.721 1 96.5 105 SER B O 1
ATOM 2656 N N . ILE B 1 106 ? 8.352 3.838 -1.824 1 95.31 106 ILE B N 1
ATOM 2657 C CA . ILE B 1 106 ? 7.414 3.99 -0.718 1 95.31 106 ILE B CA 1
ATOM 2658 C C . ILE B 1 106 ? 8.07 4.793 0.405 1 95.31 106 ILE B C 1
ATOM 2660 O O . ILE B 1 106 ? 7.57 5.855 0.788 1 95.31 106 ILE B O 1
ATOM 2664 N N . TYR B 1 107 ? 9.172 4.379 0.83 1 97.81 107 TYR B N 1
ATOM 2665 C CA . TYR B 1 107 ? 9.766 4.945 2.039 1 97.81 107 TYR B CA 1
ATOM 2666 C C . TYR B 1 107 ? 10.312 6.344 1.778 1 97.81 107 TYR B C 1
ATOM 2668 O O . TYR B 1 107 ? 10.297 7.195 2.668 1 97.81 107 TYR B O 1
ATOM 2676 N N . THR B 1 108 ? 10.742 6.625 0.534 1 98.44 108 THR B N 1
ATOM 2677 C CA . THR B 1 108 ? 11.219 7.965 0.192 1 98.44 108 THR B CA 1
ATOM 2678 C C . THR B 1 108 ? 10.117 9 0.427 1 98.44 108 THR B C 1
ATOM 2680 O O . THR B 1 108 ? 10.375 10.07 0.979 1 98.44 108 THR B O 1
ATOM 2683 N N . ARG B 1 109 ? 8.977 8.609 0.105 1 95.19 109 ARG B N 1
ATOM 2684 C CA . ARG B 1 109 ? 7.852 9.516 0.287 1 95.19 109 ARG B CA 1
ATOM 2685 C C . ARG B 1 109 ? 7.531 9.703 1.767 1 95.19 109 ARG B C 1
ATOM 2687 O O . ARG B 1 109 ? 7.148 10.789 2.191 1 95.19 109 ARG B O 1
ATOM 2694 N N . PHE B 1 110 ? 7.668 8.664 2.48 1 95.44 110 PHE B N 1
ATOM 2695 C CA . PHE B 1 110 ? 7.453 8.766 3.918 1 95.44 110 PHE B CA 1
ATOM 2696 C C . PHE B 1 110 ? 8.484 9.688 4.559 1 95.44 110 PHE B C 1
ATOM 2698 O O . PHE B 1 110 ? 8.148 10.492 5.426 1 95.44 110 PHE B O 1
ATOM 2705 N N . VAL B 1 111 ? 9.68 9.578 4.074 1 97.56 111 VAL B N 1
ATOM 2706 C CA . VAL B 1 111 ? 10.734 10.445 4.586 1 97.56 111 VAL B CA 1
ATOM 2707 C C . VAL B 1 111 ? 10.422 11.898 4.246 1 97.56 111 VAL B C 1
ATOM 2709 O O . VAL B 1 111 ? 10.5 12.781 5.109 1 97.56 111 VAL B O 1
ATOM 2712 N N . GLU B 1 112 ? 10.07 12.133 3.031 1 97.12 112 GLU B N 1
ATOM 2713 C CA . GLU B 1 112 ? 9.719 13.477 2.604 1 97.12 112 GLU B CA 1
ATOM 2714 C C . GLU B 1 112 ? 8.562 14.039 3.434 1 97.12 112 GLU B C 1
ATOM 2716 O O . GLU B 1 112 ? 8.617 15.18 3.887 1 97.12 112 GLU B O 1
ATOM 2721 N N . GLN B 1 113 ? 7.594 13.141 3.641 1 93.19 113 GLN B N 1
ATOM 2722 C CA . GLN B 1 113 ? 6.414 13.547 4.391 1 93.19 113 GLN B CA 1
ATOM 2723 C C . GLN B 1 113 ? 6.77 13.867 5.84 1 93.19 113 GLN B C 1
ATOM 2725 O O . GLN B 1 113 ? 6.195 14.789 6.434 1 93.19 113 GLN B O 1
ATOM 2730 N N . ALA B 1 114 ? 7.629 13.102 6.402 1 94.94 114 ALA B N 1
ATOM 2731 C CA . ALA B 1 114 ? 8.07 13.367 7.77 1 94.94 114 ALA B CA 1
ATOM 2732 C C . ALA B 1 114 ? 8.656 14.773 7.891 1 94.94 114 ALA B C 1
ATOM 2734 O O . ALA B 1 114 ? 8.398 15.477 8.875 1 94.94 114 ALA B O 1
ATOM 2735 N N . TYR B 1 115 ? 9.391 15.219 6.891 1 96.44 115 TYR B N 1
ATOM 2736 C CA . TYR B 1 115 ? 9.977 16.562 6.883 1 96.44 115 TYR B CA 1
ATOM 2737 C C . TYR B 1 115 ? 8.898 17.625 6.738 1 96.44 115 TYR B C 1
ATOM 2739 O O . TYR B 1 115 ? 8.977 18.688 7.367 1 96.44 115 TYR B O 1
ATOM 2747 N N . ILE B 1 116 ? 7.961 17.328 5.926 1 93.81 116 ILE B N 1
ATOM 2748 C CA . ILE B 1 116 ? 6.898 18.281 5.637 1 93.81 116 ILE B CA 1
ATOM 2749 C C . ILE B 1 116 ? 6.09 18.547 6.902 1 93.81 116 ILE B C 1
ATOM 2751 O O . ILE B 1 116 ? 5.633 19.672 7.125 1 93.81 116 ILE B O 1
ATOM 2755 N N . ASN B 1 117 ? 6.02 17.609 7.777 1 89.69 117 ASN B N 1
ATOM 2756 C CA . ASN B 1 117 ? 5.172 17.703 8.961 1 89.69 117 ASN B CA 1
ATOM 2757 C C . ASN B 1 117 ? 5.879 18.438 10.102 1 89.69 117 ASN B C 1
ATOM 2759 O O . ASN B 1 117 ? 5.285 18.672 11.156 1 89.69 117 ASN B O 1
ATOM 2763 N N . ILE B 1 118 ? 7.031 18.875 9.875 1 93.56 118 ILE B N 1
ATOM 2764 C CA . ILE B 1 118 ? 7.793 19.547 10.922 1 93.56 118 ILE B CA 1
ATOM 2765 C C . ILE B 1 118 ? 7.152 20.906 11.242 1 93.56 118 ILE B C 1
ATOM 2767 O O . ILE B 1 118 ? 6.719 21.625 10.336 1 93.56 118 ILE B O 1
ATOM 2771 N N . ASN B 1 119 ? 7.109 21.203 12.469 1 91.75 119 ASN B N 1
ATOM 2772 C CA . ASN B 1 119 ? 6.605 22.5 12.914 1 91.75 119 ASN B CA 1
ATOM 2773 C C . ASN B 1 119 ? 7.465 23.641 12.391 1 91.75 119 ASN B C 1
ATOM 2775 O O . ASN B 1 119 ? 8.695 23.594 12.469 1 91.75 119 ASN B O 1
ATOM 2779 N N . GLN B 1 120 ? 6.801 24.609 11.984 1 92.44 120 GLN B N 1
ATOM 2780 C CA . GLN B 1 120 ? 7.465 25.766 11.406 1 92.44 120 GLN B CA 1
ATOM 2781 C C . GLN B 1 120 ? 8.383 26.438 12.43 1 92.44 120 GLN B C 1
ATOM 2783 O O . GLN B 1 120 ? 9.398 27.031 12.062 1 92.44 120 GLN B O 1
ATOM 2788 N N . ASN B 1 121 ? 8.086 26.234 13.672 1 93.62 121 ASN B N 1
ATOM 2789 C CA . ASN B 1 121 ? 8.891 26.859 14.727 1 93.62 121 ASN B CA 1
ATOM 2790 C C . ASN B 1 121 ? 10.328 26.344 14.703 1 93.62 121 ASN B C 1
ATOM 2792 O O . ASN B 1 121 ? 11.266 27.094 14.984 1 93.62 121 ASN B O 1
ATOM 2796 N N . ILE B 1 122 ? 10.5 25.141 14.391 1 94.75 122 ILE B N 1
ATOM 2797 C CA . ILE B 1 122 ? 11.828 24.531 14.344 1 94.75 122 ILE B CA 1
ATOM 2798 C C . ILE B 1 122 ? 12.633 25.141 13.195 1 94.75 122 ILE B C 1
ATOM 2800 O O . ILE B 1 122 ? 13.812 25.453 13.352 1 94.75 122 ILE B O 1
ATOM 2804 N N . ILE B 1 123 ? 11.969 25.375 12.094 1 94.62 123 ILE B N 1
ATOM 2805 C CA . ILE B 1 123 ? 12.602 25.953 10.906 1 94.62 123 ILE B CA 1
ATOM 2806 C C . ILE B 1 123 ? 12.984 27.406 11.172 1 94.62 123 ILE B C 1
ATOM 2808 O O . ILE B 1 123 ? 14.117 27.812 10.898 1 94.62 123 ILE B O 1
ATOM 2812 N N . ASP B 1 124 ? 12.07 28.141 11.766 1 94.75 124 ASP B N 1
ATOM 2813 C CA . ASP B 1 124 ? 12.305 29.547 12.055 1 94.75 124 ASP B CA 1
ATOM 2814 C C . ASP B 1 124 ? 13.469 29.734 13.031 1 94.75 124 ASP B C 1
ATOM 2816 O O . ASP B 1 124 ? 14.281 30.641 12.867 1 94.75 124 ASP B O 1
ATOM 2820 N N . ARG B 1 125 ? 13.469 28.844 13.984 1 95.31 125 ARG B N 1
ATOM 2821 C CA . ARG B 1 125 ? 14.547 28.891 14.969 1 95.31 125 ARG B CA 1
ATOM 2822 C C . ARG B 1 125 ? 15.898 28.641 14.312 1 95.31 125 ARG B C 1
ATOM 2824 O O . ARG B 1 125 ? 16.875 29.328 14.602 1 95.31 125 ARG B O 1
ATOM 2831 N N . ALA B 1 126 ? 15.953 27.688 13.469 1 95.12 126 ALA B N 1
ATOM 2832 C CA . ALA B 1 126 ? 17.203 27.359 12.781 1 95.12 126 ALA B CA 1
ATOM 2833 C C . ALA B 1 126 ? 17.672 28.531 11.914 1 95.12 126 ALA B C 1
ATOM 2835 O O . ALA B 1 126 ? 18.859 28.875 11.914 1 95.12 126 ALA B O 1
ATOM 2836 N N . ILE B 1 127 ? 16.734 29.172 11.219 1 94.5 127 ILE B N 1
ATOM 2837 C CA . ILE B 1 127 ? 17.047 30.312 10.344 1 94.5 127 ILE B CA 1
ATOM 2838 C C . ILE B 1 127 ? 17.5 31.5 11.18 1 94.5 127 ILE B C 1
ATOM 2840 O O . ILE B 1 127 ? 18.469 32.188 10.82 1 94.5 127 ILE B O 1
ATOM 2844 N N . SER B 1 128 ? 16.828 31.703 12.266 1 96.25 128 SER B N 1
ATOM 2845 C CA . SER B 1 128 ? 17.172 32.812 13.148 1 96.25 128 SER B CA 1
ATOM 2846 C C . SER B 1 128 ? 18.578 32.656 13.727 1 96.25 128 SER B C 1
ATOM 2848 O O . SER B 1 128 ? 19.25 33.625 14.016 1 96.25 128 SER B O 1
ATOM 2850 N N . MET B 1 129 ? 19.016 31.438 13.914 1 96.38 129 MET B N 1
ATOM 2851 C CA . MET B 1 129 ? 20.344 31.125 14.461 1 96.38 129 MET B CA 1
ATOM 2852 C C . MET B 1 129 ? 21.422 31.25 13.391 1 96.38 129 MET B C 1
ATOM 2854 O O . MET B 1 129 ? 22.609 31.141 13.688 1 96.38 129 MET B O 1
ATOM 2858 N N . GLY B 1 130 ? 21.047 31.5 12.133 1 93.75 130 GLY B N 1
ATOM 2859 C CA . GLY B 1 130 ? 21.984 31.672 11.047 1 93.75 130 GLY B CA 1
ATOM 2860 C C . GLY B 1 130 ? 22.547 30.375 10.516 1 93.75 130 GLY B C 1
ATOM 2861 O O . GLY B 1 130 ? 23.641 30.344 9.953 1 93.75 130 GLY B O 1
ATOM 2862 N N . ALA B 1 131 ? 21.844 29.266 10.75 1 95.19 131 ALA B N 1
ATOM 2863 C CA . ALA B 1 131 ? 22.297 27.953 10.273 1 95.19 131 ALA B CA 1
ATOM 2864 C C . ALA B 1 131 ? 22.266 27.891 8.75 1 95.19 131 ALA B C 1
ATOM 2866 O O . ALA B 1 131 ? 21.359 28.422 8.109 1 95.19 131 ALA B O 1
ATOM 2867 N N . ASN B 1 132 ? 23.344 27.25 8.172 1 94.81 132 ASN B N 1
ATOM 2868 C CA . ASN B 1 132 ? 23.328 27.031 6.727 1 94.81 132 ASN B CA 1
ATOM 2869 C C . ASN B 1 132 ? 22.453 25.828 6.352 1 94.81 132 ASN B C 1
ATOM 2871 O O . ASN B 1 132 ? 21.922 25.156 7.23 1 94.81 132 ASN B O 1
ATOM 2875 N N . LYS B 1 133 ? 22.25 25.578 5.121 1 94.88 133 LYS B N 1
ATOM 2876 C CA . LYS B 1 133 ? 21.297 24.578 4.637 1 94.88 133 LYS B CA 1
ATOM 2877 C C . LYS B 1 133 ? 21.625 23.203 5.184 1 94.88 133 LYS B C 1
ATOM 2879 O O . LYS B 1 133 ? 20.719 22.469 5.621 1 94.88 133 LYS B O 1
ATOM 2884 N N . PHE B 1 134 ? 22.844 22.844 5.141 1 95.62 134 PHE B N 1
ATOM 2885 C CA . PHE B 1 134 ? 23.266 21.531 5.633 1 95.62 134 PHE B CA 1
ATOM 2886 C C . PHE B 1 134 ? 23.062 21.422 7.141 1 95.62 134 PHE B C 1
ATOM 2888 O O . PHE B 1 134 ? 22.625 20.391 7.645 1 95.62 134 PHE B O 1
ATOM 2895 N N . GLN B 1 135 ? 23.281 22.531 7.879 1 95.88 135 GLN B N 1
ATOM 2896 C CA . GLN B 1 135 ? 23.109 22.578 9.328 1 95.88 135 GLN B CA 1
ATOM 2897 C C . GLN B 1 135 ? 21.641 22.484 9.703 1 95.88 135 GLN B C 1
ATOM 2899 O O . GLN B 1 135 ? 21.266 21.812 10.664 1 95.88 135 GLN B O 1
ATOM 2904 N N . ILE B 1 136 ? 20.859 23.156 8.898 1 96.38 136 ILE B N 1
ATOM 2905 C CA . ILE B 1 136 ? 19.406 23.125 9.141 1 96.38 136 ILE B CA 1
ATOM 2906 C C . ILE B 1 136 ? 18.906 21.688 9.055 1 96.38 136 ILE B C 1
ATOM 2908 O O . ILE B 1 136 ? 18.172 21.234 9.938 1 96.38 136 ILE B O 1
ATOM 2912 N N . ILE B 1 137 ? 19.391 20.969 8.078 1 96.88 137 ILE B N 1
ATOM 2913 C CA . ILE B 1 137 ? 18.922 19.609 7.84 1 96.88 137 ILE B CA 1
ATOM 2914 C C . ILE B 1 137 ? 19.5 18.672 8.906 1 96.88 137 ILE B C 1
ATOM 2916 O O . ILE B 1 137 ? 18.766 17.938 9.555 1 96.88 137 ILE B O 1
ATOM 2920 N N . ARG B 1 138 ? 20.719 18.766 9.117 1 96.12 138 ARG B N 1
ATOM 2921 C CA . ARG B 1 138 ? 21.438 17.797 9.938 1 96.12 138 ARG B CA 1
ATOM 2922 C C . ARG B 1 138 ? 21.125 17.984 11.414 1 96.12 138 ARG B C 1
ATOM 2924 O O . ARG B 1 138 ? 20.938 17.016 12.148 1 96.12 138 ARG B O 1
ATOM 2931 N N . TYR B 1 139 ? 20.906 19.266 11.852 1 95.62 139 TYR B N 1
ATOM 2932 C CA . TYR B 1 139 ? 20.859 19.531 13.289 1 95.62 139 TYR B CA 1
ATOM 2933 C C . TYR B 1 139 ? 19.438 19.859 13.727 1 95.62 139 TYR B C 1
ATOM 2935 O O . TYR B 1 139 ? 19.109 19.734 14.906 1 95.62 139 TYR B O 1
ATOM 2943 N N . PHE B 1 140 ? 18.609 20.297 12.828 1 95.56 140 PHE B N 1
ATOM 2944 C CA . PHE B 1 140 ? 17.281 20.734 13.25 1 95.56 140 PHE B CA 1
ATOM 2945 C C . PHE B 1 140 ? 16.203 19.828 12.648 1 95.56 140 PHE B C 1
ATOM 2947 O O . PHE B 1 140 ? 15.391 19.266 13.367 1 95.56 140 PHE B O 1
ATOM 2954 N N . LEU B 1 141 ? 16.312 19.609 11.375 1 96.56 141 LEU B N 1
ATOM 2955 C CA . LEU B 1 141 ? 15.219 18.906 10.703 1 96.56 141 LEU B CA 1
ATOM 2956 C C . LEU B 1 141 ? 15.312 17.406 10.93 1 96.56 141 LEU B C 1
ATOM 2958 O O . LEU B 1 141 ? 14.352 16.797 11.398 1 96.56 141 LEU B O 1
ATOM 2962 N N . PHE B 1 142 ? 16.453 16.812 10.703 1 96.62 142 PHE B N 1
ATOM 2963 C CA . PHE B 1 142 ? 16.609 15.359 10.742 1 96.62 142 PHE B CA 1
ATOM 2964 C C . PHE B 1 142 ? 16.328 14.836 12.148 1 96.62 142 PHE B C 1
ATOM 2966 O O . PHE B 1 142 ? 15.578 13.875 12.32 1 96.62 142 PHE B O 1
ATOM 2973 N N . PRO B 1 143 ? 16.875 15.492 13.18 1 95.25 143 PRO B N 1
ATOM 2974 C CA . PRO B 1 143 ? 16.609 15.023 14.547 1 95.25 143 PRO B CA 1
ATOM 2975 C C . PRO B 1 143 ? 15.141 15.133 14.938 1 95.25 143 PRO B C 1
ATOM 2977 O O . PRO B 1 143 ? 14.664 14.375 15.781 1 95.25 143 PRO B O 1
ATOM 2980 N N . SER B 1 144 ? 14.414 16.016 14.305 1 94.94 144 SER B N 1
ATOM 2981 C CA . SER B 1 144 ? 13.023 16.281 14.68 1 94.94 144 SER B CA 1
ATOM 2982 C C . SER B 1 144 ? 12.086 15.242 14.086 1 94.94 144 SER B C 1
ATOM 2984 O O . SER B 1 144 ? 10.938 15.117 14.516 1 94.94 144 SER B O 1
ATOM 2986 N N . ILE B 1 145 ? 12.602 14.391 13.141 1 95.62 145 ILE B N 1
ATOM 2987 C CA . ILE B 1 145 ? 11.672 13.492 12.461 1 95.62 145 ILE B CA 1
ATOM 2988 C C . ILE B 1 145 ? 12.039 12.047 12.75 1 95.62 145 ILE B C 1
ATOM 2990 O O . ILE B 1 145 ? 11.531 11.125 12.102 1 95.62 145 ILE B O 1
ATOM 2994 N N . THR B 1 146 ? 12.891 11.82 13.703 1 94.94 146 THR B N 1
ATOM 2995 C CA . THR B 1 146 ? 13.414 10.484 13.969 1 94.94 146 THR B CA 1
ATOM 2996 C C . THR B 1 146 ? 12.297 9.539 14.383 1 94.94 146 THR B C 1
ATOM 2998 O O . THR B 1 146 ? 12.242 8.391 13.93 1 94.94 146 THR B O 1
ATOM 3001 N N . ASN B 1 147 ? 11.344 10.023 15.18 1 93.62 147 ASN B N 1
ATOM 3002 C CA . ASN B 1 147 ? 10.219 9.195 15.594 1 93.62 147 ASN B CA 1
ATOM 3003 C C . ASN B 1 147 ? 9.312 8.859 14.414 1 93.62 147 ASN B C 1
ATOM 3005 O O . ASN B 1 147 ? 8.891 7.707 14.258 1 93.62 147 ASN B O 1
ATOM 3009 N N . ASP B 1 148 ? 9.094 9.828 13.578 1 93.25 148 ASP B N 1
ATOM 3010 C CA . ASP B 1 148 ? 8.273 9.617 12.383 1 93.25 148 ASP B CA 1
ATOM 3011 C C . ASP B 1 148 ? 8.938 8.641 11.422 1 93.25 148 ASP B C 1
ATOM 3013 O O . ASP B 1 148 ? 8.266 7.832 10.781 1 93.25 148 ASP B O 1
ATOM 3017 N N . LEU B 1 149 ? 10.234 8.703 11.406 1 96.25 149 LEU B N 1
ATOM 3018 C CA . LEU B 1 149 ? 10.984 7.82 10.516 1 96.25 149 LEU B CA 1
ATOM 3019 C C . LEU B 1 149 ? 10.898 6.371 10.992 1 96.25 149 LEU B C 1
ATOM 3021 O O . LEU B 1 149 ? 10.742 5.457 10.18 1 96.25 149 LEU B O 1
ATOM 3025 N N . VAL B 1 150 ? 10.922 6.242 12.266 1 95.62 150 VAL B N 1
ATOM 3026 C CA . VAL B 1 150 ? 10.859 4.895 12.828 1 95.62 150 VAL B CA 1
ATOM 3027 C C . VAL B 1 150 ? 9.484 4.293 12.578 1 95.62 150 VAL B C 1
ATOM 3029 O O . VAL B 1 150 ? 9.367 3.137 12.164 1 95.62 150 VAL B O 1
ATOM 3032 N N . LEU B 1 151 ? 8.492 5.008 12.82 1 92.81 151 LEU B N 1
ATOM 3033 C CA . LEU B 1 151 ? 7.125 4.512 12.648 1 92.81 151 LEU B CA 1
ATOM 3034 C C . LEU B 1 151 ? 6.832 4.219 11.18 1 92.81 151 LEU B C 1
ATOM 3036 O O . LEU B 1 151 ? 6.273 3.17 10.859 1 92.81 151 LEU B O 1
ATOM 3040 N N . SER B 1 152 ? 7.262 5.141 10.336 1 94.81 152 SER B N 1
ATOM 3041 C CA . SER B 1 152 ? 7.023 4.922 8.914 1 94.81 152 SER B CA 1
ATOM 3042 C C . SER B 1 152 ? 7.875 3.77 8.383 1 94.81 152 SER B C 1
ATOM 3044 O O . SER B 1 152 ? 7.449 3.043 7.48 1 94.81 152 SER B O 1
ATOM 3046 N N . PHE B 1 153 ? 9.023 3.625 8.953 1 96.5 153 PHE B N 1
ATOM 3047 C CA . PHE B 1 153 ? 9.883 2.516 8.57 1 96.5 153 PHE B CA 1
ATOM 3048 C C . PHE B 1 153 ? 9.266 1.182 8.961 1 96.5 153 PHE B C 1
ATOM 3050 O O . PHE B 1 153 ? 9.367 0.2 8.227 1 96.5 153 PHE B O 1
ATOM 3057 N N . THR B 1 154 ? 8.68 1.15 10.117 1 94.81 154 THR B N 1
ATOM 3058 C CA . THR B 1 154 ? 7.996 -0.058 10.562 1 94.81 154 THR B CA 1
ATOM 3059 C C . THR B 1 154 ? 6.918 -0.471 9.57 1 94.81 154 THR B C 1
ATOM 3061 O O . THR B 1 154 ? 6.844 -1.637 9.172 1 94.81 154 THR B O 1
ATOM 3064 N N . SER B 1 155 ? 6.141 0.467 9.094 1 92.69 155 SER B N 1
ATOM 3065 C CA . SER B 1 155 ? 5.109 0.201 8.094 1 92.69 155 SER B CA 1
ATOM 3066 C C . SER B 1 155 ? 5.719 -0.275 6.781 1 92.69 155 SER B C 1
ATOM 3068 O O . SER B 1 155 ? 5.16 -1.145 6.109 1 92.69 155 SER B O 1
ATOM 3070 N N . THR B 1 156 ? 6.859 0.282 6.488 1 95.75 156 THR B N 1
ATOM 3071 C CA . THR B 1 156 ? 7.551 -0.092 5.262 1 95.75 156 THR B CA 1
ATOM 3072 C C . THR B 1 156 ? 8.055 -1.531 5.34 1 95.75 156 THR B C 1
ATOM 3074 O O . THR B 1 156 ? 7.961 -2.281 4.367 1 95.75 156 THR B O 1
ATOM 3077 N N . VAL B 1 157 ? 8.594 -1.878 6.484 1 96.62 157 VAL B N 1
ATOM 3078 C CA . VAL B 1 157 ? 9.086 -3.236 6.68 1 96.62 157 VAL B CA 1
ATOM 3079 C C . VAL B 1 157 ? 7.934 -4.23 6.531 1 96.62 157 VAL B C 1
ATOM 3081 O O . VAL B 1 157 ? 8.102 -5.293 5.926 1 96.62 157 VAL B O 1
ATOM 3084 N N . ILE B 1 158 ? 6.832 -3.898 7.039 1 94.81 158 ILE B N 1
ATOM 3085 C CA . ILE B 1 158 ? 5.656 -4.75 6.914 1 94.81 158 ILE B CA 1
ATOM 3086 C C . ILE B 1 158 ? 5.25 -4.859 5.445 1 94.81 158 ILE B C 1
ATOM 3088 O O . ILE B 1 158 ? 4.871 -5.938 4.977 1 94.81 158 ILE B O 1
ATOM 3092 N N . SER B 1 159 ? 5.383 -3.787 4.699 1 94.44 159 SER B N 1
ATOM 3093 C CA . SER B 1 159 ? 5.098 -3.805 3.27 1 94.44 159 SER B CA 1
ATOM 3094 C C . SER B 1 159 ? 6.047 -4.734 2.525 1 94.44 159 SER B C 1
ATOM 3096 O O . SER B 1 159 ? 5.629 -5.484 1.643 1 94.44 159 SER B O 1
ATOM 3098 N N . ILE B 1 160 ? 7.301 -4.672 2.898 1 97 160 ILE B N 1
ATOM 3099 C CA . ILE B 1 160 ? 8.289 -5.535 2.262 1 97 160 ILE B CA 1
ATOM 3100 C C . ILE B 1 160 ? 7.945 -7 2.52 1 97 160 ILE B C 1
ATOM 3102 O O . ILE B 1 160 ? 8.055 -7.836 1.621 1 97 160 ILE B O 1
ATOM 3106 N N . LEU B 1 161 ? 7.586 -7.262 3.744 1 96.88 161 LEU B N 1
ATOM 3107 C CA . LEU B 1 161 ? 7.152 -8.609 4.086 1 96.88 161 LEU B CA 1
ATOM 3108 C C . LEU B 1 161 ? 6 -9.055 3.193 1 96.88 161 LEU B C 1
ATOM 3110 O O . LEU B 1 161 ? 5.996 -10.18 2.684 1 96.88 161 LEU B O 1
ATOM 3114 N N . SER B 1 162 ? 5.074 -8.18 2.971 1 95.88 162 SER B N 1
ATOM 3115 C CA . SER B 1 162 ? 3.926 -8.469 2.115 1 95.88 162 SER B CA 1
ATOM 3116 C C . SER B 1 162 ? 4.355 -8.703 0.671 1 95.88 162 SER B C 1
ATOM 3118 O O . SER B 1 162 ? 3.914 -9.664 0.037 1 95.88 162 SER B O 1
ATOM 3120 N N . TYR B 1 163 ? 5.223 -7.863 0.181 1 96.88 163 TYR B N 1
ATOM 3121 C CA . TYR B 1 163 ? 5.695 -7.984 -1.192 1 96.88 163 TYR B CA 1
ATOM 3122 C C . TYR B 1 163 ? 6.512 -9.258 -1.375 1 96.88 163 TYR B C 1
ATOM 3124 O O . TYR B 1 163 ? 6.5 -9.867 -2.449 1 96.88 163 TYR B O 1
ATOM 3132 N N . SER B 1 164 ? 7.18 -9.648 -0.301 1 97.31 164 SER B N 1
ATOM 3133 C CA . SER B 1 164 ? 7.992 -10.867 -0.377 1 97.31 164 SER B CA 1
ATOM 3134 C C . SER B 1 164 ? 7.125 -12.094 -0.644 1 97.31 164 SER B C 1
ATOM 3136 O O . SER B 1 164 ? 7.582 -13.055 -1.265 1 97.31 164 SER B O 1
ATOM 3138 N N . THR B 1 165 ? 5.887 -12.094 -0.187 1 96.88 165 THR B N 1
ATOM 3139 C CA . THR B 1 165 ? 4.988 -13.211 -0.455 1 96.88 165 THR B CA 1
ATOM 3140 C C . THR B 1 165 ? 4.68 -13.312 -1.946 1 96.88 165 THR B C 1
ATOM 3142 O O . THR B 1 165 ? 4.574 -14.414 -2.49 1 96.88 165 THR B O 1
ATOM 3145 N N . VAL B 1 166 ? 4.586 -12.18 -2.619 1 96.75 166 VAL B N 1
ATOM 3146 C CA . VAL B 1 166 ? 4.305 -12.156 -4.051 1 96.75 166 VAL B CA 1
ATOM 3147 C C . VAL B 1 166 ? 5.535 -12.625 -4.828 1 96.75 166 VAL B C 1
ATOM 3149 O O . VAL B 1 166 ? 5.414 -13.289 -5.855 1 96.75 166 VAL B O 1
ATOM 3152 N N . MET B 1 167 ? 6.715 -12.273 -4.285 1 96.81 167 MET B N 1
ATOM 3153 C CA . MET B 1 167 ? 7.941 -12.789 -4.883 1 96.81 167 MET B CA 1
ATOM 3154 C C . MET B 1 167 ? 7.953 -14.312 -4.879 1 96.81 167 MET B C 1
ATOM 3156 O O . MET B 1 167 ? 8.523 -14.938 -5.777 1 96.81 167 MET B O 1
ATOM 3160 N N . GLY B 1 168 ? 7.352 -14.867 -3.869 1 96.12 168 GLY B N 1
ATOM 3161 C CA . GLY B 1 168 ? 7.277 -16.312 -3.756 1 96.12 168 GLY B CA 1
ATOM 3162 C C . GLY B 1 168 ? 6.531 -16.969 -4.902 1 96.12 168 GLY B C 1
ATOM 3163 O O . GLY B 1 168 ? 6.812 -18.109 -5.27 1 96.12 168 GLY B O 1
ATOM 3164 N N . VAL B 1 169 ? 5.648 -16.219 -5.488 1 95.31 169 VAL B N 1
ATOM 3165 C CA . VAL B 1 169 ? 4.816 -16.734 -6.57 1 95.31 169 VAL B CA 1
ATOM 3166 C C . VAL B 1 169 ? 5.68 -17.031 -7.793 1 95.31 169 VAL B C 1
ATOM 3168 O O . VAL B 1 169 ? 5.395 -17.953 -8.555 1 95.31 169 VAL B O 1
ATOM 3171 N N . ILE B 1 170 ? 6.801 -16.266 -7.914 1 94.06 170 ILE B N 1
ATOM 3172 C CA . ILE B 1 170 ? 7.637 -16.469 -9.094 1 94.06 170 ILE B CA 1
ATOM 3173 C C . ILE B 1 170 ? 8.852 -17.312 -8.734 1 94.06 170 ILE B C 1
ATOM 3175 O O . ILE B 1 170 ? 9.844 -17.328 -9.469 1 94.06 170 ILE B O 1
ATOM 3179 N N . GLY B 1 171 ? 8.852 -17.906 -7.598 1 95.12 171 GLY B N 1
ATOM 3180 C CA . GLY B 1 171 ? 9.898 -18.844 -7.25 1 95.12 171 GLY B CA 1
ATOM 3181 C C . GLY B 1 171 ? 11.102 -18.188 -6.594 1 95.12 171 GLY B C 1
ATOM 3182 O O . GLY B 1 171 ? 12.227 -18.672 -6.727 1 95.12 171 GLY B O 1
ATOM 3183 N N . ALA B 1 172 ? 10.859 -17.094 -5.949 1 96.12 172 ALA B N 1
ATOM 3184 C CA . ALA B 1 172 ? 11.953 -16.406 -5.27 1 96.12 172 ALA B CA 1
ATOM 3185 C C . ALA B 1 172 ? 12.328 -17.125 -3.973 1 96.12 172 ALA B C 1
ATOM 3187 O O . ALA B 1 172 ? 13.328 -16.781 -3.334 1 96.12 172 ALA B O 1
ATOM 3188 N N . GLY B 1 173 ? 11.539 -18.062 -3.596 1 96.38 173 GLY B N 1
ATOM 3189 C CA . GLY B 1 173 ? 11.773 -18.734 -2.332 1 96.38 173 GLY B CA 1
ATOM 3190 C C . GLY B 1 173 ? 11.117 -18.047 -1.152 1 96.38 173 GLY B C 1
ATOM 3191 O O . GLY B 1 173 ? 10.281 -17.156 -1.333 1 96.38 173 GLY B O 1
ATOM 3192 N N . GLY B 1 174 ? 11.391 -18.578 0.074 1 97.25 174 GLY B N 1
ATOM 3193 C CA . GLY B 1 174 ? 10.844 -17.984 1.285 1 97.25 174 GLY B CA 1
ATOM 3194 C C . GLY B 1 174 ? 9.516 -18.594 1.703 1 97.25 174 GLY B C 1
ATOM 3195 O O . GLY B 1 174 ? 9.023 -19.516 1.059 1 97.25 174 GLY B O 1
ATOM 3196 N N . LEU B 1 175 ? 9.039 -18.062 2.697 1 96.81 175 LEU B N 1
ATOM 3197 C CA . LEU B 1 175 ? 7.781 -18.547 3.256 1 96.81 175 LEU B CA 1
ATOM 3198 C C . LEU B 1 175 ? 6.637 -18.344 2.27 1 96.81 175 LEU B C 1
ATOM 3200 O O . LEU B 1 175 ? 5.715 -19.172 2.207 1 96.81 175 LEU B O 1
ATOM 3204 N N . GLY B 1 176 ? 6.699 -17.266 1.543 1 95.56 176 GLY B N 1
ATOM 3205 C CA . GLY B 1 176 ? 5.68 -17.031 0.53 1 95.56 176 GLY B CA 1
ATOM 3206 C C . GLY B 1 176 ? 5.633 -18.125 -0.526 1 95.56 176 GLY B C 1
ATOM 3207 O O . GLY B 1 176 ? 4.555 -18.609 -0.882 1 95.56 176 GLY B O 1
ATOM 3208 N N . ASP B 1 177 ? 6.777 -18.469 -1.004 1 96.94 177 ASP B N 1
ATOM 3209 C CA . ASP B 1 177 ? 6.891 -19.547 -1.979 1 96.94 177 ASP B CA 1
ATOM 3210 C C . ASP B 1 177 ? 6.402 -20.875 -1.396 1 96.94 177 ASP B C 1
ATOM 3212 O O . ASP B 1 177 ? 5.707 -21.641 -2.068 1 96.94 177 ASP B O 1
ATOM 3216 N N . TYR B 1 178 ? 6.801 -21.094 -0.185 1 95.81 178 TYR B N 1
ATOM 3217 C CA . TYR B 1 178 ? 6.426 -22.344 0.485 1 95.81 178 TYR B CA 1
ATOM 3218 C C . TYR B 1 178 ? 4.914 -22.438 0.648 1 95.81 178 TYR B C 1
ATOM 3220 O O . TYR B 1 178 ? 4.32 -23.484 0.422 1 95.81 178 TYR B O 1
ATOM 3228 N N . ALA B 1 179 ? 4.266 -21.375 1.016 1 95 179 ALA B N 1
ATOM 3229 C CA . ALA B 1 179 ? 2.812 -21.344 1.155 1 95 179 ALA B CA 1
ATOM 3230 C C . ALA B 1 179 ? 2.127 -21.5 -0.198 1 95 179 ALA B C 1
ATOM 3232 O O . ALA B 1 179 ? 1.103 -22.188 -0.304 1 95 179 ALA B O 1
ATOM 3233 N N . PHE B 1 180 ? 2.686 -20.922 -1.199 1 95.44 180 PHE B N 1
ATOM 3234 C CA . PHE B 1 180 ? 2.082 -20.938 -2.527 1 95.44 180 PHE B CA 1
ATOM 3235 C C . PHE B 1 180 ? 2.207 -22.312 -3.168 1 95.44 180 PHE B C 1
ATOM 3237 O O . PHE B 1 180 ? 1.207 -22.906 -3.58 1 95.44 180 PHE B O 1
ATOM 3244 N N . ARG B 1 181 ? 3.352 -22.875 -3.164 1 94.75 181 ARG B N 1
ATOM 3245 C CA . ARG B 1 181 ? 3.613 -24.125 -3.865 1 94.75 181 ARG B CA 1
ATOM 3246 C C . ARG B 1 181 ? 3.125 -25.328 -3.053 1 94.75 181 ARG B C 1
ATOM 3248 O O . ARG B 1 181 ? 2.359 -26.156 -3.553 1 94.75 181 ARG B O 1
ATOM 3255 N N . TYR B 1 182 ? 3.539 -25.344 -1.805 1 94 182 TYR B N 1
ATOM 3256 C CA . TYR B 1 182 ? 3.314 -26.547 -1.022 1 94 182 TYR B CA 1
ATOM 3257 C C . TYR B 1 182 ? 2.049 -26.422 -0.181 1 94 182 TYR B C 1
ATOM 3259 O O . TYR B 1 182 ? 1.516 -27.438 0.299 1 94 182 TYR B O 1
ATOM 3267 N N . GLY B 1 183 ? 1.586 -25.281 -0.023 1 93.31 183 GLY B N 1
ATOM 3268 C CA . GLY B 1 183 ? 0.315 -25.078 0.653 1 93.31 183 GLY B CA 1
ATOM 3269 C C . GLY B 1 183 ? -0.859 -24.969 -0.301 1 93.31 183 GLY B C 1
ATOM 3270 O O . GLY B 1 183 ? -1.698 -25.875 -0.36 1 93.31 183 GLY B O 1
ATOM 3271 N N . TYR B 1 184 ? -0.851 -24 -1.138 1 93.25 184 TYR B N 1
ATOM 3272 C CA . TYR B 1 184 ? -1.988 -23.672 -1.985 1 93.25 184 TYR B CA 1
ATOM 3273 C C . TYR B 1 184 ? -2.064 -24.594 -3.191 1 93.25 184 TYR B C 1
ATOM 3275 O O . TYR B 1 184 ? -3.08 -25.266 -3.41 1 93.25 184 TYR B O 1
ATOM 3283 N N . GLN B 1 185 ? -0.963 -24.75 -3.936 1 92.56 185 GLN B N 1
ATOM 3284 C CA . GLN B 1 185 ? -0.996 -25.516 -5.18 1 92.56 185 GLN B CA 1
ATOM 3285 C C . GLN B 1 185 ? -1.147 -27 -4.906 1 92.56 185 GLN B C 1
ATOM 3287 O O . GLN B 1 185 ? -1.755 -27.734 -5.699 1 92.56 185 GLN B O 1
ATOM 3292 N N . GLU B 1 186 ? -0.667 -27.453 -3.764 1 93.81 186 GLU B N 1
ATOM 3293 C CA . GLU B 1 186 ? -0.758 -28.875 -3.422 1 93.81 186 GLU B CA 1
ATOM 3294 C C . GLU B 1 186 ? -1.977 -29.156 -2.547 1 93.81 186 GLU B C 1
ATOM 3296 O O . GLU B 1 186 ? -2.141 -30.266 -2.041 1 93.81 186 GLU B O 1
ATOM 3301 N N . TYR B 1 187 ? -2.686 -28.141 -2.234 1 91.5 187 TYR B N 1
ATOM 3302 C CA . TYR B 1 187 ? -3.926 -28.234 -1.473 1 91.5 187 TYR B CA 1
ATOM 3303 C C . TYR B 1 187 ? -3.666 -28.75 -0.064 1 91.5 187 TYR B C 1
ATOM 3305 O O . TYR B 1 187 ? -4.449 -29.547 0.467 1 91.5 187 TYR B O 1
ATOM 3313 N N . ASN B 1 188 ? -2.508 -28.438 0.452 1 93.31 188 ASN B N 1
ATOM 3314 C CA . ASN B 1 188 ? -2.184 -28.703 1.851 1 93.31 188 ASN B CA 1
ATOM 3315 C C . ASN B 1 188 ? -2.564 -27.516 2.742 1 93.31 188 ASN B C 1
ATOM 3317 O O . ASN B 1 188 ? -1.707 -26.719 3.123 1 93.31 188 ASN B O 1
ATOM 3321 N N . TYR B 1 189 ? -3.781 -27.531 3.125 1 90.25 189 TYR B N 1
ATOM 3322 C CA . TYR B 1 189 ? -4.344 -26.375 3.828 1 90.25 189 TYR B CA 1
ATOM 3323 C C . TYR B 1 189 ? -3.734 -26.234 5.219 1 90.25 189 TYR B C 1
ATOM 3325 O O . TYR B 1 189 ? -3.568 -25.125 5.719 1 90.25 189 TYR B O 1
ATOM 3333 N N . GLN B 1 190 ? -3.432 -27.344 5.801 1 91.5 190 GLN B N 1
ATOM 3334 C CA . GLN B 1 190 ? -2.816 -27.281 7.121 1 91.5 190 GLN B CA 1
ATOM 3335 C C . GLN B 1 190 ? -1.488 -26.531 7.078 1 91.5 190 GLN B C 1
ATOM 3337 O O . GLN B 1 190 ? -1.225 -25.672 7.926 1 91.5 190 GLN B O 1
ATOM 3342 N N . LEU B 1 191 ? -0.707 -26.875 6.09 1 93.06 191 LEU B N 1
ATOM 3343 C CA . LEU B 1 191 ? 0.577 -26.203 5.918 1 93.06 191 LEU B CA 1
ATOM 3344 C C . LEU B 1 191 ? 0.379 -24.734 5.586 1 93.06 191 LEU B C 1
ATOM 3346 O O . LEU B 1 191 ? 1.098 -23.859 6.098 1 93.06 191 LEU B O 1
ATOM 3350 N N . MET B 1 192 ? -0.586 -24.5 4.715 1 92.88 192 MET B N 1
ATOM 3351 C CA . MET B 1 192 ? -0.879 -23.141 4.293 1 92.88 192 MET B CA 1
ATOM 3352 C C . MET B 1 192 ? -1.222 -22.25 5.492 1 92.88 192 MET B C 1
ATOM 3354 O O . MET B 1 192 ? -0.664 -21.172 5.652 1 92.88 192 MET B O 1
ATOM 3358 N N . TYR B 1 193 ? -2.061 -22.734 6.352 1 93 193 TYR B N 1
ATOM 3359 C CA . TYR B 1 193 ? -2.514 -21.953 7.492 1 93 193 TYR B CA 1
ATOM 3360 C C . TYR B 1 193 ? -1.411 -21.812 8.539 1 93 193 TYR B C 1
ATOM 3362 O O . TYR B 1 193 ? -1.318 -20.797 9.227 1 93 193 TYR B O 1
ATOM 3370 N N . LEU B 1 194 ? -0.565 -22.797 8.594 1 94.12 194 LEU B N 1
ATOM 3371 C CA . LEU B 1 194 ? 0.587 -22.703 9.484 1 94.12 194 LEU B CA 1
ATOM 3372 C C . LEU B 1 194 ? 1.503 -21.547 9.062 1 94.12 194 LEU B C 1
ATOM 3374 O O . LEU B 1 194 ? 1.942 -20.766 9.891 1 94.12 194 LEU B O 1
ATOM 3378 N N . VAL B 1 195 ? 1.795 -21.484 7.754 1 94.75 195 VAL B N 1
ATOM 3379 C CA . VAL B 1 195 ? 2.668 -20.422 7.238 1 94.75 195 VAL B CA 1
ATOM 3380 C C . VAL B 1 195 ? 2.004 -19.062 7.43 1 94.75 195 VAL B C 1
ATOM 3382 O O . VAL B 1 195 ? 2.672 -18.078 7.77 1 94.75 195 VAL B O 1
ATOM 3385 N N . ILE B 1 196 ? 0.683 -19.031 7.254 1 94 196 ILE B N 1
ATOM 3386 C CA . ILE B 1 196 ? -0.068 -17.797 7.461 1 94 196 ILE B CA 1
ATOM 3387 C C . ILE B 1 196 ? 0.075 -17.344 8.906 1 94 196 ILE B C 1
ATOM 3389 O O . ILE B 1 196 ? 0.302 -16.156 9.18 1 94 196 ILE B O 1
ATOM 3393 N N . LEU B 1 197 ? -0.001 -18.234 9.812 1 94.12 197 LEU B N 1
ATOM 3394 C CA . LEU B 1 197 ? 0.153 -17.922 11.227 1 94.12 197 LEU B CA 1
ATOM 3395 C C . LEU B 1 197 ? 1.547 -17.375 11.516 1 94.12 197 LEU B C 1
ATOM 3397 O O . LEU B 1 197 ? 1.701 -16.438 12.297 1 94.12 197 LEU B O 1
ATOM 3401 N N . ILE B 1 198 ? 2.516 -17.938 10.875 1 95.06 198 ILE B N 1
ATOM 3402 C CA . ILE B 1 198 ? 3.887 -17.469 11.039 1 95.06 198 ILE B CA 1
ATOM 3403 C C . ILE B 1 198 ? 4 -16.031 10.547 1 95.06 198 ILE B C 1
ATOM 3405 O O . ILE B 1 198 ? 4.637 -15.195 11.195 1 95.06 198 ILE B O 1
ATOM 3409 N N . PHE B 1 199 ? 3.359 -15.75 9.406 1 94.69 199 PHE B N 1
ATOM 3410 C CA . PHE B 1 199 ? 3.396 -14.398 8.867 1 94.69 199 PHE B CA 1
ATOM 3411 C C . PHE B 1 199 ? 2.693 -13.422 9.805 1 94.69 199 PHE B C 1
ATOM 3413 O O . PHE B 1 199 ? 3.16 -12.297 10 1 94.69 199 PHE B O 1
ATOM 3420 N N . ILE B 1 200 ? 1.58 -13.852 10.359 1 92.06 200 ILE B N 1
ATOM 3421 C CA . ILE B 1 200 ? 0.847 -13.008 11.289 1 92.06 200 ILE B CA 1
ATOM 3422 C C . ILE B 1 200 ? 1.727 -12.68 12.5 1 92.06 200 ILE B C 1
ATOM 3424 O O . ILE B 1 200 ? 1.816 -11.523 12.914 1 92.06 200 ILE B O 1
ATOM 3428 N N . LEU B 1 201 ? 2.391 -13.648 12.992 1 93.94 201 LEU B N 1
ATOM 3429 C CA . LEU B 1 201 ? 3.305 -13.453 14.109 1 93.94 201 LEU B CA 1
ATOM 3430 C C . LEU B 1 201 ? 4.449 -12.516 13.719 1 93.94 201 LEU B C 1
ATOM 3432 O O . LEU B 1 201 ? 4.871 -11.68 14.516 1 93.94 201 LEU B O 1
ATOM 3436 N N . TYR B 1 202 ? 4.906 -12.68 12.5 1 94.88 202 TYR B N 1
ATOM 3437 C CA . TYR B 1 202 ? 5.973 -11.836 11.977 1 94.88 202 TYR B CA 1
ATOM 3438 C C . TYR B 1 202 ? 5.559 -10.367 11.984 1 94.88 202 TYR B C 1
ATOM 3440 O O . TYR B 1 202 ? 6.324 -9.508 12.43 1 94.88 202 TYR B O 1
ATOM 3448 N N . VAL B 1 203 ? 4.387 -10.094 11.539 1 92.81 203 VAL B N 1
ATOM 3449 C CA . VAL B 1 203 ? 3.865 -8.734 11.469 1 92.81 203 VAL B CA 1
ATOM 3450 C C . VAL B 1 203 ? 3.746 -8.148 12.875 1 92.81 203 VAL B C 1
ATOM 3452 O O . VAL B 1 203 ? 4.137 -7.004 13.117 1 92.81 203 VAL B O 1
ATOM 3455 N N . PHE B 1 204 ? 3.305 -8.938 13.828 1 91.62 204 PHE B N 1
ATOM 3456 C CA . PHE B 1 204 ? 3.154 -8.492 15.211 1 91.62 204 PHE B CA 1
ATOM 3457 C C . PHE B 1 204 ? 4.512 -8.18 15.828 1 91.62 204 PHE B C 1
ATOM 3459 O O . PHE B 1 204 ? 4.652 -7.199 16.562 1 91.62 204 PHE B O 1
ATOM 3466 N N . ILE B 1 205 ? 5.434 -8.961 15.539 1 95.44 205 ILE B N 1
ATOM 3467 C CA . ILE B 1 205 ? 6.773 -8.766 16.078 1 95.44 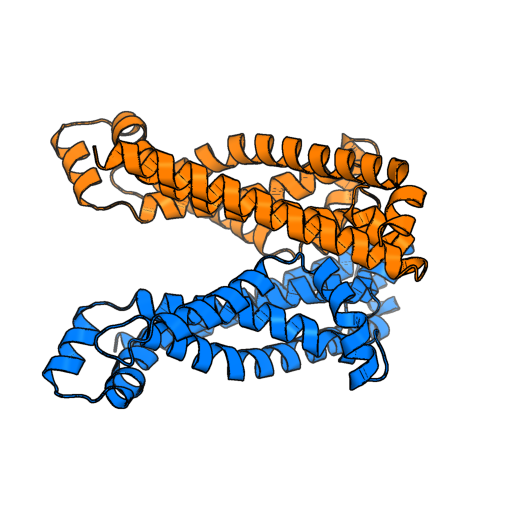205 ILE B CA 1
ATOM 3468 C C . ILE B 1 205 ? 7.371 -7.477 15.516 1 95.44 205 ILE B C 1
ATOM 3470 O O . ILE B 1 205 ? 7.902 -6.656 16.266 1 95.44 205 ILE B O 1
ATOM 3474 N N . ILE B 1 206 ? 7.23 -7.297 14.195 1 94.94 206 ILE B N 1
ATOM 3475 C CA . ILE B 1 206 ? 7.762 -6.102 13.547 1 94.94 206 ILE B CA 1
ATOM 3476 C C . ILE B 1 206 ? 7.082 -4.859 14.125 1 94.94 206 ILE B C 1
ATOM 3478 O O . ILE B 1 206 ? 7.75 -3.875 14.453 1 94.94 206 ILE B O 1
ATOM 3482 N N . GLN B 1 207 ? 5.82 -4.957 14.25 1 90.56 207 GLN B N 1
ATOM 3483 C CA . GLN B 1 207 ? 5.062 -3.834 14.789 1 90.56 207 GLN B CA 1
ATOM 3484 C C . GLN B 1 207 ? 5.484 -3.527 16.219 1 90.56 207 GLN B C 1
ATOM 3486 O O . GLN B 1 207 ? 5.699 -2.365 16.578 1 90.56 207 GLN B O 1
ATOM 3491 N N . SER B 1 208 ? 5.629 -4.5 17.062 1 92.69 208 SER B N 1
ATOM 3492 C CA . SER B 1 208 ? 6.004 -4.328 18.469 1 92.69 208 SER B CA 1
ATOM 3493 C C . SER B 1 208 ? 7.398 -3.727 18.594 1 92.69 208 SER B C 1
ATOM 3495 O O . SER B 1 208 ? 7.617 -2.832 19.422 1 92.69 208 SER B O 1
ATOM 3497 N N . ILE B 1 209 ? 8.242 -4.152 17.766 1 95.12 209 ILE B N 1
ATOM 3498 C CA . ILE B 1 209 ? 9.602 -3.627 17.781 1 95.12 209 ILE B CA 1
ATOM 3499 C C . ILE B 1 209 ? 9.594 -2.156 17.359 1 95.12 209 ILE B C 1
ATOM 3501 O O . ILE B 1 209 ? 10.227 -1.318 18.016 1 95.12 209 ILE B O 1
ATOM 3505 N N . GLY B 1 210 ? 8.867 -1.909 16.297 1 92.44 210 GLY B N 1
ATOM 3506 C CA . GLY B 1 210 ? 8.773 -0.534 15.828 1 92.44 210 GLY B CA 1
ATOM 3507 C C . GLY B 1 210 ? 8.195 0.409 16.859 1 92.44 210 GLY B C 1
ATOM 3508 O O . GLY B 1 210 ? 8.742 1.488 17.109 1 92.44 210 GLY B O 1
ATOM 3509 N N . TYR B 1 211 ? 7.16 0.019 17.516 1 88.94 211 TYR B N 1
ATOM 3510 C CA . TYR B 1 211 ? 6.52 0.828 18.547 1 88.94 211 TYR B CA 1
ATOM 3511 C C . TYR B 1 211 ? 7.449 1.021 19.734 1 88.94 211 TYR B C 1
ATOM 3513 O O . TYR B 1 211 ? 7.512 2.111 20.312 1 88.94 211 TYR B O 1
ATOM 3521 N N . PHE B 1 212 ? 8.133 0.014 20.094 1 93.12 212 PHE B N 1
ATOM 3522 C CA . PHE B 1 212 ? 9.047 0.076 21.234 1 93.12 212 PHE B CA 1
ATOM 3523 C C . PHE B 1 212 ? 10.172 1.069 20.953 1 93.12 212 PHE B C 1
ATOM 3525 O O . PHE B 1 212 ? 10.508 1.88 21.828 1 93.12 212 PHE B O 1
ATOM 3532 N N . ILE B 1 213 ? 10.695 1.016 19.781 1 94.62 213 ILE B N 1
ATOM 3533 C CA . ILE B 1 213 ? 11.789 1.912 19.422 1 94.62 213 ILE B CA 1
ATOM 3534 C C . ILE B 1 213 ? 11.281 3.352 19.375 1 94.62 213 ILE B C 1
ATOM 3536 O O . ILE B 1 213 ? 11.945 4.266 19.859 1 94.62 213 ILE B O 1
ATOM 3540 N N . ALA B 1 214 ? 10.125 3.529 18.844 1 90.62 214 ALA B N 1
ATOM 3541 C CA . ALA B 1 214 ? 9.539 4.863 18.75 1 90.62 214 ALA B CA 1
ATOM 3542 C C . ALA B 1 214 ? 9.273 5.445 20.125 1 90.62 214 ALA B C 1
ATOM 3544 O O . ALA B 1 214 ? 9.531 6.629 20.375 1 90.62 214 ALA B O 1
ATOM 3545 N N . LYS B 1 215 ? 8.852 4.691 21.047 1 90.19 215 LYS B N 1
ATOM 3546 C CA . LYS B 1 215 ? 8.578 5.125 22.406 1 90.19 215 LYS B CA 1
ATOM 3547 C C . LYS B 1 215 ? 9.859 5.508 23.141 1 90.19 215 LYS B C 1
ATOM 3549 O O . LYS B 1 215 ? 9.891 6.484 23.891 1 90.19 215 LYS B O 1
ATOM 3554 N N . LYS B 1 216 ? 10.789 4.762 22.922 1 91.69 216 LYS B N 1
ATOM 3555 C CA . LYS B 1 216 ? 12.07 5.035 23.562 1 91.69 216 LYS B CA 1
ATOM 3556 C C . LYS B 1 216 ? 12.672 6.348 23.047 1 91.69 216 LYS B C 1
ATOM 3558 O O . LYS B 1 216 ? 13.258 7.109 23.828 1 91.69 216 LYS B O 1
ATOM 3563 N N . LEU B 1 217 ? 12.5 6.566 21.781 1 88.62 217 LEU B N 1
ATOM 3564 C CA . LEU B 1 217 ? 13.008 7.797 21.188 1 88.62 217 LEU B CA 1
ATOM 3565 C C . LEU B 1 217 ? 12.242 9.008 21.703 1 88.62 217 LEU B C 1
ATOM 3567 O O . LEU B 1 217 ? 12.82 10.078 21.906 1 88.62 217 LEU B O 1
ATOM 3571 N N . ASN B 1 218 ? 10.969 8.914 21.812 1 81.31 218 ASN B N 1
ATOM 3572 C CA . ASN B 1 218 ? 10.141 10 22.328 1 81.31 218 ASN B CA 1
ATOM 3573 C C . ASN B 1 218 ? 10.492 10.344 23.781 1 81.31 218 ASN B C 1
ATOM 3575 O O . ASN B 1 218 ? 10.461 11.508 24.172 1 81.31 218 ASN B O 1
ATOM 3579 N N . LYS B 1 219 ? 10.844 9.469 24.531 1 72.31 219 LYS B N 1
ATOM 3580 C CA . LYS B 1 219 ? 11.234 9.695 25.922 1 72.31 219 LYS B CA 1
ATOM 3581 C C . LYS B 1 219 ? 12.523 10.508 26.016 1 72.31 219 LYS B C 1
ATOM 3583 O O . LYS B 1 219 ? 12.672 11.359 26.891 1 72.31 219 LYS B O 1
ATOM 3588 N N . PHE B 1 220 ? 13.18 10.289 25.078 1 63.22 220 PHE B N 1
ATOM 3589 C CA . PHE B 1 220 ? 14.438 11.023 25.078 1 63.22 220 PHE B CA 1
ATOM 3590 C C . PHE B 1 220 ? 14.227 12.461 24.625 1 63.22 220 PHE B C 1
ATOM 3592 O O . PHE B 1 220 ? 14.898 13.375 25.094 1 63.22 220 PHE B O 1
ATOM 3599 N N . LYS B 1 221 ? 13.234 12.68 23.734 1 62.47 221 LYS B N 1
ATOM 3600 C CA . LYS B 1 221 ? 12.984 14.031 23.234 1 62.47 221 LYS B CA 1
ATOM 3601 C C . LYS B 1 221 ? 12.227 14.867 24.25 1 62.47 221 LYS B C 1
ATOM 3603 O O . LYS B 1 221 ? 12.359 16.094 24.297 1 62.47 221 LYS B O 1
ATOM 3608 N N . GLY B 1 222 ? 11.234 14.391 25.016 1 48.31 222 GLY B N 1
ATOM 3609 C CA . GLY B 1 222 ? 10.555 15.109 26.078 1 48.31 222 GLY B CA 1
ATOM 3610 C C . GLY B 1 222 ? 11.461 15.422 27.25 1 48.31 222 GLY B C 1
ATOM 3611 O O . GLY B 1 222 ? 11.07 16.141 28.172 1 48.31 222 GLY B O 1
ATOM 3612 N N . ARG B 1 223 ? 12.641 14.836 27.297 1 40.47 223 ARG B N 1
ATOM 3613 C CA . ARG B 1 223 ? 13.555 15.281 28.344 1 40.47 223 ARG B CA 1
ATOM 3614 C C . ARG B 1 223 ? 14.523 16.328 27.812 1 40.47 223 ARG B C 1
ATOM 3616 O O . ARG B 1 223 ? 14.961 16.25 26.672 1 40.47 223 ARG B O 1
#

Secondary structure (DSSP, 8-state):
-HHHHHHTHHHHHHHHHHHHHHHHHHHHHHHHHHHHHHHHHHHHT-TTTT--HHHHHHHHHHHHHHHHS-HHHHHHHTHHHHHHHHS-SSSGGGGHHHHHHHHHHHHHHHHHHHHHTS-HHHHHHHHHTT--HHHIIIIIIHHHTHHHHHHHHHHHHHHHHHHHHHHHHTT--HHHHHIIIIIIITT-HHHHHHHHHHHHHHHHHHHHHHHHHHHHHHHHH--/-HHHHHHTHHHHHHHHHHHHHHHHHHHHHHHHHHHHHHHHHHHHT-TTTT--HHHHHHHHHHHHHHHHS-HHHHHHHTHHHHHHHHS-SSSGGGGHHHHHHHHHHHHHHHHHHHHHTS-HHHHHHHHHTT--HHHIIIIIIHHHTHHHHHHHHHHHHHHHHHHHHHHHHTT--HHHHHIIIIIIITT-HHHHHHHHHHHHHHHHHHHHHHHHHHHHHHHHH--

Organism: NCBI:txid883114

pLDDT: mean 93.58, std 6.86, range [40.0, 98.56]

Foldseek 3Di:
DVVVCVVCVVVQVVLAVLLVVLLVLLLVLLCVQQQVLLLVLLQCCDPQHDPPVVVNCVSLVLLVVLQPDDLLVVLVVCQVVCCVPVVGCAASSVSNVSLNSNLSSQLSNLNNVLQVPDDVVLVVVCVVVVHHNVCSVPPGRVLRSVLSSLQSSLVSSLVSSVSVLSSLVVHHGHLSVCLVVVNPVVVPVVSNVVSVVVNVVVNVVSNVVSVVVSVVSVVVVVD/DVVVCVVCVVVQVVLAVLLVVLLVLLLVLLCVQQQVLLLVLLQCCDPQHDPPVVVNCVSLVLLVVLQPDDLLVVLVVCQVVCCVPVVGCAASSVSNVSLNSNLSSQLSNLNNVLQVPDDVVLVVVCVVVVHHNVCSVPPGRVLRSVLSSLQSSLVSSLVSSVSVLSSLVVHHGHLSVCLVVVNVVVVPVVSNVVSVVVNVVVNVVSNVVSVVVSVVSVVVVVD